Protein 8ZU1 (pdb70)

InterPro domains:
  IPR000556 Glycoside hydrolase, 48F [PF02011] (40-661)
  IPR000556 Glycoside hydrolase, 48F [PR00844] (64-89)
  IPR000556 Glycoside hydrolase, 48F [PR00844] (90-107)
  IPR000556 Glycoside hydrolase, 48F [PR00844] (201-225)
  IPR000556 Glycoside hydrolase, 48F [PR00844] (246-273)
  IPR000556 Glycoside hydrolase, 48F [PR00844] (315-334)
  IPR000556 Glycoside hydrolase, 48F [PR00844] (383-406)
  IPR000556 Glycoside hydrolase, 48F [PR00844] (429-455)
  IPR000556 Glycoside hydrolase, 48F [PR00844] (484-504)
  IPR000556 Glycoside hydrolase, 48F [PR00844] (594-622)
  IPR002105 Dockerin type I repeat [PF00404] (677-731)
  IPR002105 Dockerin type I repeat [PS00448] (679-698)
  IPR002105 Dockerin type I repeat [PS00448] (711-730)
  IPR008928 Six-hairpin glycosidase superfamily [SSF48208] (30-668)
  IPR012341 Six-hairpin glycosidase-like superfamily [G3DSA:1.50.10.10] (40-660)
  IPR016134 Dockerin domain [PS51766] (673-739)
  IPR023309 Endoglucanase F, domain 2 [G3DSA:2.170.160.10] (122-342)
  IPR027390 Endoglucanase F, domain 3 [G3DSA:4.10.870.10] (576-641)
  IPR036439 Dockerin domain superfamily [G3DSA:1.10.1330.10] (673-741)
  IPR036439 Dockerin domain superfamily [SSF63446] (674-740)

Structure (mmCIF, N/CA/C/O backbone):
data_8ZU1
#
_entry.id   8ZU1
#
_cell.length_a   1.00
_cell.length_b   1.00
_cell.length_c   1.00
_cell.angle_alpha   90.00
_cell.angle_beta   90.00
_cell.angle_gamma   90.00
#
_symmetry.space_group_name_H-M   'P 1'
#
loop_
_atom_site.group_PDB
_atom_site.id
_atom_site.type_symbol
_atom_site.label_atom_id
_atom_site.label_alt_id
_atom_site.label_comp_id
_atom_site.label_asym_id
_atom_site.label_entity_id
_atom_site.label_seq_id
_atom_site.pdbx_PDB_ins_code
_atom_site.Cartn_x
_atom_site.Cartn_y
_atom_site.Cartn_z
_atom_site.occupancy
_atom_site.B_iso_or_equiv
_atom_site.auth_seq_id
_atom_site.auth_comp_id
_atom_site.auth_asym_id
_atom_site.auth_atom_id
_atom_site.pdbx_PDB_model_num
ATOM 1 N N . MET A 1 1 ? 79.54067 101.63133 117.21200 1.000 53.61519 1 MET A N 1
ATOM 2 C CA . MET A 1 1 ? 80.00567 102.82633 116.51700 1.000 53.61519 1 MET A CA 1
ATOM 3 C C . MET A 1 1 ? 80.54967 102.47633 115.13700 1.000 53.61519 1 MET A C 1
ATOM 4 O O . MET A 1 1 ? 80.66467 103.33533 114.26600 1.000 53.61519 1 MET A O 1
ATOM 9 N N . TYR A 1 2 ? 80.89767 101.20333 114.95400 1.000 49.06735 2 TYR A N 1
ATOM 10 C CA . TYR A 1 2 ? 81.39067 100.74333 113.66100 1.000 49.06735 2 TYR A CA 1
ATOM 11 C C . TYR A 1 2 ? 80.25167 100.60833 112.65400 1.000 49.06735 2 TYR A C 1
ATOM 12 O O . TYR A 1 2 ? 80.39067 100.99333 111.48400 1.000 49.06735 2 TYR A O 1
ATOM 21 N N . LYS A 1 3 ? 79.10967 100.06933 113.09000 1.000 49.22553 3 LYS A N 1
ATOM 22 C CA . LYS A 1 3 ? 77.97767 99.94333 112.17700 1.000 49.22553 3 LYS A CA 1
ATOM 23 C C . LYS A 1 3 ? 77.45067 101.30833 111.75100 1.000 49.22553 3 LYS A C 1
ATOM 24 O O . LYS A 1 3 ? 76.91767 101.44833 110.64500 1.000 49.22553 3 LYS A O 1
ATOM 30 N N . GLN A 1 4 ? 77.59667 102.32533 112.60300 1.000 46.60966 4 GLN A N 1
ATOM 31 C CA . GLN A 1 4 ? 77.22467 103.67833 112.20500 1.000 46.60966 4 GLN A CA 1
ATOM 32 C C . GLN A 1 4 ? 78.07667 104.15333 111.03500 1.000 46.60966 4 GLN A C 1
ATOM 33 O O . GLN A 1 4 ? 77.56667 104.75233 110.08000 1.000 46.60966 4 GLN A O 1
ATOM 39 N N . ARG A 1 5 ? 79.38367 103.88733 111.09000 1.000 44.57208 5 ARG A N 1
ATOM 40 C CA . ARG A 1 5 ? 80.24467 104.22333 109.96300 1.000 44.57208 5 ARG A CA 1
ATOM 41 C C . ARG A 1 5 ? 79.83767 103.44833 108.71700 1.000 44.57208 5 ARG A C 1
ATOM 42 O O . ARG A 1 5 ? 79.79367 104.00833 107.61400 1.000 44.57208 5 ARG A O 1
ATOM 50 N N . PHE A 1 6 ? 79.53967 102.15533 108.87000 1.000 39.94181 6 PHE A N 1
ATOM 51 C CA . PHE A 1 6 ? 79.11667 101.38633 107.70300 1.000 39.94181 6 PHE A CA 1
ATOM 52 C C . PHE A 1 6 ? 77.87067 101.98633 107.07100 1.000 39.94181 6 PHE A C 1
ATOM 53 O O . PHE A 1 6 ? 77.80467 102.15033 105.84800 1.000 39.94181 6 PHE A O 1
ATOM 61 N N . LEU A 1 7 ? 76.88367 102.34433 107.88900 1.000 42.09955 7 LEU A N 1
ATOM 62 C CA . LEU A 1 7 ? 75.63367 102.86333 107.34700 1.000 42.09955 7 LEU A CA 1
ATOM 63 C C . LEU A 1 7 ? 75.81467 104.25033 106.73900 1.000 42.09955 7 LEU A C 1
ATOM 64 O O . LEU A 1 7 ? 75.16467 104.57833 105.74200 1.000 42.09955 7 LEU A O 1
ATOM 69 N N . GLU A 1 8 ? 76.68667 105.08533 107.31300 1.000 43.84367 8 GLU A N 1
ATOM 70 C CA . GLU A 1 8 ? 76.87367 106.41833 106.74400 1.000 43.84367 8 GLU A CA 1
ATOM 71 C C . GLU A 1 8 ? 77.60467 106.34933 105.40600 1.000 43.84367 8 GLU A C 1
ATOM 72 O O . GLU A 1 8 ? 77.22967 107.03733 104.44700 1.000 43.84367 8 GLU A O 1
ATOM 78 N N . LEU A 1 9 ? 78.63567 105.50333 105.30300 1.000 41.08584 9 LEU A N 1
ATOM 79 C CA . LEU A 1 9 ? 79.25467 105.30133 103.99500 1.000 41.08584 9 LEU A CA 1
ATOM 80 C C . LEU A 1 9 ? 78.30167 104.62533 103.01700 1.000 41.08584 9 LEU A C 1
ATOM 81 O O . LEU A 1 9 ? 78.37667 104.87833 101.81100 1.000 41.08584 9 LEU A O 1
ATOM 86 N N . TRP A 1 10 ? 77.39267 103.78033 103.50900 1.000 39.95928 10 TRP A N 1
ATOM 87 C CA . TRP A 1 10 ? 76.37367 103.19233 102.64300 1.000 39.95928 10 TRP A CA 1
ATOM 88 C C . TRP A 1 10 ? 75.44867 104.26333 102.07000 1.000 39.95928 10 TRP A C 1
ATOM 89 O O . TRP A 1 10 ? 75.15667 104.27333 100.86600 1.000 39.95928 10 TRP A O 1
ATOM 100 N N . GLU A 1 11 ? 74.98467 105.17833 102.92300 1.000 42.68881 11 GLU A N 1
ATOM 101 C CA . GLU A 1 11 ? 74.15967 106.28833 102.45600 1.000 42.68881 11 GLU A CA 1
ATOM 102 C C . GLU A 1 11 ? 74.91167 107.13833 101.44200 1.000 42.68881 11 GLU A C 1
ATOM 103 O O . GLU A 1 11 ? 74.34567 107.54833 100.42200 1.000 42.68881 11 GLU A O 1
ATOM 109 N N . GLU A 1 12 ? 76.18967 107.41433 101.70700 1.000 40.86119 12 GLU A N 1
ATOM 110 C CA . GLU A 1 12 ? 76.98067 108.20333 100.76800 1.000 40.86119 12 GLU A CA 1
ATOM 111 C C . GLU A 1 12 ? 77.15067 107.47933 99.43800 1.000 40.86119 12 GLU A C 1
ATOM 112 O O . GLU A 1 12 ? 77.20267 108.11733 98.38100 1.000 40.86119 12 GLU A O 1
ATOM 118 N N . LEU A 1 13 ? 77.25167 106.15033 99.46800 1.000 35.53850 13 LEU A N 1
ATOM 119 C CA . LEU A 1 13 ? 77.37567 105.39533 98.22700 1.000 35.53850 13 LEU A CA 1
ATOM 120 C C . LEU A 1 13 ? 76.06867 105.37133 97.44500 1.000 35.53850 13 LEU A C 1
ATOM 121 O O . LEU A 1 13 ? 76.08967 105.39133 96.20900 1.000 35.53850 13 LEU A O 1
ATOM 126 N N . HIS A 1 14 ? 74.92867 105.32733 98.13400 1.000 38.27844 14 HIS A N 1
ATOM 127 C CA . HIS A 1 14 ? 73.62767 105.29633 97.47400 1.000 38.27844 14 HIS A CA 1
ATOM 128 C C . HIS A 1 14 ? 72.99667 106.67433 97.31300 1.000 38.27844 14 HIS A C 1
ATOM 129 O O . HIS A 1 14 ? 71.83067 106.76233 96.92000 1.000 38.27844 14 HIS A O 1
ATOM 136 N N . ASP A 1 15 ? 73.72667 107.74033 97.61300 1.000 38.09623 15 ASP A N 1
ATOM 137 C CA . ASP A 1 15 ? 73.23267 109.08733 97.35800 1.000 38.09623 15 ASP A CA 1
ATOM 138 C C . ASP A 1 15 ? 73.37967 109.41733 95.87700 1.000 38.09623 15 ASP A C 1
ATOM 139 O O . ASP A 1 15 ? 74.48867 109.32433 95.34200 1.000 38.09623 15 ASP A O 1
ATOM 144 N N . PRO A 1 16 ? 72.30067 109.79133 95.18100 1.000 39.40983 16 PRO A N 1
ATOM 145 C CA . PRO A 1 16 ? 72.41367 110.05833 93.73700 1.000 39.40983 16 PRO A CA 1
ATOM 146 C C . PRO A 1 16 ? 73.27567 111.26233 93.39300 1.000 39.40983 16 PRO A C 1
ATOM 147 O O . PRO A 1 16 ? 73.76167 111.34733 92.25900 1.000 39.40983 16 PRO A O 1
ATOM 151 N N . SER A 1 17 ? 73.47767 112.19533 94.32600 1.000 38.17885 17 SER A N 1
ATOM 152 C CA . SER A 1 17 ? 74.24367 113.39833 94.02300 1.000 38.17885 17 SER A CA 1
ATOM 153 C C . SER A 1 17 ? 75.74167 113.13233 93.95500 1.000 38.17885 17 SER A C 1
ATOM 154 O O . SER A 1 17 ? 76.45967 113.84933 93.24900 1.000 38.17885 17 SER A O 1
ATOM 157 N N . ASN A 1 18 ? 76.23167 112.11933 94.67300 1.000 35.26977 18 ASN A N 1
ATOM 158 C CA . ASN A 1 18 ? 77.66267 111.83933 94.69900 1.000 35.26977 18 ASN A CA 1
ATOM 159 C C . ASN A 1 18 ? 78.16667 111.23033 93.39900 1.000 35.26977 18 ASN A C 1
ATOM 160 O O . ASN A 1 18 ? 79.37467 111.24933 93.15300 1.000 35.26977 18 ASN A O 1
ATOM 165 N N . GLY A 1 19 ? 77.28067 110.69433 92.56600 1.000 31.19001 19 GLY A N 1
ATOM 166 C CA . GLY A 1 19 ? 77.69567 110.17333 91.27900 1.000 31.19001 19 GLY A CA 1
ATOM 167 C C . GLY A 1 19 ? 78.29967 108.79133 91.29900 1.000 31.19001 19 GLY A C 1
ATOM 168 O O . GLY A 1 19 ? 79.00967 108.42833 90.35700 1.000 31.19001 19 GLY A O 1
ATOM 169 N N . TYR A 1 20 ? 78.04967 108.00533 92.34900 1.000 29.43671 20 TYR A N 1
ATOM 170 C CA . TYR A 1 20 ? 78.60367 106.65633 92.41100 1.000 29.43671 20 TYR A CA 1
ATOM 171 C C . TYR A 1 20 ? 77.84867 105.68933 91.50600 1.000 29.43671 20 TYR A C 1
ATOM 172 O O . TYR A 1 20 ? 78.45567 104.77233 90.94100 1.000 29.43671 20 TYR A O 1
ATOM 181 N N . PHE A 1 21 ? 76.53867 105.87533 91.35200 1.000 28.66190 21 PHE A N 1
ATOM 182 C CA . PHE A 1 21 ? 75.69367 104.98733 90.56800 1.000 28.66190 21 PHE A CA 1
ATOM 183 C C . PHE A 1 21 ? 75.10667 105.73233 89.37900 1.000 28.66190 21 PHE A C 1
ATOM 184 O O . PHE A 1 21 ? 74.89367 106.94633 89.43000 1.000 28.66190 21 PHE A O 1
ATOM 192 N N . SER A 1 22 ? 74.83567 104.99333 88.30900 1.000 32.17709 22 SER A N 1
ATOM 193 C CA . SER A 1 22 ? 74.26067 105.57233 87.10500 1.000 32.17709 22 SER A CA 1
ATOM 194 C C . SER A 1 22 ? 72.73467 105.54833 87.19100 1.000 32.17709 22 SER A C 1
ATOM 195 O O . SER A 1 22 ? 72.14967 105.27733 88.24300 1.000 32.17709 22 SER A O 1
ATOM 198 N N . SER A 1 23 ? 72.07067 105.84433 86.07100 1.000 36.99500 23 SER A N 1
ATOM 199 C CA . SER A 1 23 ? 70.61167 105.85833 86.05200 1.000 36.99500 23 SER A CA 1
ATOM 200 C C . SER A 1 23 ? 70.03067 104.45433 86.16100 1.000 36.99500 23 SER A C 1
ATOM 201 O O . SER A 1 23 ? 68.95067 104.27633 86.73600 1.000 36.99500 23 SER A O 1
ATOM 204 N N . HIS A 1 24 ? 70.72067 103.45133 85.61100 1.000 37.53171 24 HIS A N 1
ATOM 205 C CA . HIS A 1 24 ? 70.24267 102.07733 85.69200 1.000 37.53171 24 HIS A CA 1
ATOM 206 C C . HIS A 1 24 ? 70.40067 101.48833 87.08500 1.000 37.53171 24 HIS A C 1
ATOM 207 O O . HIS A 1 24 ? 69.77367 100.46733 87.38700 1.000 37.53171 24 HIS A O 1
ATOM 214 N N . GLY A 1 25 ? 71.21767 102.09933 87.93500 1.000 33.17839 25 GLY A N 1
ATOM 215 C CA . GLY A 1 25 ? 71.61367 101.49433 89.18500 1.000 33.17839 25 GLY A CA 1
ATOM 216 C C . GLY A 1 25 ? 72.94367 100.77933 89.14600 1.000 33.17839 25 GLY A C 1
ATOM 217 O O . GLY A 1 25 ? 73.27367 100.07233 90.10400 1.000 33.17839 25 GLY A O 1
ATOM 218 N N . ILE A 1 26 ? 73.70667 100.93033 88.07200 1.000 30.44958 26 ILE A N 1
ATOM 219 C CA . ILE A 1 26 ? 75.01667 100.28733 87.95200 1.000 30.44958 26 ILE A CA 1
ATOM 220 C C . ILE A 1 26 ? 76.05867 101.14833 88.66300 1.000 30.44958 26 ILE A C 1
ATOM 221 O O . ILE A 1 26 ? 76.11767 102.36233 88.41600 1.000 30.44958 26 ILE A O 1
ATOM 226 N N . PRO A 1 27 ? 76.87167 100.57733 89.54900 1.000 28.27411 27 PRO A N 1
ATOM 227 C CA . PRO A 1 27 ? 77.96867 101.34633 90.14500 1.000 28.27411 27 PRO A CA 1
ATOM 228 C C . PRO A 1 27 ? 79.04067 101.70233 89.12700 1.000 28.27411 27 PRO A C 1
ATOM 229 O O . PRO A 1 27 ? 79.28667 100.97633 88.16200 1.000 28.27411 27 PRO A O 1
ATOM 233 N N . TYR A 1 28 ? 79.68267 102.84133 89.36000 1.000 25.19904 28 TYR A N 1
ATOM 234 C CA . TYR A 1 28 ? 80.82567 103.28733 88.58100 1.000 25.19904 28 TYR A CA 1
ATOM 235 C C . TYR A 1 28 ? 82.12067 102.80933 89.22900 1.000 25.19904 28 TYR A C 1
ATOM 236 O O . TYR A 1 28 ? 82.14267 102.39433 90.38700 1.000 25.19904 28 TYR A O 1
ATOM 245 N N . HIS A 1 29 ? 83.21267 102.87233 88.46600 1.000 23.61497 29 HIS A N 1
ATOM 246 C CA . HIS A 1 29 ? 84.51667 102.56833 89.04900 1.000 23.61497 29 HIS A CA 1
ATOM 247 C C . HIS A 1 29 ? 84.91267 103.62333 90.07600 1.000 23.61497 29 HIS A C 1
ATOM 248 O O . HIS A 1 29 ? 85.33967 103.29333 91.18800 1.000 23.61497 29 HIS A O 1
ATOM 255 N N . ALA A 1 30 ? 84.76767 104.89833 89.72300 1.000 23.89738 30 ALA A N 1
ATOM 256 C CA . ALA A 1 30 ? 85.05567 105.99533 90.63300 1.000 23.89738 30 ALA A CA 1
ATOM 257 C C . ALA A 1 30 ? 84.18367 107.18333 90.26200 1.000 23.89738 30 ALA A C 1
ATOM 258 O O . ALA A 1 30 ? 83.69667 107.29233 89.13400 1.000 23.89738 30 ALA A O 1
ATOM 260 N N . VAL A 1 31 ? 83.98267 108.07433 91.23200 1.000 25.12795 31 VAL A N 1
ATOM 261 C CA . VAL A 1 31 ? 83.24367 109.30433 90.96600 1.000 25.12795 31 VAL A CA 1
ATOM 262 C C . VAL A 1 31 ? 84.01167 110.18233 89.98900 1.000 25.12795 31 VAL A C 1
ATOM 263 O O . VAL A 1 31 ? 83.44367 110.72733 89.03600 1.000 25.12795 31 VAL A O 1
ATOM 267 N N . GLU A 1 32 ? 85.31667 110.32533 90.20700 1.000 26.23487 32 GLU A N 1
ATOM 268 C CA . GLU A 1 32 ? 86.14567 111.15233 89.34200 1.000 26.23487 32 GLU A CA 1
ATOM 269 C C . GLU A 1 32 ? 86.37867 110.45233 88.01100 1.000 26.23487 32 GLU A C 1
ATOM 270 O O . GLU A 1 32 ? 86.84267 109.31033 87.96900 1.000 26.23487 32 GLU A O 1
ATOM 276 N N . THR A 1 33 ? 86.06767 111.14733 86.92000 1.000 26.36483 33 THR A N 1
ATOM 277 C CA . THR A 1 33 ? 86.17467 110.54433 85.59900 1.000 26.36483 33 THR A CA 1
ATOM 278 C C . THR A 1 33 ? 87.61867 110.41333 85.13300 1.000 26.36483 33 THR A C 1
ATOM 279 O O . THR A 1 33 ? 87.91967 109.52833 84.32600 1.000 26.36483 33 THR A O 1
ATOM 283 N N . LEU A 1 34 ? 88.51967 111.27033 85.61300 1.000 28.62590 34 LEU A N 1
ATOM 284 C CA . LEU A 1 34 ? 89.91267 111.25033 85.16400 1.000 28.62590 34 LEU A CA 1
ATOM 285 C C . LEU A 1 34 ? 90.71367 110.43833 86.17500 1.000 28.62590 34 LEU A C 1
ATOM 286 O O . LEU A 1 34 ? 91.23267 110.96033 87.16100 1.000 28.62590 34 LEU A O 1
ATOM 291 N N . ILE A 1 35 ? 90.79167 109.13433 85.93000 1.000 26.32930 35 ILE A N 1
ATOM 292 C CA . ILE A 1 35 ? 91.56067 108.20633 86.75200 1.000 26.32930 35 ILE A CA 1
ATOM 293 C C . ILE A 1 35 ? 91.95667 107.03433 85.87000 1.000 26.32930 35 ILE A C 1
ATOM 294 O O . ILE A 1 35 ? 91.12567 106.48333 85.14300 1.000 26.32930 35 ILE A O 1
ATOM 299 N N . VAL A 1 36 ? 93.22767 106.66433 85.91500 1.000 25.45456 36 VAL A N 1
ATOM 300 C CA . VAL A 1 36 ? 93.77367 105.64933 85.01800 1.000 25.45456 36 VAL A CA 1
ATOM 301 C C . VAL A 1 36 ? 94.34167 104.53133 85.88300 1.000 25.45456 36 VAL A C 1
ATOM 302 O O . VAL A 1 36 ? 95.49667 104.56633 86.31600 1.000 25.45456 36 VAL A O 1
ATOM 306 N N . GLU A 1 37 ? 93.51367 103.52933 86.13400 1.000 25.75584 37 GLU A N 1
ATOM 307 C CA . GLU A 1 37 ? 93.83867 102.25733 86.76100 1.000 25.75584 37 GLU A CA 1
ATOM 308 C C . GLU A 1 37 ? 93.51967 101.16733 85.74200 1.000 25.75584 37 GLU A C 1
ATOM 309 O O . GLU A 1 37 ? 93.38767 101.44633 84.55200 1.000 25.75584 37 GLU A O 1
ATOM 315 N N . ALA A 1 38 ? 93.45467 99.91633 86.20000 1.000 24.19066 38 ALA A N 1
ATOM 316 C CA . ALA A 1 38 ? 93.00467 98.81833 85.34300 1.000 24.19066 38 ALA A CA 1
ATOM 317 C C . ALA A 1 38 ? 91.80467 99.22933 84.48600 1.000 24.19066 38 ALA A C 1
ATOM 318 O O . ALA A 1 38 ? 91.75867 98.87933 83.30000 1.000 24.19066 38 ALA A O 1
ATOM 320 N N . PRO A 1 39 ? 90.81367 99.97433 85.02500 1.000 23.13326 39 PRO A N 1
ATOM 321 C CA . PRO A 1 39 ? 89.90967 100.72033 84.13700 1.000 23.13326 39 PRO A CA 1
ATOM 322 C C . PRO A 1 39 ? 90.46567 102.09533 83.79000 1.000 23.13326 39 PRO A C 1
ATOM 323 O O . PRO A 1 39 ? 90.81367 102.87433 84.68100 1.000 23.13326 39 PRO A O 1
ATOM 327 N N . ASP A 1 40 ? 90.54367 102.40633 82.49700 1.000 25.58586 40 ASP A N 1
ATOM 328 C CA . ASP A 1 40 ? 91.16867 103.63633 82.02500 1.000 25.58586 40 ASP A CA 1
ATOM 329 C C . ASP A 1 40 ? 90.25867 104.85333 82.10200 1.000 25.58586 40 ASP A C 1
ATOM 330 O O . ASP A 1 40 ? 90.71567 105.96133 81.80900 1.000 25.58586 40 ASP A O 1
ATOM 335 N N . TYR A 1 41 ? 88.99367 104.68333 82.47300 1.000 23.81844 41 TYR A N 1
ATOM 336 C CA . TYR A 1 41 ? 88.05467 105.78633 82.59800 1.000 23.81844 41 TYR A CA 1
ATOM 337 C C . TYR A 1 41 ? 87.29867 105.65333 83.91100 1.000 23.81844 41 TYR A C 1
ATOM 338 O O . TYR A 1 41 ? 87.03867 104.54633 84.38700 1.000 23.81844 41 TYR A O 1
ATOM 347 N N . GLY A 1 42 ? 86.95567 106.79833 84.49700 1.000 23.62148 42 GLY A N 1
ATOM 348 C CA . GLY A 1 42 ? 86.35467 106.79133 85.81900 1.000 23.62148 42 GLY A CA 1
ATOM 349 C C . GLY A 1 42 ? 84.96667 106.18333 85.85500 1.000 23.62148 42 GLY A C 1
ATOM 350 O O . GLY A 1 42 ? 84.59467 105.52733 86.82900 1.000 23.62148 42 GLY A O 1
ATOM 351 N N . HIS A 1 43 ? 84.17767 106.40333 84.80600 1.000 22.78846 43 HIS A N 1
ATOM 352 C CA . HIS A 1 43 ? 82.76867 106.03833 84.80600 1.000 22.78846 43 HIS A CA 1
ATOM 353 C C . HIS A 1 43 ? 82.49067 104.73533 84.06300 1.000 22.78846 43 HIS A C 1
ATOM 354 O O . HIS A 1 43 ? 81.36667 104.52433 83.59800 1.000 22.78846 43 HIS A O 1
ATOM 361 N N . LEU A 1 44 ? 83.49067 103.86733 83.93200 1.000 24.28083 44 LEU A N 1
ATOM 362 C CA . LEU A 1 44 ? 83.25867 102.48233 83.55700 1.000 24.28083 44 LEU A CA 1
ATOM 363 C C . LEU A 1 44 ? 82.87667 101.67233 84.79500 1.000 24.28083 44 LEU A C 1
ATOM 364 O O . LEU A 1 44 ? 82.97367 102.14333 85.93000 1.000 24.28083 44 LEU A O 1
ATOM 369 N N . THR A 1 45 ? 82.43567 100.43733 84.57800 1.000 26.59260 45 THR A N 1
ATOM 370 C CA . THR A 1 45 ? 82.14267 99.54633 85.68800 1.000 26.59260 45 THR A CA 1
ATOM 371 C C . THR A 1 45 ? 82.89067 98.23633 85.50200 1.000 26.59260 45 THR A C 1
ATOM 372 O O . THR A 1 45 ? 83.13167 97.78633 84.37800 1.000 26.59260 45 THR A O 1
ATOM 376 N N . THR A 1 46 ? 83.26567 97.64133 86.62800 1.000 25.71807 46 THR A N 1
ATOM 377 C CA . THR A 1 46 ? 84.03167 96.40833 86.66100 1.000 25.71807 46 THR A CA 1
ATOM 378 C C . THR A 1 46 ? 83.24667 95.34333 87.41200 1.000 25.71807 46 THR A C 1
ATOM 379 O O . THR A 1 46 ? 82.36567 95.65333 88.21700 1.000 25.71807 46 THR A O 1
ATOM 383 N N . SER A 1 47 ? 83.55367 94.07733 87.12200 1.000 24.92323 47 SER A N 1
ATOM 384 C CA . SER A 1 47 ? 82.88367 92.98933 87.82700 1.000 24.92323 47 SER A CA 1
ATOM 385 C C . SER A 1 47 ? 83.28667 92.94233 89.29600 1.000 24.92323 47 SER A C 1
ATOM 386 O O . SER A 1 47 ? 82.51467 92.45633 90.13100 1.000 24.92323 47 SER A O 1
ATOM 389 N N . GLU A 1 48 ? 84.47967 93.43933 89.63500 1.000 25.96654 48 GLU A N 1
ATOM 390 C CA . GLU A 1 48 ? 84.84067 93.54633 91.04300 1.000 25.96654 48 GLU A CA 1
ATOM 391 C C . GLU A 1 48 ? 83.96467 94.56933 91.75000 1.000 25.96654 48 GLU A C 1
ATOM 392 O O . GLU A 1 48 ? 83.63367 94.40533 92.92900 1.000 25.96654 48 GLU A O 1
ATOM 398 N N . ALA A 1 49 ? 83.57167 95.63133 91.04300 1.000 24.68848 49 ALA A N 1
ATOM 399 C CA . ALA A 1 49 ? 82.65067 96.60133 91.62300 1.000 24.68848 49 ALA A CA 1
ATOM 400 C C . ALA A 1 49 ? 81.30667 95.96033 91.93400 1.000 24.68848 49 ALA A C 1
ATOM 401 O O . ALA A 1 49 ? 80.70867 96.23633 92.97500 1.000 24.68848 49 ALA A O 1
ATOM 403 N N . MET A 1 50 ? 80.82167 95.08433 91.05400 1.000 26.95058 50 MET A N 1
ATOM 404 C CA . MET A 1 50 ? 79.54467 94.42633 91.31400 1.000 26.95058 50 MET A CA 1
ATOM 405 C C . MET A 1 50 ? 79.66967 93.36233 92.39800 1.000 26.95058 50 MET A C 1
ATOM 406 O O . MET A 1 50 ? 78.71567 93.11933 93.14400 1.000 26.95058 50 MET A O 1
ATOM 411 N N . SER A 1 51 ? 80.83267 92.71533 92.51100 1.000 25.31702 51 SER A N 1
ATOM 412 C CA . SER A 1 51 ? 81.04267 91.78333 93.61700 1.000 25.31702 51 SER A CA 1
ATOM 413 C C . SER A 1 51 ? 81.07167 92.51333 94.95700 1.000 25.31702 51 SER A C 1
ATOM 414 O O . SER A 1 51 ? 80.50267 92.03833 95.95000 1.000 25.31702 51 SER A O 1
ATOM 417 N N . TYR A 1 52 ? 81.72667 93.67533 95.00400 1.000 23.10458 52 TYR A N 1
ATOM 418 C CA . TYR A 1 52 ? 81.68467 94.50933 96.20000 1.000 23.10458 52 TYR A CA 1
ATOM 419 C C . TYR A 1 52 ? 80.28667 95.04933 96.45800 1.000 23.10458 52 TYR A C 1
ATOM 420 O O . TYR A 1 52 ? 79.89367 95.21933 97.61200 1.000 23.10458 52 TYR A O 1
ATOM 429 N N . TYR A 1 53 ? 79.53267 95.32833 95.39800 1.000 25.77652 53 TYR A N 1
ATOM 430 C CA . TYR A 1 53 ? 78.12567 95.69133 95.51900 1.000 25.77652 53 TYR A CA 1
ATOM 431 C C . TYR A 1 53 ? 77.33267 94.57733 96.20200 1.000 25.77652 53 TYR A C 1
ATOM 432 O O . TYR A 1 53 ? 76.57267 94.82533 97.14900 1.000 25.77652 53 TYR A O 1
ATOM 441 N N . LEU A 1 54 ? 77.52667 93.33533 95.75200 1.000 27.40703 54 LEU A N 1
ATOM 442 C CA . LEU A 1 54 ? 76.86167 92.19633 96.37600 1.000 27.40703 54 LEU A CA 1
ATOM 443 C C . LEU A 1 54 ? 77.24467 92.06333 97.84000 1.000 27.40703 54 LEU A C 1
ATOM 444 O O . LEU A 1 54 ? 76.38267 91.83033 98.69300 1.000 27.40703 54 LEU A O 1
ATOM 449 N N . TRP A 1 55 ? 78.53467 92.19733 98.15100 1.000 26.57012 55 TRP A N 1
ATOM 450 C CA . TRP A 1 55 ? 78.96567 92.09733 99.54200 1.000 26.57012 55 TRP A CA 1
ATOM 451 C C . TRP A 1 55 ? 78.38767 93.23433 100.37700 1.000 26.57012 55 TRP A C 1
ATOM 452 O O . TRP A 1 55 ? 78.02767 93.04333 101.54600 1.000 26.57012 55 TRP A O 1
ATOM 463 N N . LEU A 1 56 ? 78.26767 94.42133 99.78300 1.000 30.30117 56 LEU A N 1
ATOM 464 C CA . LEU A 1 56 ? 77.78267 95.58333 100.51500 1.000 30.30117 56 LEU A CA 1
ATOM 465 C C . LEU A 1 56 ? 76.31067 95.44033 100.88200 1.000 30.30117 56 LEU A C 1
ATOM 466 O O . LEU A 1 56 ? 75.92867 95.68533 102.03000 1.000 30.30117 56 LEU A O 1
ATOM 471 N N . GLU A 1 57 ? 75.45767 95.03333 99.93700 1.000 32.13529 57 GLU A N 1
ATOM 472 C CA . GLU A 1 57 ? 74.07967 94.80133 100.37500 1.000 32.13529 57 GLU A CA 1
ATOM 473 C C . GLU A 1 57 ? 73.87267 93.46033 101.06700 1.000 32.13529 57 GLU A C 1
ATOM 474 O O . GLU A 1 57 ? 72.84667 93.29233 101.72800 1.000 32.13529 57 GLU A O 1
ATOM 480 N N . ALA A 1 58 ? 74.81467 92.52233 100.98800 1.000 32.99223 58 ALA A N 1
ATOM 481 C CA . ALA A 1 58 ? 74.76267 91.39433 101.91100 1.000 32.99223 58 ALA A CA 1
ATOM 482 C C . ALA A 1 58 ? 74.94167 91.87133 103.34600 1.000 32.99223 58 ALA A C 1
ATOM 483 O O . ALA A 1 58 ? 74.19867 91.46333 104.24800 1.000 32.99223 58 ALA A O 1
ATOM 485 N N . LEU A 1 59 ? 75.90667 92.76433 103.56900 1.000 33.96727 59 LEU A N 1
ATOM 486 C CA . LEU A 1 59 ? 76.07567 93.34933 104.89500 1.000 33.96727 59 LEU A CA 1
ATOM 487 C C . LEU A 1 59 ? 74.88567 94.22233 105.27500 1.000 33.96727 59 LEU A C 1
ATOM 488 O O . LEU A 1 59 ? 74.47767 94.25133 106.44200 1.000 33.96727 59 LEU A O 1
ATOM 493 N N . TYR A 1 60 ? 74.31367 94.94133 104.30700 1.000 37.13758 60 TYR A N 1
ATOM 494 C CA . TYR A 1 60 ? 73.12567 95.73833 104.59700 1.000 37.13758 60 TYR A CA 1
ATOM 495 C C . TYR A 1 60 ? 71.95967 94.85233 105.01800 1.000 37.13758 60 TYR A C 1
ATOM 496 O O . TYR A 1 60 ? 71.21867 95.18733 105.95000 1.000 37.13758 60 TYR A O 1
ATOM 505 N N . GLY A 1 61 ? 71.77667 93.72133 104.33400 1.000 37.81922 61 GLY A N 1
ATOM 506 C CA . GLY A 1 61 ? 70.74967 92.77633 104.72500 1.000 37.81922 61 GLY A CA 1
ATOM 507 C C . GLY A 1 61 ? 71.00367 92.14933 106.07800 1.000 37.81922 61 GLY A C 1
ATOM 508 O O . GLY A 1 61 ? 70.05867 91.86033 106.81600 1.000 37.81922 61 GLY A O 1
ATOM 509 N N . LYS A 1 62 ? 72.26967 91.90733 106.41900 1.000 38.46348 62 LYS A N 1
ATOM 510 C CA . LYS A 1 62 ? 72.56667 91.42433 107.76200 1.000 38.46348 62 LYS A CA 1
ATOM 511 C C . LYS A 1 62 ? 72.19267 92.46533 108.81000 1.000 38.46348 62 LYS A C 1
ATOM 512 O O . LYS A 1 62 ? 71.59067 92.14133 109.83900 1.000 38.46348 62 LYS A O 1
ATOM 518 N N . PHE A 1 63 ? 72.53867 93.72833 108.55900 1.000 40.44930 63 PHE A N 1
ATOM 519 C CA . PHE A 1 63 ? 72.35767 94.76333 109.57300 1.000 40.44930 63 PHE A CA 1
ATOM 520 C C . PHE A 1 63 ? 70.90267 95.19033 109.72500 1.000 40.44930 63 PHE A C 1
ATOM 521 O O . PHE A 1 63 ? 70.48467 95.55433 110.83000 1.000 40.44930 63 PHE A O 1
ATOM 529 N N . THR A 1 64 ? 70.11967 95.16133 108.64600 1.000 41.95528 64 THR A N 1
ATOM 530 C CA . THR A 1 64 ? 68.74667 95.64033 108.68400 1.000 41.95528 64 THR A CA 1
ATOM 531 C C . THR A 1 64 ? 67.70067 94.58133 108.37100 1.000 41.95528 64 THR A C 1
ATOM 532 O O . THR A 1 64 ? 66.51467 94.82233 108.62400 1.000 41.95528 64 THR A O 1
ATOM 536 N N . GLY A 1 65 ? 68.08967 93.42733 107.83800 1.000 40.88157 65 GLY A N 1
ATOM 537 C CA . GLY A 1 65 ? 67.10967 92.44933 107.41300 1.000 40.88157 65 GLY A CA 1
ATOM 538 C C . GLY A 1 65 ? 66.43467 92.77233 106.10400 1.000 40.88157 65 GLY A C 1
ATOM 539 O O . GLY A 1 65 ? 65.34967 92.24833 105.83400 1.000 40.88157 65 GLY A O 1
ATOM 540 N N . ASP A 1 66 ? 67.04167 93.62433 105.28000 1.000 39.37145 66 ASP A N 1
ATOM 541 C CA . ASP A 1 66 ? 66.45467 94.08833 104.02400 1.000 39.37145 66 ASP A CA 1
ATOM 542 C C . ASP A 1 66 ? 67.34067 93.61833 102.87500 1.000 39.37145 66 ASP A C 1
ATOM 543 O O . ASP A 1 66 ? 68.30867 94.28433 102.50500 1.000 39.37145 66 ASP A O 1
ATOM 548 N N . PHE A 1 67 ? 66.99367 92.47433 102.29700 1.000 34.58229 67 PHE A N 1
ATOM 549 C CA . PHE A 1 67 ? 67.73567 91.90933 101.18200 1.000 34.58229 67 PHE A CA 1
ATOM 550 C C . PHE A 1 67 ? 67.18467 92.34933 99.83600 1.000 34.58229 67 PHE A C 1
ATOM 551 O O . PHE A 1 67 ? 67.63767 91.85233 98.80000 1.000 34.58229 67 PHE A O 1
ATOM 559 N N . SER A 1 68 ? 66.21767 93.27033 99.83300 1.000 35.08768 68 SER A N 1
ATOM 560 C CA . SER A 1 68 ? 65.66567 93.77233 98.58100 1.000 35.08768 68 SER A CA 1
ATOM 561 C C . SER A 1 68 ? 66.73867 94.44433 97.74000 1.000 35.08768 68 SER A C 1
ATOM 562 O O . SER A 1 68 ? 66.76867 94.28333 96.51700 1.000 35.08768 68 SER A O 1
ATOM 565 N N . TYR A 1 69 ? 67.62067 95.21533 98.37700 1.000 33.97108 69 TYR A N 1
ATOM 566 C CA . TYR A 1 69 ? 68.73667 95.81133 97.65300 1.000 33.97108 69 TYR A CA 1
ATOM 567 C C . TYR A 1 69 ? 69.70067 94.74333 97.14900 1.000 33.97108 69 TYR A C 1
ATOM 568 O O . TYR A 1 69 ? 70.22867 94.85333 96.03900 1.000 33.97108 69 TYR A O 1
ATOM 577 N N . PHE A 1 70 ? 69.93467 93.70033 97.94900 1.000 31.53241 70 PHE A N 1
ATOM 578 C CA . PHE A 1 70 ? 70.75867 92.57733 97.50700 1.000 31.53241 70 PHE A CA 1
ATOM 579 C C . PHE A 1 70 ? 70.10767 91.83433 96.34500 1.000 31.53241 70 PHE A C 1
ATOM 580 O O . PHE A 1 70 ? 70.78167 91.46033 95.37200 1.000 31.53241 70 PHE A O 1
ATOM 588 N N . MET A 1 71 ? 68.79167 91.62333 96.42500 1.000 33.34128 71 MET A N 1
ATOM 589 C CA . MET A 1 71 ? 68.07067 90.97333 95.33800 1.000 33.34128 71 MET A CA 1
ATOM 590 C C . MET A 1 71 ? 68.13967 91.80533 94.06500 1.000 33.34128 71 MET A C 1
ATOM 591 O O . MET A 1 71 ? 68.34467 91.26833 92.97000 1.000 33.34128 71 MET A O 1
ATOM 596 N N . LYS A 1 72 ? 67.97267 93.12233 94.19200 1.000 32.34522 72 LYS A N 1
ATOM 597 C CA . LYS A 1 72 ? 68.07467 94.01033 93.04200 1.000 32.34522 72 LYS A CA 1
ATOM 598 C C . LYS A 1 72 ? 69.49067 94.03633 92.48400 1.000 32.34522 72 LYS A C 1
ATOM 599 O O . LYS A 1 72 ? 69.67967 94.16433 91.27300 1.000 32.34522 72 LYS A O 1
ATOM 605 N N . ALA A 1 73 ? 70.49967 93.92733 93.35000 1.000 30.54988 73 ALA A N 1
ATOM 606 C CA . ALA A 1 73 ? 71.87267 93.82233 92.87100 1.000 30.54988 73 ALA A CA 1
ATOM 607 C C . ALA A 1 73 ? 72.06167 92.56733 92.03000 1.000 30.54988 73 ALA A C 1
ATOM 608 O O . ALA A 1 73 ? 72.70067 92.61033 90.97200 1.000 30.54988 73 ALA A O 1
ATOM 610 N N . TRP A 1 74 ? 71.50367 91.44033 92.48300 1.000 27.40118 74 TRP A N 1
ATOM 611 C CA . TRP A 1 74 ? 71.56667 90.21833 91.68300 1.000 27.40118 74 TRP A CA 1
ATOM 612 C C . TRP A 1 74 ? 70.81267 90.35933 90.36400 1.000 27.40118 74 TRP A C 1
ATOM 613 O O . TRP A 1 74 ? 71.27767 89.87633 89.32300 1.000 27.40118 74 TRP A O 1
ATOM 624 N N . GLU A 1 75 ? 69.64167 91.00133 90.38500 1.000 32.40497 75 GLU A N 1
ATOM 625 C CA . GLU A 1 75 ? 68.89667 91.20533 89.14300 1.000 32.40497 75 GLU A CA 1
ATOM 626 C C . GLU A 1 75 ? 69.65267 92.11433 88.18100 1.000 32.40497 75 GLU A C 1
ATOM 627 O O . GLU A 1 75 ? 69.63167 91.89233 86.96700 1.000 32.40497 75 GLU A O 1
ATOM 633 N N . THR A 1 76 ? 70.31267 93.14933 88.70100 1.000 32.17610 76 THR A N 1
ATOM 634 C CA . THR A 1 76 ? 71.14067 94.01033 87.86500 1.000 32.17610 76 THR A CA 1
ATOM 635 C C . THR A 1 76 ? 72.32267 93.24533 87.28600 1.000 32.17610 76 THR A C 1
ATOM 636 O O . THR A 1 76 ? 72.69867 93.45633 86.12800 1.000 32.17610 76 THR A O 1
ATOM 640 N N . ILE A 1 77 ? 72.93267 92.36633 88.08300 1.000 30.46564 77 ILE A N 1
ATOM 641 C CA . ILE A 1 77 ? 74.03567 91.55133 87.58400 1.000 30.46564 77 ILE A CA 1
ATOM 642 C C . ILE A 1 77 ? 73.56267 90.64733 86.45500 1.000 30.46564 77 ILE A C 1
ATOM 643 O O . ILE A 1 77 ? 74.20967 90.54633 85.40600 1.000 30.46564 77 ILE A O 1
ATOM 648 N N . GLU A 1 78 ? 72.42367 89.97933 86.65100 1.000 30.68953 78 GLU A N 1
ATOM 649 C CA . GLU A 1 78 ? 71.91367 89.06933 85.63000 1.000 30.68953 78 GLU A CA 1
ATOM 650 C C . GLU A 1 78 ? 71.48767 89.82333 84.37800 1.000 30.68953 78 GLU A C 1
ATOM 651 O O . GLU A 1 78 ? 71.68567 89.34533 83.25600 1.000 30.68953 78 GLU A O 1
ATOM 657 N N . LYS A 1 79 ? 70.89267 91.00333 84.55200 1.000 32.70905 79 LYS A N 1
ATOM 658 C CA . LYS A 1 79 ? 70.41967 91.78133 83.41400 1.000 32.70905 79 LYS A CA 1
ATOM 659 C C . LYS A 1 79 ? 71.57067 92.42933 82.65900 1.000 32.70905 79 LYS A C 1
ATOM 660 O O . LYS A 1 79 ? 71.59667 92.41133 81.42300 1.000 32.70905 79 LYS A O 1
ATOM 666 N N . TYR A 1 80 ? 72.53467 92.99733 83.37700 1.000 31.70620 80 TYR A N 1
ATOM 667 C CA . TYR A 1 80 ? 73.55767 93.83533 82.76800 1.000 31.70620 80 TYR A CA 1
ATOM 668 C C . TYR A 1 80 ? 74.92767 93.17933 82.70000 1.000 31.70620 80 TYR A C 1
ATOM 669 O O . TYR A 1 80 ? 75.57867 93.24033 81.65500 1.000 31.70620 80 TYR A O 1
ATOM 678 N N . MET A 1 81 ? 75.39867 92.55833 83.78100 1.000 30.37295 81 MET A N 1
ATOM 679 C CA . MET A 1 81 ? 76.77367 92.06833 83.77300 1.000 30.37295 81 MET A CA 1
ATOM 680 C C . MET A 1 81 ? 76.87367 90.67733 83.16100 1.000 30.37295 81 MET A C 1
ATOM 681 O O . MET A 1 81 ? 77.76167 90.41833 82.34300 1.000 30.37295 81 MET A O 1
ATOM 686 N N . ILE A 1 82 ? 75.98467 89.76833 83.54300 1.000 28.61027 82 ILE A N 1
ATOM 687 C CA . ILE A 1 82 ? 75.95467 88.44933 82.91900 1.000 28.61027 82 ILE A CA 1
ATOM 688 C C . ILE A 1 82 ? 75.29967 88.60533 81.55300 1.000 28.61027 82 ILE A C 1
ATOM 689 O O . ILE A 1 82 ? 74.16167 89.08933 81.46800 1.000 28.61027 82 ILE A O 1
ATOM 694 N N . PRO A 1 83 ? 75.97267 88.22933 80.46900 1.000 30.43413 83 PRO A N 1
ATOM 695 C CA . PRO A 1 83 ? 75.37167 88.38033 79.13900 1.000 30.43413 83 PRO A CA 1
ATOM 696 C C . PRO A 1 83 ? 74.06467 87.61233 79.02200 1.000 30.43413 83 PRO A C 1
ATOM 697 O O . PRO A 1 83 ? 73.92867 86.49433 79.52400 1.000 30.43413 83 PRO A O 1
ATOM 701 N N . ASP A 1 84 ? 73.09767 88.22733 78.34800 1.000 38.69426 84 ASP A N 1
ATOM 702 C CA . ASP A 1 84 ? 71.76467 87.66233 78.22800 1.000 38.69426 84 ASP A CA 1
ATOM 703 C C . ASP A 1 84 ? 71.74667 86.53933 77.19700 1.000 38.69426 84 ASP A C 1
ATOM 704 O O . ASP A 1 84 ? 72.65967 86.39333 76.38200 1.000 38.69426 84 ASP A O 1
ATOM 709 N N . SER A 1 85 ? 70.67767 85.73833 77.24000 1.000 37.65548 85 SER A N 1
ATOM 710 C CA . SER A 1 85 ? 70.54167 84.63433 76.29600 1.000 37.65548 85 SER A CA 1
ATOM 711 C C . SER A 1 85 ? 70.46067 85.12933 74.85900 1.000 37.65548 85 SER A C 1
ATOM 712 O O . SER A 1 85 ? 70.98367 84.47833 73.94800 1.000 37.65548 85 SER A O 1
ATOM 715 N N . THR A 1 86 ? 69.79867 86.26633 74.63300 1.000 38.38138 86 THR A N 1
ATOM 716 C CA . THR A 1 86 ? 69.78767 86.86133 73.30100 1.000 38.38138 86 THR A CA 1
ATOM 717 C C . THR A 1 86 ? 71.15367 87.42633 72.92900 1.000 38.38138 86 THR A C 1
ATOM 718 O O . THR A 1 86 ? 71.47467 87.53433 71.74100 1.000 38.38138 86 THR A O 1
ATOM 722 N N . GLU A 1 87 ? 71.96367 87.78633 73.92300 1.000 36.82930 87 GLU A N 1
ATOM 723 C CA . GLU A 1 87 ? 73.31967 88.27033 73.70300 1.000 36.82930 87 GLU A CA 1
ATOM 724 C C . GLU A 1 87 ? 74.33567 87.14233 73.61400 1.000 36.82930 87 GLU A C 1
ATOM 725 O O . GLU A 1 87 ? 75.53767 87.41433 73.54100 1.000 36.82930 87 GLU A O 1
ATOM 731 N N . GLN A 1 88 ? 73.88467 85.88933 73.61900 1.000 34.01677 88 GLN A N 1
ATOM 732 C CA . GLN A 1 88 ? 74.76267 84.72433 73.51000 1.000 34.01677 88 GLN A CA 1
ATOM 733 C C . GLN A 1 88 ? 74.26167 83.80633 72.40100 1.000 34.01677 88 GLN A C 1
ATOM 734 O O . GLN A 1 88 ? 73.78767 82.69533 72.66600 1.000 34.01677 88 GLN A O 1
ATOM 740 N N . PRO A 1 89 ? 74.36167 84.23233 71.14300 1.000 37.20762 89 PRO A N 1
ATOM 741 C CA . PRO A 1 89 ? 73.93967 83.37233 70.03600 1.000 37.20762 89 PRO A CA 1
ATOM 742 C C . PRO A 1 89 ? 75.06267 82.48233 69.52800 1.000 37.20762 89 PRO A C 1
ATOM 743 O O . PRO A 1 89 ? 76.23967 82.84633 69.52500 1.000 37.20762 89 PRO A O 1
ATOM 747 N N . GLY A 1 90 ? 74.67267 81.29233 69.08100 1.000 42.55824 90 GLY A N 1
ATOM 748 C CA . GLY A 1 90 ? 75.62767 80.32533 68.58400 1.000 42.55824 90 GLY A CA 1
ATOM 749 C C . GLY A 1 90 ? 76.38867 79.57033 69.64700 1.000 42.55824 90 GLY A C 1
ATOM 750 O O . GLY A 1 90 ? 77.39167 78.92533 69.32500 1.000 42.55824 90 GLY A O 1
ATOM 751 N N . MET A 1 91 ? 75.95167 79.63533 70.90700 1.000 40.48544 91 MET A N 1
ATOM 752 C CA . MET A 1 91 ? 76.63867 78.91433 71.97100 1.000 40.48544 91 MET A CA 1
ATOM 753 C C . MET A 1 91 ? 76.33767 77.42133 71.93700 1.000 40.48544 91 MET A C 1
ATOM 754 O O . MET A 1 91 ? 77.10767 76.63233 72.49100 1.000 40.48544 91 MET A O 1
ATOM 759 N N . SER A 1 92 ? 75.23767 77.02033 71.29600 1.000 42.19194 92 SER A N 1
ATOM 760 C CA . SER A 1 92 ? 74.87867 75.61133 71.18100 1.000 42.19194 92 SER A CA 1
ATOM 761 C C . SER A 1 92 ? 75.76567 74.85233 70.20400 1.000 42.19194 92 SER A C 1
ATOM 762 O O . SER A 1 92 ? 75.70067 73.62033 70.16600 1.000 42.19194 92 SER A O 1
ATOM 765 N N . SER A 1 93 ? 76.58267 75.55033 69.42100 1.000 44.04707 93 SER A N 1
ATOM 766 C CA . SER A 1 93 ? 77.47867 74.92633 68.45800 1.000 44.04707 93 SER A CA 1
ATOM 767 C C . SER A 1 93 ? 78.83067 74.57633 69.05200 1.000 44.04707 93 SER A C 1
ATOM 768 O O . SER A 1 93 ? 79.73667 74.19333 68.30600 1.000 44.04707 93 SER A O 1
ATOM 771 N N . TYR A 1 94 ? 78.99067 74.71833 70.36300 1.000 41.23725 94 TYR A N 1
ATOM 772 C CA . TYR A 1 94 ? 80.26267 74.41733 71.00100 1.000 41.23725 94 TYR A CA 1
ATOM 773 C C . TYR A 1 94 ? 80.56767 72.92533 70.92500 1.000 41.23725 94 TYR A C 1
ATOM 774 O O . TYR A 1 94 ? 79.68967 72.08333 71.13000 1.000 41.23725 94 TYR A O 1
ATOM 783 N N . ASN A 1 95 ? 81.82367 72.60433 70.62400 1.000 44.04150 95 ASN A N 1
ATOM 784 C CA . ASN A 1 95 ? 82.27767 71.22133 70.53600 1.000 44.04150 95 ASN A CA 1
ATOM 785 C C . ASN A 1 95 ? 83.24967 70.93633 71.67000 1.000 44.04150 95 ASN A C 1
ATOM 786 O O . ASN A 1 95 ? 84.41867 71.34333 71.58800 1.000 44.04150 95 ASN A O 1
ATOM 791 N N . PRO A 1 96 ? 82.83267 70.24433 72.73300 1.000 44.22577 96 PRO A N 1
ATOM 792 C CA . PRO A 1 96 ? 83.73667 70.03833 73.87700 1.000 44.22577 96 PRO A CA 1
ATOM 793 C C . PRO A 1 96 ? 84.97867 69.23133 73.54500 1.000 44.22577 96 PRO A C 1
ATOM 794 O O . PRO A 1 96 ? 85.96467 69.30933 74.28800 1.000 44.22577 96 PRO A O 1
ATOM 798 N N . ASN A 1 97 ? 84.96167 68.44633 72.46700 1.000 46.02333 97 ASN A N 1
ATOM 799 C CA . ASN A 1 97 ? 86.16967 67.74433 72.04500 1.000 46.02333 97 ASN A CA 1
ATOM 800 C C . ASN A 1 97 ? 87.22867 68.72333 71.55000 1.000 46.02333 97 ASN A C 1
ATOM 801 O O . ASN A 1 97 ? 88.42567 68.52633 71.79000 1.000 46.02333 97 ASN A O 1
ATOM 806 N N . SER A 1 98 ? 86.80967 69.78233 70.85500 1.000 44.21549 98 SER A N 1
ATOM 807 C CA . SER A 1 98 ? 87.70967 70.82133 70.35700 1.000 44.21549 98 SER A CA 1
ATOM 808 C C . SER A 1 98 ? 87.23267 72.15933 70.90400 1.000 44.21549 98 SER A C 1
ATOM 809 O O . SER A 1 98 ? 86.45267 72.86733 70.24900 1.000 44.21549 98 SER A O 1
ATOM 812 N N . PRO A 1 99 ? 87.66667 72.54033 72.10300 1.000 40.50516 99 PRO A N 1
ATOM 813 C CA . PRO A 1 99 ? 87.19767 73.79633 72.70200 1.000 40.50516 99 PRO A CA 1
ATOM 814 C C . PRO A 1 99 ? 87.64267 75.05133 71.96400 1.000 40.50516 99 PRO A C 1
ATOM 815 O O . PRO A 1 99 ? 86.81467 75.92933 71.70900 1.000 40.50516 99 PRO A O 1
ATOM 819 N N . ALA A 1 100 ? 88.92267 75.16333 71.61200 1.000 44.17784 100 ALA A N 1
ATOM 820 C CA . ALA A 1 100 ? 89.43567 76.40833 71.05100 1.000 44.17784 100 ALA A CA 1
ATOM 821 C C . ALA A 1 100 ? 90.66267 76.11733 70.19800 1.000 44.17784 100 ALA A C 1
ATOM 822 O O . ALA A 1 100 ? 91.10267 74.97233 70.07300 1.000 44.17784 100 ALA A O 1
ATOM 824 N N . THR A 1 101 ? 91.21067 77.17833 69.61000 1.000 48.63337 101 THR A N 1
ATOM 825 C CA . THR A 1 101 ? 92.38967 77.12633 68.75800 1.000 48.63337 101 THR A CA 1
ATOM 826 C C . THR A 1 101 ? 93.57867 77.75633 69.47200 1.000 48.63337 101 THR A C 1
ATOM 827 O O . THR A 1 101 ? 93.42367 78.48933 70.45100 1.000 48.63337 101 THR A O 1
ATOM 831 N N . TYR A 1 102 ? 94.77267 77.47733 68.95500 1.000 49.11594 102 TYR A N 1
ATOM 832 C CA . TYR A 1 102 ? 96.00767 77.84833 69.63700 1.000 49.11594 102 TYR A CA 1
ATOM 833 C C . TYR A 1 102 ? 96.45267 79.26533 69.29100 1.000 49.11594 102 TYR A C 1
ATOM 834 O O . TYR A 1 102 ? 96.24667 79.74233 68.17200 1.000 49.11594 102 TYR A O 1
ATOM 843 N N . ALA A 1 103 ? 97.07567 79.93333 70.26500 1.000 47.63561 103 ALA A N 1
ATOM 844 C CA . ALA A 1 103 ? 97.67767 81.24733 70.07200 1.000 47.63561 103 ALA A CA 1
ATOM 845 C C . ALA A 1 103 ? 98.73867 81.48033 71.14200 1.000 47.63561 103 ALA A C 1
ATOM 846 O O . ALA A 1 103 ? 98.54867 81.10033 72.30100 1.000 47.63561 103 ALA A O 1
ATOM 848 N N . ASP A 1 104 ? 99.84367 82.11533 70.75300 1.000 47.09351 104 ASP A N 1
ATOM 849 C CA . ASP A 1 104 ? 100.95667 82.38533 71.65400 1.000 47.09351 104 ASP A CA 1
ATOM 850 C C . ASP A 1 104 ? 100.73867 83.64933 72.48200 1.000 47.09351 104 ASP A C 1
ATOM 851 O O . ASP A 1 104 ? 99.80367 84.42333 72.27000 1.000 47.09351 104 ASP A O 1
ATOM 856 N N . GLU A 1 105 ? 101.63567 83.84133 73.44700 1.000 40.65798 105 GLU A N 1
ATOM 857 C CA . GLU A 1 105 ? 101.77467 85.08033 74.19700 1.000 40.65798 105 GLU A CA 1
ATOM 858 C C . GLU A 1 105 ? 103.18067 85.62033 73.98000 1.000 40.65798 105 GLU A C 1
ATOM 859 O O . GLU A 1 105 ? 104.15567 84.86533 74.03700 1.000 40.65798 105 GLU A O 1
ATOM 865 N N . TYR A 1 106 ? 103.28867 86.92133 73.73300 1.000 44.03918 106 TYR A N 1
ATOM 866 C CA . TYR A 1 106 ? 104.56867 87.54233 73.43000 1.000 44.03918 106 TYR A CA 1
ATOM 867 C C . TYR A 1 106 ? 104.90067 88.61833 74.45400 1.000 44.03918 106 TYR A C 1
ATOM 868 O O . TYR A 1 106 ? 104.01667 89.31533 74.95600 1.000 44.03918 106 TYR A O 1
ATOM 877 N N . GLU A 1 107 ? 106.19867 88.75533 74.74000 1.000 44.03167 107 GLU A N 1
ATOM 878 C CA . GLU A 1 107 ? 106.66167 89.57733 75.85300 1.000 44.03167 107 GLU A CA 1
ATOM 879 C C . GLU A 1 107 ? 106.46967 91.06933 75.62000 1.000 44.03167 107 GLU A C 1
ATOM 880 O O . GLU A 1 107 ? 106.47467 91.83733 76.58700 1.000 44.03167 107 GLU A O 1
ATOM 886 N N . ASP A 1 108 ? 106.31267 91.50133 74.37200 1.000 43.30407 108 ASP A N 1
ATOM 887 C CA . ASP A 1 108 ? 106.17867 92.91833 74.08900 1.000 43.30407 108 ASP A CA 1
ATOM 888 C C . ASP A 1 108 ? 104.96067 93.15233 73.20700 1.000 43.30407 108 ASP A C 1
ATOM 889 O O . ASP A 1 108 ? 104.66067 92.33033 72.33300 1.000 43.30407 108 ASP A O 1
ATOM 894 N N . PRO A 1 109 ? 104.22967 94.25133 73.41700 1.000 40.80765 109 PRO A N 1
ATOM 895 C CA . PRO A 1 109 ? 103.07467 94.53633 72.55300 1.000 40.80765 109 PRO A CA 1
ATOM 896 C C . PRO A 1 109 ? 103.43767 94.75633 71.09800 1.000 40.80765 109 PRO A C 1
ATOM 897 O O . PRO A 1 109 ? 102.55467 94.64433 70.24100 1.000 40.80765 109 PRO A O 1
ATOM 901 N N . SER A 1 110 ? 104.69767 95.07333 70.78700 1.000 42.84337 110 SER A N 1
ATOM 902 C CA . SER A 1 110 ? 105.07667 95.28033 69.39200 1.000 42.84337 110 SER A CA 1
ATOM 903 C C . SER A 1 110 ? 104.96167 93.99833 68.57900 1.000 42.84337 110 SER A C 1
ATOM 904 O O . SER A 1 110 ? 104.77867 94.05333 67.35800 1.000 42.84337 110 SER A O 1
ATOM 907 N N . TYR A 1 111 ? 105.06367 92.83933 69.23200 1.000 44.02553 111 TYR A N 1
ATOM 908 C CA . TYR A 1 111 ? 104.92267 91.57433 68.51900 1.000 44.02553 111 TYR A CA 1
ATOM 909 C C . TYR A 1 111 ? 103.49567 91.35733 68.03300 1.000 44.02553 111 TYR A C 1
ATOM 910 O O . TYR A 1 111 ? 103.28367 90.67433 67.02600 1.000 44.02553 111 TYR A O 1
ATOM 919 N N . TYR A 1 112 ? 102.51367 91.91833 68.73200 1.000 42.16293 112 TYR A N 1
ATOM 920 C CA . TYR A 1 112 ? 101.12567 91.75033 68.33800 1.000 42.16293 112 TYR A CA 1
ATOM 921 C C . TYR A 1 112 ? 100.83367 92.52533 67.05100 1.000 42.16293 112 TYR A C 1
ATOM 922 O O . TYR A 1 112 ? 101.43067 93.57533 66.80200 1.000 42.16293 112 TYR A O 1
ATOM 931 N N . PRO A 1 113 ? 99.90267 92.03033 66.21300 1.000 48.32310 113 PRO A N 1
ATOM 932 C CA . PRO A 1 113 ? 99.05267 90.85033 66.41700 1.000 48.32310 113 PRO A CA 1
ATOM 933 C C . PRO A 1 113 ? 99.79167 89.52133 66.30300 1.000 48.32310 113 PRO A C 1
ATOM 934 O O . PRO A 1 113 ? 100.88067 89.45333 65.73800 1.000 48.32310 113 PRO A O 1
ATOM 938 N N . SER A 1 114 ? 99.18267 88.47433 66.85000 1.000 54.99008 114 SER A N 1
ATOM 939 C CA . SER A 1 114 ? 99.79467 87.15733 66.94700 1.000 54.99008 114 SER A CA 1
ATOM 940 C C . SER A 1 114 ? 99.21967 86.22933 65.88600 1.000 54.99008 114 SER A C 1
ATOM 941 O O . SER A 1 114 ? 97.99867 86.16833 65.70400 1.000 54.99008 114 SER A O 1
ATOM 944 N N . GLU A 1 115 ? 100.09867 85.51033 65.19400 1.000 62.44993 115 GLU A N 1
ATOM 945 C CA . GLU A 1 115 ? 99.65767 84.50833 64.23500 1.000 62.44993 115 GLU A CA 1
ATOM 946 C C . GLU A 1 115 ? 98.90267 83.39433 64.94700 1.000 62.44993 115 GLU A C 1
ATOM 947 O O . GLU A 1 115 ? 99.31667 82.91933 66.00800 1.000 62.44993 115 GLU A O 1
ATOM 953 N N . LEU A 1 116 ? 97.78567 82.97733 64.36000 1.000 63.52120 116 LEU A N 1
ATOM 954 C CA . LEU A 1 116 ? 96.92867 81.95533 64.94200 1.000 63.52120 116 LEU A CA 1
ATOM 955 C C . LEU A 1 116 ? 97.25267 80.60633 64.31300 1.000 63.52120 116 LEU A C 1
ATOM 956 O O . LEU A 1 116 ? 97.39367 80.50533 63.09100 1.000 63.52120 116 LEU A O 1
ATOM 961 N N . LYS A 1 117 ? 97.37867 79.58033 65.15000 1.000 64.29989 117 LYS A N 1
ATOM 962 C CA . LYS A 1 117 ? 97.68567 78.22833 64.70200 1.000 64.29989 117 LYS A CA 1
ATOM 963 C C . LYS A 1 117 ? 96.40967 77.39633 64.71000 1.000 64.29989 117 LYS A C 1
ATOM 964 O O . LYS A 1 117 ? 95.71267 77.33133 65.72900 1.000 64.29989 117 LYS A O 1
ATOM 970 N N . PHE A 1 118 ? 96.10667 76.76433 63.57600 1.000 68.66619 118 PHE A N 1
ATOM 971 C CA . PHE A 1 118 ? 94.87167 76.00233 63.43500 1.000 68.66619 118 PHE A CA 1
ATOM 972 C C . PHE A 1 118 ? 95.08467 74.50133 63.59300 1.000 68.66619 118 PHE A C 1
ATOM 973 O O . PHE A 1 118 ? 94.23867 73.81733 64.17700 1.000 68.66619 118 PHE A O 1
ATOM 981 N N . ASP A 1 119 ? 96.19767 73.97133 63.08400 1.000 69.78497 119 ASP A N 1
ATOM 982 C CA . ASP A 1 119 ? 96.45467 72.54033 63.13200 1.000 69.78497 119 ASP A CA 1
ATOM 983 C C . ASP A 1 119 ? 97.85467 72.17033 63.59600 1.000 69.78497 119 ASP A C 1
ATOM 984 O O . ASP A 1 119 ? 98.10667 70.98333 63.83400 1.000 69.78497 119 ASP A O 1
ATOM 989 N N . THR A 1 120 ? 98.77067 73.13133 63.72800 1.000 67.25470 120 THR A N 1
ATOM 990 C CA . THR A 1 120 ? 100.11867 72.80633 64.18300 1.000 67.25470 120 THR A CA 1
ATOM 991 C C . THR A 1 120 ? 100.12667 72.36633 65.64100 1.000 67.25470 120 THR A C 1
ATOM 992 O O . THR A 1 120 ? 100.95067 71.53233 66.03500 1.000 67.25470 120 THR A O 1
ATOM 996 N N . VAL A 1 121 ? 99.22267 72.90933 66.45200 1.000 61.77977 121 VAL A N 1
ATOM 997 C CA . VAL A 1 121 ? 99.14467 72.61133 67.87600 1.000 61.77977 121 VAL A CA 1
ATOM 998 C C . VAL A 1 121 ? 97.80367 71.95033 68.15700 1.000 61.77977 121 VAL A C 1
ATOM 999 O O . VAL A 1 121 ? 96.75867 72.45033 67.72700 1.000 61.77977 121 VAL A O 1
ATOM 1003 N N . ARG A 1 122 ? 97.83767 70.82533 68.86700 1.000 60.43185 122 ARG A N 1
ATOM 1004 C CA . ARG A 1 122 ? 96.63067 70.09533 69.23400 1.000 60.43185 122 ARG A CA 1
ATOM 1005 C C . ARG A 1 122 ? 96.13767 70.56933 70.59600 1.000 60.43185 122 ARG A C 1
ATOM 1006 O O . ARG A 1 122 ? 96.88067 70.52933 71.58100 1.000 60.43185 122 ARG A O 1
ATOM 1014 N N . VAL A 1 123 ? 94.88867 71.01533 70.64500 1.000 49.38357 123 VAL A N 1
ATOM 1015 C CA . VAL A 1 123 ? 94.27167 71.41833 71.89900 1.000 49.38357 123 VAL A CA 1
ATOM 1016 C C . VAL A 1 123 ? 93.64167 70.20233 72.57300 1.000 49.38357 123 VAL A C 1
ATOM 1017 O O . VAL A 1 123 ? 93.13467 69.28833 71.92000 1.000 49.38357 123 VAL A O 1
ATOM 1021 N N . GLY A 1 124 ? 93.68667 70.18533 73.90100 1.000 42.28255 124 GLY A N 1
ATOM 1022 C CA . GLY A 1 124 ? 93.13867 69.09833 74.68300 1.000 42.28255 124 GLY A CA 1
ATOM 1023 C C . GLY A 1 124 ? 91.62667 69.03933 74.63700 1.000 42.28255 124 GLY A C 1
ATOM 1024 O O . GLY A 1 124 ? 90.98567 69.48133 73.68100 1.000 42.28255 124 GLY A O 1
ATOM 1025 N N . SER A 1 125 ? 91.04767 68.47533 75.69300 1.000 42.32399 125 SER A N 1
ATOM 1026 C CA . SER A 1 125 ? 89.61667 68.22733 75.75000 1.000 42.32399 125 SER A CA 1
ATOM 1027 C C . SER A 1 125 ? 89.02867 68.81133 77.02600 1.000 42.32399 125 SER A C 1
ATOM 1028 O O . SER A 1 125 ? 89.69167 68.87833 78.06300 1.000 42.32399 125 SER A O 1
ATOM 1031 N N . ASP A 1 126 ? 87.76467 69.22433 76.93600 1.000 42.05589 126 ASP A N 1
ATOM 1032 C CA . ASP A 1 126 ? 87.05867 69.81933 78.05900 1.000 42.05589 126 ASP A CA 1
ATOM 1033 C C . ASP A 1 126 ? 86.07467 68.81933 78.63800 1.000 42.05589 126 ASP A C 1
ATOM 1034 O O . ASP A 1 126 ? 85.07967 68.48933 77.97300 1.000 42.05589 126 ASP A O 1
ATOM 1039 N N . PRO A 1 127 ? 86.29167 68.32133 79.85300 1.000 40.43627 127 PRO A N 1
ATOM 1040 C CA . PRO A 1 127 ? 85.41267 67.29033 80.42200 1.000 40.43627 127 PRO A CA 1
ATOM 1041 C C . PRO A 1 127 ? 84.26067 67.80633 81.27300 1.000 40.43627 127 PRO A C 1
ATOM 1042 O O . PRO A 1 127 ? 83.60467 66.99433 81.93200 1.000 40.43627 127 PRO A O 1
ATOM 1046 N N . VAL A 1 128 ? 83.99267 69.11033 81.28500 1.000 41.12162 128 VAL A N 1
ATOM 1047 C CA . VAL A 1 128 ? 82.95567 69.67333 82.14000 1.000 41.12162 128 VAL A CA 1
ATOM 1048 C C . VAL A 1 128 ? 81.80167 70.28933 81.34900 1.000 41.12162 128 VAL A C 1
ATOM 1049 O O . VAL A 1 128 ? 80.70367 70.44933 81.91100 1.000 41.12162 128 VAL A O 1
ATOM 1053 N N . HIS A 1 129 ? 81.99667 70.60733 80.06700 1.000 41.89417 129 HIS A N 1
ATOM 1054 C CA . HIS A 1 129 ? 80.94767 71.27633 79.30500 1.000 41.89417 129 HIS A CA 1
ATOM 1055 C C . HIS A 1 129 ? 79.70967 70.40433 79.16400 1.000 41.89417 129 HIS A C 1
ATOM 1056 O O . HIS A 1 129 ? 78.58467 70.91033 79.21700 1.000 41.89417 129 HIS A O 1
ATOM 1063 N N . ASN A 1 130 ? 79.89167 69.10133 78.94400 1.000 41.38904 130 ASN A N 1
ATOM 1064 C CA . ASN A 1 130 ? 78.74467 68.22033 78.75600 1.000 41.38904 130 ASN A CA 1
ATOM 1065 C C . ASN A 1 130 ? 77.88367 68.16833 80.01100 1.000 41.38904 130 ASN A C 1
ATOM 1066 O O . ASN A 1 130 ? 76.65167 68.24533 79.93700 1.000 41.38904 130 ASN A O 1
ATOM 1071 N N . ASP A 1 131 ? 78.51967 68.04433 81.17800 1.000 37.89551 131 ASP A N 1
ATOM 1072 C CA . ASP A 1 131 ? 77.77067 68.05433 82.42900 1.000 37.89551 131 ASP A CA 1
ATOM 1073 C C . ASP A 1 131 ? 77.07467 69.39233 82.64000 1.000 37.89551 131 ASP A C 1
ATOM 1074 O O . ASP A 1 131 ? 75.91167 69.43733 83.06300 1.000 37.89551 131 ASP A O 1
ATOM 1079 N N . LEU A 1 132 ? 77.76767 70.49433 82.33900 1.000 35.40742 132 LEU A N 1
ATOM 1080 C CA . LEU A 1 132 ? 77.16067 71.81133 82.51400 1.000 35.40742 132 LEU A CA 1
ATOM 1081 C C . LEU A 1 132 ? 75.93467 71.98033 81.62300 1.000 35.40742 132 LEU A C 1
ATOM 1082 O O . LEU A 1 132 ? 74.90767 72.51233 82.06000 1.000 35.40742 132 LEU A O 1
ATOM 1087 N N . VAL A 1 133 ? 76.02867 71.53733 80.36700 1.000 38.43291 133 VAL A N 1
ATOM 1088 C CA . VAL A 1 133 ? 74.90167 71.63133 79.44600 1.000 38.43291 133 VAL A CA 1
ATOM 1089 C C . VAL A 1 133 ? 73.75167 70.75033 79.91100 1.000 38.43291 133 VAL A C 1
ATOM 1090 O O . VAL A 1 133 ? 72.58967 71.17433 79.90800 1.000 38.43291 133 VAL A O 1
ATOM 1094 N N . SER A 1 134 ? 74.05067 69.51433 80.32000 1.000 36.92374 134 SER A N 1
ATOM 1095 C CA . SER A 1 134 ? 72.99267 68.62233 80.78100 1.000 36.92374 134 SER A CA 1
ATOM 1096 C C . SER A 1 134 ? 72.30667 69.16333 82.02900 1.000 36.92374 134 SER A C 1
ATOM 1097 O O . SER A 1 134 ? 71.13167 68.86533 82.26800 1.000 36.92374 134 SER A O 1
ATOM 1100 N N . ALA A 1 135 ? 73.01567 69.95833 82.83400 1.000 34.34652 135 ALA A N 1
ATOM 1101 C CA . ALA A 1 135 ? 72.39267 70.53533 84.02100 1.000 34.34652 135 ALA A CA 1
ATOM 1102 C C . ALA A 1 135 ? 71.56667 71.77333 83.68300 1.000 34.34652 135 ALA A C 1
ATOM 1103 O O . ALA A 1 135 ? 70.37567 71.83533 84.00400 1.000 34.34652 135 ALA A O 1
ATOM 1105 N N . TYR A 1 136 ? 72.17667 72.76933 83.04100 1.000 32.18756 136 TYR A N 1
ATOM 1106 C CA . TYR A 1 136 ? 71.51567 74.05033 82.79800 1.000 32.18756 136 TYR A CA 1
ATOM 1107 C C . TYR A 1 136 ? 71.23567 74.33333 81.33300 1.000 32.18756 136 TYR A C 1
ATOM 1108 O O . TYR A 1 136 ? 70.08267 74.56533 80.96700 1.000 32.18756 136 TYR A O 1
ATOM 1117 N N . GLY A 1 137 ? 72.25767 74.32533 80.48200 1.000 38.25419 137 GLY A N 1
ATOM 1118 C CA . GLY A 1 137 ? 72.09167 74.66333 79.08900 1.000 38.25419 137 GLY A CA 1
ATOM 1119 C C . GLY A 1 137 ? 73.37767 75.16733 78.46500 1.000 38.25419 137 GLY A C 1
ATOM 1120 O O . GLY A 1 137 ? 74.46367 75.04733 79.04000 1.000 38.25419 137 GLY A O 1
ATOM 1121 N N . PRO A 1 138 ? 73.27867 75.74433 77.26700 1.000 38.95893 138 PRO A N 1
ATOM 1122 C CA . PRO A 1 138 ? 74.48867 76.19833 76.56600 1.000 38.95893 138 PRO A CA 1
ATOM 1123 C C . PRO A 1 138 ? 75.03167 77.51333 77.10500 1.000 38.95893 138 PRO A C 1
ATOM 1124 O O . PRO A 1 138 ? 76.24667 77.72933 77.11200 1.000 38.95893 138 PRO A O 1
ATOM 1128 N N . ASN A 1 139 ? 74.14467 78.39833 77.55500 1.000 35.82296 139 ASN A N 1
ATOM 1129 C CA . ASN A 1 139 ? 74.56467 79.71133 78.02300 1.000 35.82296 139 ASN A CA 1
ATOM 1130 C C . ASN A 1 139 ? 75.36267 79.59833 79.31500 1.000 35.82296 139 ASN A C 1
ATOM 1131 O O . ASN A 1 139 ? 75.02567 78.81433 80.20600 1.000 35.82296 139 ASN A O 1
ATOM 1136 N N . MET A 1 140 ? 76.42067 80.39933 79.41800 1.000 31.45846 140 MET A N 1
ATOM 1137 C CA . MET A 1 140 ? 77.30267 80.38833 80.57800 1.000 31.45846 140 MET A CA 1
ATOM 1138 C C . MET A 1 140 ? 76.90767 81.48833 81.55000 1.000 31.45846 140 MET A C 1
ATOM 1139 O O . MET A 1 140 ? 76.72967 82.64333 81.15300 1.000 31.45846 140 MET A O 1
ATOM 1144 N N . TYR A 1 141 ? 76.77567 81.12033 82.82000 1.000 25.92646 141 TYR A N 1
ATOM 1145 C CA . TYR A 1 141 ? 76.33867 82.03533 83.87000 1.000 25.92646 141 TYR A CA 1
ATOM 1146 C C . TYR A 1 141 ? 77.54167 82.67533 84.56000 1.000 25.92646 141 TYR A C 1
ATOM 1147 O O . TYR A 1 141 ? 77.77267 82.51533 85.75600 1.000 25.92646 141 TYR A O 1
ATOM 1156 N N . LEU A 1 142 ? 78.30867 83.42633 83.77400 1.000 27.26190 142 LEU A N 1
ATOM 1157 C CA . LEU A 1 142 ? 79.49667 84.11233 84.25800 1.000 27.26190 142 LEU A CA 1
ATOM 1158 C C . LEU A 1 142 ? 79.43867 85.57933 83.86000 1.000 27.26190 142 LEU A C 1
ATOM 1159 O O . LEU A 1 142 ? 78.82267 85.94133 82.85600 1.000 27.26190 142 LEU A O 1
ATOM 1164 N N . MET A 1 143 ? 80.08267 86.42233 84.66100 1.000 26.56744 143 MET A N 1
ATOM 1165 C CA . MET A 1 143 ? 80.09767 87.85233 84.40100 1.000 26.56744 143 MET A CA 1
ATOM 1166 C C . MET A 1 143 ? 81.19567 88.21733 83.40800 1.000 26.56744 143 MET A C 1
ATOM 1167 O O . MET A 1 143 ? 82.20367 87.52233 83.27200 1.000 26.56744 143 MET A O 1
ATOM 1172 N N . HIS A 1 144 ? 80.98167 89.32533 82.70600 1.000 22.05203 144 HIS A N 1
ATOM 1173 C CA . HIS A 1 144 ? 82.01467 89.97133 81.90900 1.000 22.05203 144 HIS A CA 1
ATOM 1174 C C . HIS A 1 144 ? 82.57267 91.13133 82.71900 1.000 22.05203 144 HIS A C 1
ATOM 1175 O O . HIS A 1 144 ? 81.81267 91.88133 83.33500 1.000 22.05203 144 HIS A O 1
ATOM 1182 N N . TRP A 1 145 ? 83.89867 91.27233 82.72700 1.000 20.06408 145 TRP A N 1
ATOM 1183 C CA . TRP A 1 145 ? 84.52867 92.08833 83.76000 1.000 20.06408 145 TRP A CA 1
ATOM 1184 C C . TRP A 1 145 ? 84.32667 93.58433 83.52900 1.000 20.06408 145 TRP A C 1
ATOM 1185 O O . TRP A 1 145 ? 84.08267 94.32633 84.48400 1.000 20.06408 145 TRP A O 1
ATOM 1196 N N . LEU A 1 146 ? 84.40567 94.05333 82.28600 1.000 21.33575 146 LEU A N 1
ATOM 1197 C CA . LEU A 1 146 ? 84.42867 95.48333 81.99600 1.000 21.33575 146 LEU A CA 1
ATOM 1198 C C . LEU A 1 146 ? 83.19567 95.88933 81.20100 1.000 21.33575 146 LEU A C 1
ATOM 1199 O O . LEU A 1 146 ? 82.85367 95.23933 80.21000 1.000 21.33575 146 LEU A O 1
ATOM 1204 N N . MET A 1 147 ? 82.53567 96.96933 81.62200 1.000 28.03601 147 MET A N 1
ATOM 1205 C CA . MET A 1 147 ? 81.39667 97.48333 80.87600 1.000 28.03601 147 MET A CA 1
ATOM 1206 C C . MET A 1 147 ? 81.41967 99.00633 80.86100 1.000 28.03601 147 MET A C 1
ATOM 1207 O O . MET A 1 147 ? 81.81567 99.65333 81.83500 1.000 28.03601 147 MET A O 1
ATOM 1212 N N . ASP A 1 148 ? 80.98867 99.57033 79.73400 1.000 29.39584 148 ASP A N 1
ATOM 1213 C CA . ASP A 1 148 ? 80.85667 101.01033 79.55200 1.000 29.39584 148 ASP A CA 1
ATOM 1214 C C . ASP A 1 148 ? 79.42167 101.39633 79.88400 1.000 29.39584 148 ASP A C 1
ATOM 1215 O O . ASP A 1 148 ? 78.51667 101.19333 79.07000 1.000 29.39584 148 ASP A O 1
ATOM 1220 N N . VAL A 1 149 ? 79.21567 101.96433 81.07200 1.000 29.29892 149 VAL A N 1
ATOM 1221 C CA . VAL A 1 149 ? 77.85967 102.16833 81.57000 1.000 29.29892 149 VAL A CA 1
ATOM 1222 C C . VAL A 1 149 ? 77.11067 103.17833 80.71000 1.000 29.29892 149 VAL A C 1
ATOM 1223 O O . VAL A 1 149 ? 75.97467 102.93533 80.28700 1.000 29.29892 149 VAL A O 1
ATOM 1227 N N . ASP A 1 150 ? 77.73067 104.32533 80.44000 1.000 29.19309 150 ASP A N 1
ATOM 1228 C CA . ASP A 1 150 ? 77.05167 105.44833 79.81300 1.000 29.19309 150 ASP A CA 1
ATOM 1229 C C . ASP A 1 150 ? 77.44567 105.64033 78.35700 1.000 29.19309 150 ASP A C 1
ATOM 1230 O O . ASP A 1 150 ? 77.19467 106.71033 77.79500 1.000 29.19309 150 ASP A O 1
ATOM 1235 N N . ASN A 1 151 ? 78.05267 104.63033 77.73800 1.000 31.68917 151 ASN A N 1
ATOM 1236 C CA . ASN A 1 151 ? 78.44867 104.68933 76.33200 1.000 31.68917 151 ASN A CA 1
ATOM 1237 C C . ASN A 1 151 ? 79.39467 105.86033 76.06800 1.000 31.68917 151 ASN A C 1
ATOM 1238 O O . ASN A 1 151 ? 79.25167 106.59933 75.09300 1.000 31.68917 151 ASN A O 1
ATOM 1243 N N . TRP A 1 152 ? 80.37667 106.02533 76.95700 1.000 29.61744 152 TRP A N 1
ATOM 1244 C CA . TRP A 1 152 ? 81.34067 107.11133 76.80300 1.000 29.61744 152 TRP A CA 1
ATOM 1245 C C . TRP A 1 152 ? 82.16567 106.94333 75.53400 1.000 29.61744 152 TRP A C 1
ATOM 1246 O O . TRP A 1 152 ? 82.43767 107.92033 74.82800 1.000 29.61744 152 TRP A O 1
ATOM 1257 N N . TYR A 1 153 ? 82.58067 105.71733 75.23100 1.000 30.91778 153 TYR A N 1
ATOM 1258 C CA . TYR A 1 153 ? 83.31967 105.46133 74.00500 1.000 30.91778 153 TYR A CA 1
ATOM 1259 C C . TYR A 1 153 ? 82.42667 105.44833 72.77300 1.000 30.91778 153 TYR A C 1
ATOM 1260 O O . TYR A 1 153 ? 82.94567 105.49333 71.65400 1.000 30.91778 153 TYR A O 1
ATOM 1269 N N . GLY A 1 154 ? 81.10667 105.38733 72.94900 1.000 34.37312 154 GLY A N 1
ATOM 1270 C CA . GLY A 1 154 ? 80.19067 105.49433 71.83200 1.000 34.37312 154 GLY A CA 1
ATOM 1271 C C . GLY A 1 154 ? 80.10167 104.27633 70.94700 1.000 34.37312 154 GLY A C 1
ATOM 1272 O O . GLY A 1 154 ? 79.69067 104.39433 69.79100 1.000 34.37312 154 GLY A O 1
ATOM 1273 N N . PHE A 1 155 ? 80.47367 103.10133 71.45400 1.000 35.14633 155 PHE A N 1
ATOM 1274 C CA . PHE A 1 155 ? 80.44167 101.89433 70.63800 1.000 35.14633 155 PHE A CA 1
ATOM 1275 C C . PHE A 1 155 ? 79.03067 101.35533 70.44200 1.000 35.14633 155 PHE A C 1
ATOM 1276 O O . PHE A 1 155 ? 78.80567 100.57133 69.51500 1.000 35.14633 155 PHE A O 1
ATOM 1284 N N . GLY A 1 156 ? 78.08467 101.74533 71.28900 1.000 35.40898 156 GLY A N 1
ATOM 1285 C CA . GLY A 1 156 ? 76.70867 101.32033 71.17500 1.000 35.40898 156 GLY A CA 1
ATOM 1286 C C . GLY A 1 156 ? 75.81767 102.38533 70.56900 1.000 35.40898 156 GLY A C 1
ATOM 1287 O O . GLY A 1 156 ? 76.26167 103.26033 69.81800 1.000 35.40898 156 GLY A O 1
ATOM 1288 N N . THR A 1 157 ? 74.53167 102.30633 70.90100 1.000 38.41969 157 THR A N 1
ATOM 1289 C CA . THR A 1 157 ? 73.53067 103.24533 70.41300 1.000 38.41969 157 THR A CA 1
ATOM 1290 C C . THR A 1 157 ? 72.85967 103.92733 71.59500 1.000 38.41969 157 THR A C 1
ATOM 1291 O O . THR A 1 157 ? 72.32267 103.25533 72.48100 1.000 38.41969 157 THR A O 1
ATOM 1295 N N . GLY A 1 158 ? 72.88467 105.25833 71.60000 1.000 37.10204 158 GLY A N 1
ATOM 1296 C CA . GLY A 1 158 ? 72.25867 105.99733 72.68500 1.000 37.10204 158 GLY A CA 1
ATOM 1297 C C . GLY A 1 158 ? 73.06167 105.91133 73.96900 1.000 37.10204 158 GLY A C 1
ATOM 1298 O O . GLY A 1 158 ? 74.29767 105.92433 73.96700 1.000 37.10204 158 GLY A O 1
ATOM 1299 N N . THR A 1 159 ? 72.34667 105.83333 75.08900 1.000 39.35268 159 THR A N 1
ATOM 1300 C CA . THR A 1 159 ? 72.95467 105.76033 76.40900 1.000 39.35268 159 THR A CA 1
ATOM 1301 C C . THR A 1 159 ? 73.14967 104.32133 76.88400 1.000 39.35268 159 THR A C 1
ATOM 1302 O O . THR A 1 159 ? 73.77567 104.10133 77.92600 1.000 39.35268 159 THR A O 1
ATOM 1306 N N . ARG A 1 160 ? 72.66867 103.33733 76.12600 1.000 37.98638 160 ARG A N 1
ATOM 1307 C CA . ARG A 1 160 ? 72.68767 101.95633 76.59100 1.000 37.98638 160 ARG A CA 1
ATOM 1308 C C . ARG A 1 160 ? 74.11467 101.46133 76.80600 1.000 37.98638 160 ARG A C 1
ATOM 1309 O O . ARG A 1 160 ? 75.03167 101.80233 76.05500 1.000 37.98638 160 ARG A O 1
ATOM 1317 N N . ALA A 1 161 ? 74.28867 100.64533 77.84400 1.000 33.52173 161 ALA A N 1
ATOM 1318 C CA . ALA A 1 161 ? 75.60467 100.16733 78.23900 1.000 33.52173 161 ALA A CA 1
ATOM 1319 C C . ALA A 1 161 ? 76.16767 99.18333 77.22000 1.000 33.52173 161 ALA A C 1
ATOM 1320 O O . ALA A 1 161 ? 75.43267 98.53633 76.47100 1.000 33.52173 161 ALA A O 1
ATOM 1322 N N . THR A 1 162 ? 77.49467 99.07233 77.20200 1.000 30.38238 162 THR A N 1
ATOM 1323 C CA . THR A 1 162 ? 78.19667 98.22633 76.25000 1.000 30.38238 162 THR A CA 1
ATOM 1324 C C . THR A 1 162 ? 79.33667 97.50133 76.94700 1.000 30.38238 162 THR A C 1
ATOM 1325 O O . THR A 1 162 ? 80.06267 98.09933 77.74400 1.000 30.38238 162 THR A O 1
ATOM 1329 N N . PHE A 1 163 ? 79.48967 96.21333 76.65100 1.000 27.42507 163 PHE A N 1
ATOM 1330 C CA . PHE A 1 163 ? 80.66567 95.48633 77.10600 1.000 27.42507 163 PHE A CA 1
ATOM 1331 C C . PHE A 1 163 ? 81.88467 95.89333 76.28300 1.000 27.42507 163 PHE A C 1
ATOM 1332 O O . PHE A 1 163 ? 81.81167 96.04933 75.06300 1.000 27.42507 163 PHE A O 1
ATOM 1340 N N . ILE A 1 164 ? 83.02067 96.06333 76.96200 1.000 25.57985 164 ILE A N 1
ATOM 1341 C CA . ILE A 1 164 ? 84.26067 96.47733 76.31800 1.000 25.57985 164 ILE A CA 1
ATOM 1342 C C . ILE A 1 164 ? 85.41767 95.63033 76.83500 1.000 25.57985 164 ILE A C 1
ATOM 1343 O O . ILE A 1 164 ? 85.37467 95.08333 77.93700 1.000 25.57985 164 ILE A O 1
ATOM 1348 N N . ASN A 1 165 ? 86.46467 95.52733 76.01400 1.000 26.54110 165 ASN A N 1
ATOM 1349 C CA . ASN A 1 165 ? 87.67867 94.79033 76.34700 1.000 26.54110 165 ASN A CA 1
ATOM 1350 C C . ASN A 1 165 ? 88.89367 95.68133 76.12600 1.000 26.54110 165 ASN A C 1
ATOM 1351 O O . ASN A 1 165 ? 88.97767 96.38533 75.11700 1.000 26.54110 165 ASN A O 1
ATOM 1356 N N . THR A 1 166 ? 89.83767 95.64433 77.06700 1.000 25.93703 166 THR A N 1
ATOM 1357 C CA . THR A 1 166 ? 91.05767 96.44033 76.97300 1.000 25.93703 166 THR A CA 1
ATOM 1358 C C . THR A 1 166 ? 92.32167 95.59533 76.92400 1.000 25.93703 166 THR A C 1
ATOM 1359 O O . THR A 1 166 ? 93.12067 95.74133 75.99200 1.000 25.93703 166 THR A O 1
ATOM 1363 N N . PHE A 1 167 ? 92.52367 94.71133 77.89800 1.000 25.29885 167 PHE A N 1
ATOM 1364 C CA . PHE A 1 167 ? 93.77967 93.97533 78.04900 1.000 25.29885 167 PHE A CA 1
ATOM 1365 C C . PHE A 1 167 ? 93.79067 92.79233 77.09400 1.000 25.29885 167 PHE A C 1
ATOM 1366 O O . PHE A 1 167 ? 93.10767 91.79233 77.31900 1.000 25.29885 167 PHE A O 1
ATOM 1374 N N . GLN A 1 168 ? 94.56867 92.90133 76.01600 1.000 30.87369 168 GLN A N 1
ATOM 1375 C CA . GLN A 1 168 ? 94.63367 91.83733 75.02100 1.000 30.87369 168 GLN A CA 1
ATOM 1376 C C . GLN A 1 168 ? 96.03167 91.52433 74.50500 1.000 30.87369 168 GLN A C 1
ATOM 1377 O O . GLN A 1 168 ? 96.18567 90.50533 73.82700 1.000 30.87369 168 GLN A O 1
ATOM 1383 N N . ARG A 1 169 ? 97.04667 92.34133 74.78200 1.000 33.34240 169 ARG A N 1
ATOM 1384 C CA . ARG A 1 169 ? 98.31367 92.27533 74.06000 1.000 33.34240 169 ARG A CA 1
ATOM 1385 C C . ARG A 1 169 ? 99.49367 91.93333 74.96700 1.000 33.34240 169 ARG A C 1
ATOM 1386 O O . ARG A 1 169 ? 100.58067 92.49433 74.83100 1.000 33.34240 169 ARG A O 1
ATOM 1394 N N . GLY A 1 170 ? 99.30567 91.00033 75.89500 1.000 34.65351 170 GLY A N 1
ATOM 1395 C CA . GLY A 1 170 ? 100.43967 90.40333 76.57400 1.000 34.65351 170 GLY A CA 1
ATOM 1396 C C . GLY A 1 170 ? 100.83367 90.97033 77.92300 1.000 34.65351 170 GLY A C 1
ATOM 1397 O O . GLY A 1 170 ? 99.98767 91.44333 78.68600 1.000 34.65351 170 GLY A O 1
ATOM 1398 N N . GLU A 1 171 ? 102.13467 90.92133 78.21900 1.000 36.48770 171 GLU A N 1
ATOM 1399 C CA . GLU A 1 171 ? 102.67467 91.20933 79.54300 1.000 36.48770 171 GLU A CA 1
ATOM 1400 C C . GLU A 1 171 ? 103.04367 92.67633 79.72900 1.000 36.48770 171 GLU A C 1
ATOM 1401 O O . GLU A 1 171 ? 102.76267 93.25733 80.78300 1.000 36.48770 171 GLU A O 1
ATOM 1407 N N . GLN A 1 172 ? 103.68367 93.28233 78.73300 1.000 33.85856 172 GLN A N 1
ATOM 1408 C CA . GLN A 1 172 ? 104.20167 94.63633 78.84900 1.000 33.85856 172 GLN A CA 1
ATOM 1409 C C . GLN A 1 172 ? 103.18167 95.69833 78.46400 1.000 33.85856 172 GLN A C 1
ATOM 1410 O O . GLN A 1 172 ? 103.51667 96.88733 78.45300 1.000 33.85856 172 GLN A O 1
ATOM 1416 N N . GLU A 1 173 ? 101.95467 95.30533 78.14200 1.000 29.80387 173 GLU A N 1
ATOM 1417 C CA . GLU A 1 173 ? 100.89567 96.25433 77.82200 1.000 29.80387 173 GLU A CA 1
ATOM 1418 C C . GLU A 1 173 ? 100.22567 96.68833 79.12000 1.000 29.80387 173 GLU A C 1
ATOM 1419 O O . GLU A 1 173 ? 99.41967 95.94733 79.68900 1.000 29.80387 173 GLU A O 1
ATOM 1425 N N . SER A 1 174 ? 100.56467 97.88433 79.58700 1.000 28.06120 174 SER A N 1
ATOM 1426 C CA . SER A 1 174 ? 99.93567 98.46533 80.76000 1.000 28.06120 174 SER A CA 1
ATOM 1427 C C . SER A 1 174 ? 98.59367 99.07933 80.37500 1.000 28.06120 174 SER A C 1
ATOM 1428 O O . SER A 1 174 ? 98.10567 98.91833 79.25600 1.000 28.06120 174 SER A O 1
ATOM 1431 N N . THR A 1 175 ? 97.98267 99.79533 81.31800 1.000 26.32937 175 THR A N 1
ATOM 1432 C CA . THR A 1 175 ? 96.74067 100.49433 81.01100 1.000 26.32937 175 THR A CA 1
ATOM 1433 C C . THR A 1 175 ? 96.95867 101.55833 79.94600 1.000 26.32937 175 THR A C 1
ATOM 1434 O O . THR A 1 175 ? 96.11067 101.75533 79.06900 1.000 26.32937 175 THR A O 1
ATOM 1438 N N . TRP A 1 176 ? 98.09067 102.25633 80.00700 1.000 26.50079 176 TRP A N 1
ATOM 1439 C CA . TRP A 1 176 ? 98.33867 103.36433 79.09800 1.000 26.50079 176 TRP A CA 1
ATOM 1440 C C . TRP A 1 176 ? 98.58367 102.90433 77.66700 1.000 26.50079 176 TRP A C 1
ATOM 1441 O O . TRP A 1 176 ? 98.62467 103.74333 76.76100 1.000 26.50079 176 TRP A O 1
ATOM 1452 N N . GLU A 1 177 ? 98.74567 101.60133 77.43900 1.000 29.52312 177 GLU A N 1
ATOM 1453 C CA . GLU A 1 177 ? 98.95767 101.06133 76.10100 1.000 29.52312 177 GLU A CA 1
ATOM 1454 C C . GLU A 1 177 ? 97.78267 100.22933 75.60200 1.000 29.52312 177 GLU A C 1
ATOM 1455 O O . GLU A 1 177 ? 97.93767 99.48333 74.63200 1.000 29.52312 177 GLU A O 1
ATOM 1461 N N . THR A 1 178 ? 96.61867 100.33333 76.23600 1.000 29.45672 178 THR A N 1
ATOM 1462 C CA . THR A 1 178 ? 95.43567 99.60233 75.80300 1.000 29.45672 178 THR A CA 1
ATOM 1463 C C . THR A 1 178 ? 94.64767 100.41233 74.78300 1.000 29.45672 178 THR A C 1
ATOM 1464 O O . THR A 1 178 ? 94.63967 101.64533 74.82300 1.000 29.45672 178 THR A O 1
ATOM 1468 N N . ILE A 1 179 ? 93.99667 99.70833 73.86400 1.000 31.17876 179 ILE A N 1
ATOM 1469 C CA . ILE A 1 179 ? 93.05967 100.29033 72.90900 1.000 31.17876 179 ILE A CA 1
ATOM 1470 C C . ILE A 1 179 ? 91.67467 99.73033 73.22800 1.000 31.17876 179 ILE A C 1
ATOM 1471 O O . ILE A 1 179 ? 91.38767 98.57333 72.89400 1.000 31.17876 179 ILE A O 1
ATOM 1476 N N . PRO A 1 180 ? 90.79267 100.50033 73.86300 1.000 32.81610 180 PRO A N 1
ATOM 1477 C CA . PRO A 1 180 ? 89.47667 99.96033 74.24000 1.000 32.81610 180 PRO A CA 1
ATOM 1478 C C . PRO A 1 180 ? 88.60167 99.71033 73.01900 1.000 32.81610 180 PRO A C 1
ATOM 1479 O O . PRO A 1 180 ? 88.47367 100.56533 72.14100 1.000 32.81610 180 PRO A O 1
ATOM 1483 N N . HIS A 1 181 ? 87.99167 98.53033 72.98000 1.000 32.92417 181 HIS A N 1
ATOM 1484 C CA . HIS A 1 181 ? 87.15667 98.08833 71.87600 1.000 32.92417 181 HIS A CA 1
ATOM 1485 C C . HIS A 1 181 ? 85.93467 97.37333 72.43300 1.000 32.92417 181 HIS A C 1
ATOM 1486 O O . HIS A 1 181 ? 85.97167 96.87633 73.56500 1.000 32.92417 181 HIS A O 1
ATOM 1493 N N . PRO A 1 182 ? 84.83467 97.32333 71.67800 1.000 32.78547 182 PRO A N 1
ATOM 1494 C CA . PRO A 1 182 ? 83.63367 96.64533 72.18100 1.000 32.78547 182 PRO A CA 1
ATOM 1495 C C . PRO A 1 182 ? 83.78867 95.13333 72.14800 1.000 32.78547 182 PRO A C 1
ATOM 1496 O O . PRO A 1 182 ? 84.48967 94.58033 71.29800 1.000 32.78547 182 PRO A O 1
ATOM 1500 N N . SER A 1 183 ? 83.12667 94.46233 73.09400 1.000 32.45191 183 SER A N 1
ATOM 1501 C CA . SER A 1 183 ? 83.15867 93.00233 73.11900 1.000 32.45191 183 SER A CA 1
ATOM 1502 C C . SER A 1 183 ? 82.29567 92.41533 72.00800 1.000 32.45191 183 SER A C 1
ATOM 1503 O O . SER A 1 183 ? 82.72867 91.51133 71.28500 1.000 32.45191 183 SER A O 1
ATOM 1506 N N . ILE A 1 184 ? 81.07167 92.91933 71.85100 1.000 36.53260 184 ILE A N 1
ATOM 1507 C CA . ILE A 1 184 ? 80.17767 92.47933 70.78400 1.000 36.53260 184 ILE A CA 1
ATOM 1508 C C . ILE A 1 184 ? 80.55167 93.27333 69.53800 1.000 36.53260 184 ILE A C 1
ATOM 1509 O O . ILE A 1 184 ? 80.14867 94.42433 69.37200 1.000 36.53260 184 ILE A O 1
ATOM 1514 N N . GLU A 1 185 ? 81.31967 92.65133 68.65400 1.000 45.49876 185 GLU A N 1
ATOM 1515 C CA . GLU A 1 185 ? 81.83667 93.32433 67.47200 1.000 45.49876 185 GLU A CA 1
ATOM 1516 C C . GLU A 1 185 ? 80.79067 93.29233 66.36400 1.000 45.49876 185 GLU A C 1
ATOM 1517 O O . GLU A 1 185 ? 80.27767 92.22333 66.01600 1.000 45.49876 185 GLU A O 1
ATOM 1523 N N . GLU A 1 186 ? 80.46867 94.46733 65.82000 1.000 51.10308 186 GLU A N 1
ATOM 1524 C CA . GLU A 1 186 ? 79.52667 94.58633 64.71500 1.000 51.10308 186 GLU A CA 1
ATOM 1525 C C . GLU A 1 186 ? 80.13867 95.27233 63.50100 1.000 51.10308 186 GLU A C 1
ATOM 1526 O O . GLU A 1 186 ? 79.39867 95.68733 62.60200 1.000 51.10308 186 GLU A O 1
ATOM 1532 N N . PHE A 1 187 ? 81.46267 95.42133 63.46200 1.000 53.15999 187 PHE A N 1
ATOM 1533 C CA . PHE A 1 187 ? 82.22767 95.99233 62.35600 1.000 53.15999 187 PHE A CA 1
ATOM 1534 C C . PHE A 1 187 ? 81.92567 97.46733 62.11900 1.000 53.15999 187 PHE A C 1
ATOM 1535 O O . PHE A 1 187 ? 82.38867 98.02233 61.11600 1.000 53.15999 187 PHE A O 1
ATOM 1543 N N . LYS A 1 188 ? 81.17767 98.12433 63.00700 1.000 52.02070 188 LYS A N 1
ATOM 1544 C CA . LYS A 1 188 ? 80.77867 99.50733 62.76700 1.000 52.02070 188 LYS A CA 1
ATOM 1545 C C . LYS A 1 188 ? 81.95967 100.46333 62.88300 1.000 52.02070 188 LYS A C 1
ATOM 1546 O O . LYS A 1 188 ? 82.15067 101.32833 62.02100 1.000 52.02070 188 LYS A O 1
ATOM 1552 N N . TYR A 1 189 ? 82.75867 100.32533 63.93400 1.000 48.73862 189 TYR A N 1
ATOM 1553 C CA . TYR A 1 189 ? 83.81367 101.27333 64.26400 1.000 48.73862 189 TYR A CA 1
ATOM 1554 C C . TYR A 1 189 ? 85.18167 100.61533 64.10700 1.000 48.73862 189 TYR A C 1
ATOM 1555 O O . TYR A 1 189 ? 85.30567 99.48433 63.63300 1.000 48.73862 189 TYR A O 1
ATOM 1564 N N . GLY A 1 190 ? 86.21567 101.34333 64.50900 1.000 51.71330 190 GLY A N 1
ATOM 1565 C CA . GLY A 1 190 ? 87.56567 100.86733 64.32300 1.000 51.71330 190 GLY A CA 1
ATOM 1566 C C . GLY A 1 190 ? 87.96567 100.92533 62.86300 1.000 51.71330 190 GLY A C 1
ATOM 1567 O O . GLY A 1 190 ? 87.39467 101.66333 62.05500 1.000 51.71330 190 GLY A O 1
ATOM 1568 N N . GLY A 1 191 ? 88.97167 100.12933 62.52400 1.000 55.83923 191 GLY A N 1
ATOM 1569 C CA . GLY A 1 191 ? 89.40367 100.01333 61.15400 1.000 55.83923 191 GLY A CA 1
ATOM 1570 C C . GLY A 1 191 ? 88.58767 98.97533 60.41600 1.000 55.83923 191 GLY A C 1
ATOM 1571 O O . GLY A 1 191 ? 87.50267 98.58133 60.85300 1.000 55.83923 191 GLY A O 1
ATOM 1572 N N . PRO A 1 192 ? 89.08267 98.52633 59.26500 1.000 59.31688 192 PRO A N 1
ATOM 1573 C CA . PRO A 1 192 ? 88.45867 97.37633 58.60800 1.000 59.31688 192 PRO A CA 1
ATOM 1574 C C . PRO A 1 192 ? 88.58667 96.14033 59.48300 1.000 59.31688 192 PRO A C 1
ATOM 1575 O O . PRO A 1 192 ? 89.53467 96.00033 60.26000 1.000 59.31688 192 PRO A O 1
ATOM 1579 N N . ASN A 1 193 ? 87.60267 95.24733 59.36200 1.000 56.17604 193 ASN A N 1
ATOM 1580 C CA . ASN A 1 193 ? 87.52767 94.01833 60.15100 1.000 56.17604 193 ASN A CA 1
ATOM 1581 C C . ASN A 1 193 ? 87.33267 94.29933 61.63800 1.000 56.17604 193 ASN A C 1
ATOM 1582 O O . ASN A 1 193 ? 87.76567 93.51533 62.48400 1.000 56.17604 193 ASN A O 1
ATOM 1587 N N . GLY A 1 194 ? 86.68067 95.41233 61.97000 1.000 52.13659 194 GLY A N 1
ATOM 1588 C CA . GLY A 1 194 ? 86.50267 95.76933 63.36600 1.000 52.13659 194 GLY A CA 1
ATOM 1589 C C . GLY A 1 194 ? 87.83667 96.04233 64.02700 1.000 52.13659 194 GLY A C 1
ATOM 1590 O O . GLY A 1 194 ? 88.80867 96.44833 63.38000 1.000 52.13659 194 GLY A O 1
ATOM 1591 N N . PHE A 1 195 ? 87.89567 95.81033 65.33600 1.000 47.88582 195 PHE A N 1
ATOM 1592 C CA . PHE A 1 195 ? 89.14667 95.87633 66.07900 1.000 47.88582 195 PHE A CA 1
ATOM 1593 C C . PHE A 1 195 ? 89.84967 94.52833 66.15600 1.000 47.88582 195 PHE A C 1
ATOM 1594 O O . PHE A 1 195 ? 90.87267 94.41633 66.83800 1.000 47.88582 195 PHE A O 1
ATOM 1602 N N . LEU A 1 196 ? 89.32267 93.50633 65.47700 1.000 49.05874 196 LEU A N 1
ATOM 1603 C CA . LEU A 1 196 ? 89.86767 92.15833 65.60200 1.000 49.05874 196 LEU A CA 1
ATOM 1604 C C . LEU A 1 196 ? 91.29467 92.07933 65.07500 1.000 49.05874 196 LEU A C 1
ATOM 1605 O O . LEU A 1 196 ? 92.14067 91.38833 65.65300 1.000 49.05874 196 LEU A O 1
ATOM 1610 N N . ASP A 1 197 ? 91.58067 92.77933 63.97800 1.000 52.59873 197 ASP A N 1
ATOM 1611 C CA . ASP A 1 197 ? 92.87867 92.64933 63.32800 1.000 52.59873 197 ASP A CA 1
ATOM 1612 C C . ASP A 1 197 ? 94.01967 93.20833 64.16700 1.000 52.59873 197 ASP A C 1
ATOM 1613 O O . ASP A 1 197 ? 95.18567 92.97633 63.83100 1.000 52.59873 197 ASP A O 1
ATOM 1618 N N . LEU A 1 198 ? 93.71767 93.94233 65.23900 1.000 48.97897 198 LEU A N 1
ATOM 1619 C CA . LEU A 1 198 ? 94.77767 94.48233 66.08400 1.000 48.97897 198 LEU A CA 1
ATOM 1620 C C . LEU A 1 198 ? 95.46467 93.38833 66.89300 1.000 48.97897 198 LEU A C 1
ATOM 1621 O O . LEU A 1 198 ? 96.68167 93.43833 67.10400 1.000 48.97897 198 LEU A O 1
ATOM 1626 N N . PHE A 1 199 ? 94.70667 92.39233 67.35100 1.000 46.16643 199 PHE A N 1
ATOM 1627 C CA . PHE A 1 199 ? 95.20167 91.42133 68.32100 1.000 46.16643 199 PHE A CA 1
ATOM 1628 C C . PHE A 1 199 ? 95.37667 90.02433 67.73900 1.000 46.16643 199 PHE A C 1
ATOM 1629 O O . PHE A 1 199 ? 96.47167 89.46133 67.80900 1.000 46.16643 199 PHE A O 1
ATOM 1637 N N . THR A 1 200 ? 94.32367 89.45033 67.16600 1.000 54.13655 200 THR A N 1
ATOM 1638 C CA . THR A 1 200 ? 94.36067 88.09633 66.63100 1.000 54.13655 200 THR A CA 1
ATOM 1639 C C . THR A 1 200 ? 94.43867 88.15033 65.11200 1.000 54.13655 200 THR A C 1
ATOM 1640 O O . THR A 1 200 ? 93.58767 88.76633 64.46400 1.000 54.13655 200 THR A O 1
ATOM 1644 N N . LYS A 1 201 ? 95.45067 87.49433 64.55100 1.000 61.38972 201 LYS A N 1
ATOM 1645 C CA . LYS A 1 201 ? 95.69767 87.52133 63.11500 1.000 61.38972 201 LYS A CA 1
ATOM 1646 C C . LYS A 1 201 ? 95.02867 86.32133 62.45500 1.000 61.38972 201 LYS A C 1
ATOM 1647 O O . LYS A 1 201 ? 95.39967 85.17233 62.72000 1.000 61.38972 201 LYS A O 1
ATOM 1653 N N . ASP A 1 202 ? 94.05567 86.59033 61.58600 1.000 67.35389 202 ASP A N 1
ATOM 1654 C CA . ASP A 1 202 ? 93.29767 85.55833 60.89600 1.000 67.35389 202 ASP A CA 1
ATOM 1655 C C . ASP A 1 202 ? 93.26867 85.85333 59.40400 1.000 67.35389 202 ASP A C 1
ATOM 1656 O O . ASP A 1 202 ? 93.38967 87.00633 58.98100 1.000 67.35389 202 ASP A O 1
ATOM 1661 N N . ARG A 1 203 ? 93.11767 84.79433 58.60700 1.000 70.84208 203 ARG A N 1
ATOM 1662 C CA . ARG A 1 203 ? 92.93167 84.97833 57.17100 1.000 70.84208 203 ARG A CA 1
ATOM 1663 C C . ARG A 1 203 ? 91.58767 85.62933 56.86800 1.000 70.84208 203 ARG A C 1
ATOM 1664 O O . ARG A 1 203 ? 91.49767 86.50833 56.00300 1.000 70.84208 203 ARG A O 1
ATOM 1672 N N . SER A 1 204 ? 90.53567 85.21233 57.56900 1.000 68.96997 204 SER A N 1
ATOM 1673 C CA . SER A 1 204 ? 89.19767 85.75133 57.37700 1.000 68.96997 204 SER A CA 1
ATOM 1674 C C . SER A 1 204 ? 88.64667 86.22533 58.71200 1.000 68.96997 204 SER A C 1
ATOM 1675 O O . SER A 1 204 ? 88.79067 85.54233 59.73000 1.000 68.96997 204 SER A O 1
ATOM 1678 N N . TYR A 1 205 ? 88.01167 87.39333 58.70000 1.000 61.01652 205 TYR A N 1
ATOM 1679 C CA . TYR A 1 205 ? 87.44867 88.00233 59.89500 1.000 61.01652 205 TYR A CA 1
ATOM 1680 C C . TYR A 1 205 ? 85.93767 88.10533 59.75300 1.000 61.01652 205 TYR A C 1
ATOM 1681 O O . TYR A 1 205 ? 85.42867 88.42333 58.67400 1.000 61.01652 205 TYR A O 1
ATOM 1690 N N . ALA A 1 206 ? 85.22467 87.83833 60.84400 1.000 52.71913 206 ALA A N 1
ATOM 1691 C CA . ALA A 1 206 ? 83.76967 87.83733 60.83500 1.000 52.71913 206 ALA A CA 1
ATOM 1692 C C . ALA A 1 206 ? 83.25367 88.49833 62.10400 1.000 52.71913 206 ALA A C 1
ATOM 1693 O O . ALA A 1 206 ? 84.00167 88.73833 63.05400 1.000 52.71913 206 ALA A O 1
ATOM 1695 N N . LYS A 1 207 ? 81.95767 88.80333 62.10200 1.000 50.01470 207 LYS A N 1
ATOM 1696 C CA . LYS A 1 207 ? 81.31667 89.36233 63.28400 1.000 50.01470 207 LYS A CA 1
ATOM 1697 C C . LYS A 1 207 ? 81.39767 88.37833 64.44200 1.000 50.01470 207 LYS A C 1
ATOM 1698 O O . LYS A 1 207 ? 81.15067 87.18033 64.27800 1.000 50.01470 207 LYS A O 1
ATOM 1704 N N . GLN A 1 208 ? 81.74467 88.88833 65.62100 1.000 41.64547 208 GLN A N 1
ATOM 1705 C CA . GLN A 1 208 ? 82.02667 88.04033 66.76800 1.000 41.64547 208 GLN A CA 1
ATOM 1706 C C . GLN A 1 208 ? 81.43667 88.65433 68.02800 1.000 41.64547 208 GLN A C 1
ATOM 1707 O O . GLN A 1 208 ? 81.08567 89.83433 68.06500 1.000 41.64547 208 GLN A O 1
ATOM 1713 N N . TRP A 1 209 ? 81.30967 87.82533 69.05900 1.000 34.48802 209 TRP A N 1
ATOM 1714 C CA . TRP A 1 209 ? 81.03467 88.28533 70.41100 1.000 34.48802 209 TRP A CA 1
ATOM 1715 C C . TRP A 1 209 ? 81.94767 87.54533 71.37700 1.000 34.48802 209 TRP A C 1
ATOM 1716 O O . TRP A 1 209 ? 82.13267 86.32933 71.26200 1.000 34.48802 209 TRP A O 1
ATOM 1727 N N . ARG A 1 210 ? 82.52667 88.29133 72.31700 1.000 32.66867 210 ARG A N 1
ATOM 1728 C CA . ARG A 1 210 ? 83.50667 87.77833 73.26300 1.000 32.66867 210 ARG A CA 1
ATOM 1729 C C . ARG A 1 210 ? 83.10267 88.17933 74.67100 1.000 32.66867 210 ARG A C 1
ATOM 1730 O O . ARG A 1 210 ? 82.50067 89.23433 74.87800 1.000 32.66867 210 ARG A O 1
ATOM 1738 N N . TYR A 1 211 ? 83.44267 87.33733 75.64400 1.000 27.98287 211 TYR A N 1
ATOM 1739 C CA . TYR A 1 211 ? 83.23767 87.67333 77.04400 1.000 27.98287 211 TYR A CA 1
ATOM 1740 C C . TYR A 1 211 ? 84.36667 87.07133 77.86200 1.000 27.98287 211 TYR A C 1
ATOM 1741 O O . TYR A 1 211 ? 84.59367 85.85933 77.81300 1.000 27.98287 211 TYR A O 1
ATOM 1750 N N . THR A 1 212 ? 85.06267 87.91933 78.61400 1.000 23.73327 212 THR A N 1
ATOM 1751 C CA . THR A 1 212 ? 86.11967 87.51033 79.52700 1.000 23.73327 212 THR A CA 1
ATOM 1752 C C . THR A 1 212 ? 85.63967 87.72333 80.95400 1.000 23.73327 212 THR A C 1
ATOM 1753 O O . THR A 1 212 ? 84.90967 88.67633 81.23100 1.000 23.73327 212 THR A O 1
ATOM 1757 N N . ASN A 1 213 ? 86.03267 86.83133 81.85600 1.000 25.34484 213 ASN A N 1
ATOM 1758 C CA . ASN A 1 213 ? 85.65567 86.96033 83.25500 1.000 25.34484 213 ASN A CA 1
ATOM 1759 C C . ASN A 1 213 ? 86.88867 87.16433 84.12700 1.000 25.34484 213 ASN A C 1
ATOM 1760 O O . ASN A 1 213 ? 88.01967 86.89833 83.71800 1.000 25.34484 213 ASN A O 1
ATOM 1765 N N . ALA A 1 214 ? 86.65567 87.65733 85.33800 1.000 24.21757 214 ALA A N 1
ATOM 1766 C CA . ALA A 1 214 ? 87.70667 87.74533 86.34400 1.000 24.21757 214 ALA A CA 1
ATOM 1767 C C . ALA A 1 214 ? 87.33367 86.86233 87.52200 1.000 24.21757 214 ALA A C 1
ATOM 1768 O O . ALA A 1 214 ? 86.53267 87.28533 88.37000 1.000 24.21757 214 ALA A O 1
ATOM 1770 N N . PRO A 1 215 ? 87.88767 85.65033 87.63200 1.000 23.64833 215 PRO A N 1
ATOM 1771 C CA . PRO A 1 215 ? 87.44467 84.72033 88.68600 1.000 23.64833 215 PRO A CA 1
ATOM 1772 C C . PRO A 1 215 ? 87.52067 85.28733 90.08700 1.000 23.64833 215 PRO A C 1
ATOM 1773 O O . PRO A 1 215 ? 86.85667 84.76033 90.98600 1.000 23.64833 215 PRO A O 1
ATOM 1777 N N . ASP A 1 216 ? 88.30567 86.34233 90.30100 1.000 23.61046 216 ASP A N 1
ATOM 1778 C CA . ASP A 1 216 ? 88.26067 87.05533 91.57000 1.000 23.61046 216 ASP A CA 1
ATOM 1779 C C . ASP A 1 216 ? 86.86167 87.59133 91.84200 1.000 23.61046 216 ASP A C 1
ATOM 1780 O O . ASP A 1 216 ? 86.33567 87.45733 92.95600 1.000 23.61046 216 ASP A O 1
ATOM 1785 N N . ALA A 1 217 ? 86.23167 88.17533 90.82000 1.000 23.15942 217 ALA A N 1
ATOM 1786 C CA . ALA A 1 217 ? 84.89167 88.73133 90.97300 1.000 23.15942 217 ALA A CA 1
ATOM 1787 C C . ALA A 1 217 ? 83.85467 87.64833 91.24600 1.000 23.15942 217 ALA A C 1
ATOM 1788 O O . ALA A 1 217 ? 83.00567 87.81233 92.12600 1.000 23.15942 217 ALA A O 1
ATOM 1790 N N . GLU A 1 218 ? 83.89367 86.54233 90.49600 1.000 23.33886 218 GLU A N 1
ATOM 1791 C CA . GLU A 1 218 ? 82.93567 85.46433 90.73400 1.000 23.33886 218 GLU A CA 1
ATOM 1792 C C . GLU A 1 218 ? 83.14067 84.82633 92.10000 1.000 23.33886 218 GLU A C 1
ATOM 1793 O O . GLU A 1 218 ? 82.16967 84.46933 92.77400 1.000 23.33886 218 GLU A O 1
ATOM 1799 N N . GLY A 1 219 ? 84.39467 84.65533 92.52100 1.000 19.52431 219 GLY A N 1
ATOM 1800 C CA . GLY A 1 219 ? 84.64267 84.12233 93.84900 1.000 19.52431 219 GLY A CA 1
ATOM 1801 C C . GLY A 1 219 ? 84.10467 85.02233 94.94300 1.000 19.52431 219 GLY A C 1
ATOM 1802 O O . GLY A 1 219 ? 83.49267 84.54933 95.90500 1.000 19.52431 219 GLY A O 1
ATOM 1803 N N . ARG A 1 220 ? 84.31267 86.33433 94.80700 1.000 21.78620 220 ARG A N 1
ATOM 1804 C CA . ARG A 1 220 ? 83.76367 87.26433 95.78700 1.000 21.78620 220 ARG A CA 1
ATOM 1805 C C . ARG A 1 220 ? 82.24067 87.26933 95.75300 1.000 21.78620 220 ARG A C 1
ATOM 1806 O O . ARG A 1 220 ? 81.59567 87.39833 96.79600 1.000 21.78620 220 ARG A O 1
ATOM 1814 N N . ALA A 1 221 ? 81.64667 87.12533 94.56700 1.000 22.14256 221 ALA A N 1
ATOM 1815 C CA . ALA A 1 221 ? 80.19167 87.05833 94.46400 1.000 22.14256 221 ALA A CA 1
ATOM 1816 C C . ALA A 1 221 ? 79.63967 85.81833 95.15500 1.000 22.14256 221 ALA A C 1
ATOM 1817 O O . ALA A 1 221 ? 78.62367 85.88733 95.85300 1.000 22.14256 221 ALA A O 1
ATOM 1819 N N . ILE A 1 222 ? 80.29667 84.67133 94.97100 1.000 23.03042 222 ILE A N 1
ATOM 1820 C CA . ILE A 1 222 ? 79.83467 83.43833 95.60100 1.000 23.03042 222 ILE A CA 1
ATOM 1821 C C . ILE A 1 222 ? 80.00567 83.50933 97.11400 1.000 23.03042 222 ILE A C 1
ATOM 1822 O O . ILE A 1 222 ? 79.13867 83.05833 97.87200 1.000 23.03042 222 ILE A O 1
ATOM 1827 N N . GLN A 1 223 ? 81.11967 84.07733 97.57900 1.000 26.09919 223 GLN A N 1
ATOM 1828 C CA . GLN A 1 223 ? 81.31467 84.23033 99.01800 1.000 26.09919 223 GLN A CA 1
ATOM 1829 C C . GLN A 1 223 ? 80.29767 85.19933 99.61400 1.000 26.09919 223 GLN A C 1
ATOM 1830 O O . GLN A 1 223 ? 79.76467 84.95933 100.70700 1.000 26.09919 223 GLN A O 1
ATOM 1836 N N . ALA A 1 224 ? 80.00067 86.29133 98.90400 1.000 25.96110 224 ALA A N 1
ATOM 1837 C CA . ALA A 1 224 ? 78.98067 87.22633 99.36200 1.000 25.96110 224 ALA A CA 1
ATOM 1838 C C . ALA A 1 224 ? 77.61067 86.56833 99.40800 1.000 25.96110 224 ALA A C 1
ATOM 1839 O O . ALA A 1 224 ? 76.83567 86.80533 100.33700 1.000 25.96110 224 ALA A O 1
ATOM 1841 N N . THR A 1 225 ? 77.29067 85.74333 98.41100 1.000 29.56184 225 THR A N 1
ATOM 1842 C CA . THR A 1 225 ? 76.01367 85.03833 98.42200 1.000 29.56184 225 THR A CA 1
ATOM 1843 C C . THR A 1 225 ? 75.94067 84.04633 99.57300 1.000 29.56184 225 THR A C 1
ATOM 1844 O O . THR A 1 225 ? 74.88667 83.88833 100.19400 1.000 29.56184 225 THR A O 1
ATOM 1848 N N . TYR A 1 226 ? 77.04767 83.36033 99.86500 1.000 30.36276 226 TYR A N 1
ATOM 1849 C CA . TYR A 1 226 ? 77.06667 82.42933 100.98900 1.000 30.36276 226 TYR A CA 1
ATOM 1850 C C . TYR A 1 226 ? 76.82667 83.15133 102.30700 1.000 30.36276 226 TYR A C 1
ATOM 1851 O O . TYR A 1 226 ? 76.02167 82.70433 103.13800 1.000 30.36276 226 TYR A O 1
ATOM 1860 N N . TRP A 1 227 ? 77.50967 84.27933 102.51400 1.000 33.44340 227 TRP A N 1
ATOM 1861 C CA . TRP A 1 227 ? 77.32567 85.02933 103.75300 1.000 33.44340 227 TRP A CA 1
ATOM 1862 C C . TRP A 1 227 ? 75.92867 85.63433 103.82900 1.000 33.44340 227 TRP A C 1
ATOM 1863 O O . TRP A 1 227 ? 75.31667 85.66933 104.90300 1.000 33.44340 227 TRP A O 1
ATOM 1874 N N . ALA A 1 228 ? 75.40367 86.10533 102.69600 1.000 34.75463 228 ALA A N 1
ATOM 1875 C CA . ALA A 1 228 ? 74.04067 86.61733 102.66100 1.000 34.75463 228 ALA A CA 1
ATOM 1876 C C . ALA A 1 228 ? 73.03767 85.52733 103.00300 1.000 34.75463 228 ALA A C 1
ATOM 1877 O O . ALA A 1 228 ? 72.06867 85.77533 103.72200 1.000 34.75463 228 ALA A O 1
ATOM 1879 N N . ASN A 1 229 ? 73.25167 84.31533 102.48900 1.000 36.62810 229 ASN A N 1
ATOM 1880 C CA . ASN A 1 229 ? 72.36267 83.20533 102.80700 1.000 36.62810 229 ASN A CA 1
ATOM 1881 C C . ASN A 1 229 ? 72.41767 82.86133 104.28700 1.000 36.62810 229 ASN A C 1
ATOM 1882 O O . ASN A 1 229 ? 71.38167 82.59833 104.90700 1.000 36.62810 229 ASN A O 1
ATOM 1887 N N . GLN A 1 230 ? 73.61567 82.85633 104.87600 1.000 40.03238 230 GLN A N 1
ATOM 1888 C CA . GLN A 1 230 ? 73.70767 82.56333 106.30400 1.000 40.03238 230 GLN A CA 1
ATOM 1889 C C . GLN A 1 230 ? 73.00367 83.62833 107.13700 1.000 40.03238 230 GLN A C 1
ATOM 1890 O O . GLN A 1 230 ? 72.22867 83.30633 108.04800 1.000 40.03238 230 GLN A O 1
ATOM 1896 N N . TRP A 1 231 ? 73.24167 84.90533 106.82700 1.000 39.67009 231 TRP A N 1
ATOM 1897 C CA . TRP A 1 231 ? 72.60367 85.97533 107.58800 1.000 39.67009 231 TRP A CA 1
ATOM 1898 C C . TRP A 1 231 ? 71.09667 85.98833 107.36600 1.000 39.67009 231 TRP A C 1
ATOM 1899 O O . TRP A 1 231 ? 70.33267 86.30833 108.28100 1.000 39.67009 231 TRP A O 1
ATOM 1910 N N . ALA A 1 232 ? 70.64967 85.64633 106.15600 1.000 40.27842 232 ALA A N 1
ATOM 1911 C CA . ALA A 1 232 ? 69.22167 85.58033 105.87400 1.000 40.27842 232 ALA A CA 1
ATOM 1912 C C . ALA A 1 232 ? 68.56167 84.44933 106.64600 1.000 40.27842 232 ALA A C 1
ATOM 1913 O O . ALA A 1 232 ? 67.46467 84.61833 107.19200 1.000 40.27842 232 ALA A O 1
ATOM 1915 N N . LYS A 1 233 ? 69.21367 83.28533 106.70400 1.000 42.78868 233 LYS A N 1
ATOM 1916 C CA . LYS A 1 233 ? 68.68767 82.18933 107.50600 1.000 42.78868 233 LYS A CA 1
ATOM 1917 C C . LYS A 1 233 ? 68.63667 82.57133 108.97800 1.000 42.78868 233 LYS A C 1
ATOM 1918 O O . LYS A 1 233 ? 67.73067 82.14933 109.70500 1.000 42.78868 233 LYS A O 1
ATOM 1924 N N . GLU A 1 234 ? 69.60367 83.37033 109.43800 1.000 44.84690 234 GLU A N 1
ATOM 1925 C CA . GLU A 1 234 ? 69.49367 83.92833 110.78300 1.000 44.84690 234 GLU A CA 1
ATOM 1926 C C . GLU A 1 234 ? 68.27167 84.83433 110.90400 1.000 44.84690 234 GLU A C 1
ATOM 1927 O O . GLU A 1 234 ? 67.55067 84.78733 111.90700 1.000 44.84690 234 GLU A O 1
ATOM 1933 N N . HIS A 1 235 ? 68.02567 85.66933 109.89100 1.000 45.25270 235 HIS A N 1
ATOM 1934 C CA . HIS A 1 235 ? 66.84567 86.52933 109.90200 1.000 45.25270 235 HIS A CA 1
ATOM 1935 C C . HIS A 1 235 ? 65.57367 85.73533 109.63500 1.000 45.25270 235 HIS A C 1
ATOM 1936 O O . HIS A 1 235 ? 64.56367 85.91833 110.32500 1.000 45.25270 235 HIS A O 1
ATOM 1943 N N . GLY A 1 236 ? 65.60367 84.84733 108.64400 1.000 44.95681 236 GLY A N 1
ATOM 1944 C CA . GLY A 1 236 ? 64.42367 84.13433 108.19600 1.000 44.95681 236 GLY A CA 1
ATOM 1945 C C . GLY A 1 236 ? 64.03767 84.39633 106.75700 1.000 44.95681 236 GLY A C 1
ATOM 1946 O O . GLY A 1 236 ? 62.98767 83.91333 106.31900 1.000 44.95681 236 GLY A O 1
ATOM 1947 N N . VAL A 1 237 ? 64.84367 85.14233 106.01100 1.000 41.00113 237 VAL A N 1
ATOM 1948 C CA . VAL A 1 237 ? 64.55567 85.44133 104.61300 1.000 41.00113 237 VAL A CA 1
ATOM 1949 C C . VAL A 1 237 ? 64.93967 84.24633 103.75300 1.000 41.00113 237 VAL A C 1
ATOM 1950 O O . VAL A 1 237 ? 65.94267 83.57233 104.01100 1.000 41.00113 237 VAL A O 1
ATOM 1954 N N . ASN A 1 238 ? 64.13467 83.97433 102.73200 1.000 41.16596 238 ASN A N 1
ATOM 1955 C CA . ASN A 1 238 ? 64.38167 82.87933 101.80300 1.000 41.16596 238 ASN A CA 1
ATOM 1956 C C . ASN A 1 238 ? 65.08267 83.42733 100.56500 1.000 41.16596 238 ASN A C 1
ATOM 1957 O O . ASN A 1 238 ? 64.53567 84.28733 99.86700 1.000 41.16596 238 ASN A O 1
ATOM 1962 N N . LEU A 1 239 ? 66.28367 82.92633 100.29400 1.000 36.38616 239 LEU A N 1
ATOM 1963 C CA . LEU A 1 239 ? 67.09267 83.35733 99.16200 1.000 36.38616 239 LEU A CA 1
ATOM 1964 C C . LEU A 1 239 ? 67.46267 82.17433 98.27800 1.000 36.38616 239 LEU A C 1
ATOM 1965 O O . LEU A 1 239 ? 68.54267 82.13133 97.68700 1.000 36.38616 239 LEU A O 1
ATOM 1970 N N . SER A 1 240 ? 66.55367 81.20333 98.17000 1.000 36.18550 240 SER A N 1
ATOM 1971 C CA . SER A 1 240 ? 66.86967 79.95833 97.47700 1.000 36.18550 240 SER A CA 1
ATOM 1972 C C . SER A 1 240 ? 67.18567 80.19933 96.00700 1.000 36.18550 240 SER A C 1
ATOM 1973 O O . SER A 1 240 ? 68.10167 79.57933 95.45400 1.000 36.18550 240 SER A O 1
ATOM 1976 N N . GLN A 1 241 ? 66.43667 81.08933 95.35500 1.000 35.23298 241 GLN A N 1
ATOM 1977 C CA . GLN A 1 241 ? 66.67867 81.36533 93.94200 1.000 35.23298 241 GLN A CA 1
ATOM 1978 C C . GLN A 1 241 ? 68.06167 81.96233 93.72400 1.000 35.23298 241 GLN A C 1
ATOM 1979 O O . GLN A 1 241 ? 68.77767 81.57333 92.79400 1.000 35.23298 241 GLN A O 1
ATOM 1985 N N . TYR A 1 242 ? 68.46667 82.89533 94.58600 1.000 30.23929 242 TYR A N 1
ATOM 1986 C CA . TYR A 1 242 ? 69.75967 83.55033 94.41300 1.000 30.23929 242 TYR A CA 1
ATOM 1987 C C . TYR A 1 242 ? 70.90467 82.66333 94.88400 1.000 30.23929 242 TYR A C 1
ATOM 1988 O O . TYR A 1 242 ? 72.01067 82.72433 94.33200 1.000 30.23929 242 TYR A O 1
ATOM 1997 N N . VAL A 1 243 ? 70.65567 81.81133 95.87900 1.000 29.57427 243 VAL A N 1
ATOM 1998 C CA . VAL A 1 243 ? 71.63967 80.79433 96.23800 1.000 29.57427 243 VAL A CA 1
ATOM 1999 C C . VAL A 1 243 ? 71.85667 79.84033 95.07300 1.000 29.57427 243 VAL A C 1
ATOM 2000 O O . VAL A 1 243 ? 72.98667 79.43733 94.78700 1.000 29.57427 243 VAL A O 1
ATOM 2004 N N . LYS A 1 244 ? 70.78367 79.47633 94.37000 1.000 29.69104 244 LYS A N 1
ATOM 2005 C CA . LYS A 1 244 ? 70.92467 78.63533 93.18500 1.000 29.69104 244 LYS A CA 1
ATOM 2006 C C . LYS A 1 244 ? 71.64567 79.37533 92.06200 1.000 29.69104 244 LYS A C 1
ATOM 2007 O O . LYS A 1 244 ? 72.41067 78.76933 91.30300 1.000 29.69104 244 LYS A O 1
ATOM 2013 N N . LYS A 1 245 ? 71.40467 80.68233 91.93400 1.000 29.18196 245 LYS A N 1
ATOM 2014 C CA . LYS A 1 245 ? 72.14867 81.47933 90.96300 1.000 29.18196 245 LYS A CA 1
ATOM 2015 C C . LYS A 1 245 ? 73.64367 81.44833 91.25500 1.000 29.18196 245 LYS A C 1
ATOM 2016 O O . LYS A 1 245 ? 74.46267 81.25033 90.34900 1.000 29.18196 245 LYS A O 1
ATOM 2022 N N . ALA A 1 246 ? 74.01867 81.63433 92.52200 1.000 27.99354 246 ALA A N 1
ATOM 2023 C CA . ALA A 1 246 ? 75.42967 81.56833 92.88800 1.000 27.99354 246 ALA A CA 1
ATOM 2024 C C . ALA A 1 246 ? 75.97667 80.15633 92.73000 1.000 27.99354 246 ALA A C 1
ATOM 2025 O O . ALA A 1 246 ? 77.15067 79.97633 92.40100 1.000 27.99354 246 ALA A O 1
ATOM 2027 N N . SER A 1 247 ? 75.14167 79.14333 92.96400 1.000 26.61900 247 SER A N 1
ATOM 2028 C CA . SER A 1 247 ? 75.57567 77.76133 92.80000 1.000 26.61900 247 SER A CA 1
ATOM 2029 C C . SER A 1 247 ? 75.89467 77.44733 91.34500 1.000 26.61900 247 SER A C 1
ATOM 2030 O O . SER A 1 247 ? 76.89867 76.79133 91.05000 1.000 26.61900 247 SER A O 1
ATOM 2033 N N . ARG A 1 248 ? 75.05567 77.90733 90.41700 1.000 26.87699 248 ARG A N 1
ATOM 2034 C CA . ARG A 1 248 ? 75.35167 77.67933 89.00500 1.000 26.87699 248 ARG A CA 1
ATOM 2035 C C . ARG A 1 248 ? 76.51067 78.55033 88.53700 1.000 26.87699 248 ARG A C 1
ATOM 2036 O O . ARG A 1 248 ? 77.28867 78.14133 87.66600 1.000 26.87699 248 ARG A O 1
ATOM 2044 N N . MET A 1 249 ? 76.66767 79.73833 89.12400 1.000 26.23992 249 MET A N 1
ATOM 2045 C CA . MET A 1 249 ? 77.86767 80.52633 88.86400 1.000 26.23992 249 MET A CA 1
ATOM 2046 C C . MET A 1 249 ? 79.11967 79.77333 89.30000 1.000 26.23992 249 MET A C 1
ATOM 2047 O O . MET A 1 249 ? 80.11967 79.74033 88.57500 1.000 26.23992 249 MET A O 1
ATOM 2052 N N . GLY A 1 250 ? 79.07467 79.14833 90.47600 1.000 24.99016 250 GLY A N 1
ATOM 2053 C CA . GLY A 1 250 ? 80.20967 78.36933 90.94100 1.000 24.99016 250 GLY A CA 1
ATOM 2054 C C . GLY A 1 250 ? 80.46067 77.13333 90.10200 1.000 24.99016 250 GLY A C 1
ATOM 2055 O O . GLY A 1 250 ? 81.60667 76.72733 89.90700 1.000 24.99016 250 GLY A O 1
ATOM 2056 N N . ASP A 1 251 ? 79.39067 76.50633 89.61300 1.000 26.70585 251 ASP A N 1
ATOM 2057 C CA . ASP A 1 251 ? 79.55067 75.36633 88.71700 1.000 26.70585 251 ASP A CA 1
ATOM 2058 C C . ASP A 1 251 ? 80.23167 75.77833 87.41900 1.000 26.70585 251 ASP A C 1
ATOM 2059 O O . ASP A 1 251 ? 81.08567 75.05333 86.89900 1.000 26.70585 251 ASP A O 1
ATOM 2064 N N . PHE A 1 252 ? 79.86267 76.93933 86.87500 1.000 26.09219 252 PHE A N 1
ATOM 2065 C CA . PHE A 1 252 ? 80.52467 77.42933 85.67100 1.000 26.09219 252 PHE A CA 1
ATOM 2066 C C . PHE A 1 252 ? 81.93067 77.94233 85.95300 1.000 26.09219 252 PHE A C 1
ATOM 2067 O O . PHE A 1 252 ? 82.75267 78.00333 85.03300 1.000 26.09219 252 PHE A O 1
ATOM 2075 N N . LEU A 1 253 ? 82.22467 78.29933 87.20400 1.000 24.65875 253 LEU A N 1
ATOM 2076 C CA . LEU A 1 253 ? 83.55267 78.75133 87.59700 1.000 24.65875 253 LEU A CA 1
ATOM 2077 C C . LEU A 1 253 ? 84.61267 77.66433 87.47400 1.000 24.65875 253 LEU A C 1
ATOM 2078 O O . LEU A 1 253 ? 85.80467 77.97633 87.53300 1.000 24.65875 253 LEU A O 1
ATOM 2083 N N . ARG A 1 254 ? 84.21367 76.40533 87.30800 1.000 26.92353 254 ARG A N 1
ATOM 2084 C CA . ARG A 1 254 ? 85.16667 75.31233 87.17800 1.000 26.92353 254 ARG A CA 1
ATOM 2085 C C . ARG A 1 254 ? 85.88967 75.31733 85.84000 1.000 26.92353 254 ARG A C 1
ATOM 2086 O O . ARG A 1 254 ? 86.77167 74.48033 85.63100 1.000 26.92353 254 ARG A O 1
ATOM 2094 N N . ASN A 1 255 ? 85.51867 76.21133 84.92200 1.000 27.34840 255 ASN A N 1
ATOM 2095 C CA . ASN A 1 255 ? 86.29467 76.39133 83.70000 1.000 27.34840 255 ASN A CA 1
ATOM 2096 C C . ASN A 1 255 ? 87.63067 77.06533 83.98300 1.000 27.34840 255 ASN A C 1
ATOM 2097 O O . ASN A 1 255 ? 88.59167 76.87233 83.23200 1.000 27.34840 255 ASN A O 1
ATOM 2102 N N . ASP A 1 256 ? 87.70467 77.86333 85.05200 1.000 27.71241 256 ASP A N 1
ATOM 2103 C CA . ASP A 1 256 ? 88.95267 78.50533 85.45200 1.000 27.71241 256 ASP A CA 1
ATOM 2104 C C . ASP A 1 256 ? 89.96867 77.52033 86.01400 1.000 27.71241 256 ASP A C 1
ATOM 2105 O O . ASP A 1 256 ? 91.16767 77.81133 85.99900 1.000 27.71241 256 ASP A O 1
ATOM 2110 N N . MET A 1 257 ? 89.52067 76.36933 86.49900 1.000 25.19366 257 MET A N 1
ATOM 2111 C CA . MET A 1 257 ? 90.37567 75.37533 87.12900 1.000 25.19366 257 MET A CA 1
ATOM 2112 C C . MET A 1 257 ? 91.21367 74.59133 86.13600 1.000 25.19366 257 MET A C 1
ATOM 2113 O O . MET A 1 257 ? 91.83067 73.59733 86.52600 1.000 25.19366 257 MET A O 1
ATOM 2118 N N . PHE A 1 258 ? 91.25767 75.00333 84.87500 1.000 27.19945 258 PHE A N 1
ATOM 2119 C CA . PHE A 1 258 ? 91.90067 74.23333 83.82500 1.000 27.19945 258 PHE A CA 1
ATOM 2120 C C . PHE A 1 258 ? 92.95767 75.06733 83.11500 1.000 27.19945 258 PHE A C 1
ATOM 2121 O O . PHE A 1 258 ? 92.97667 76.29633 83.19900 1.000 27.19945 258 PHE A O 1
ATOM 2129 N N . ASP A 1 259 ? 93.84567 74.37133 82.41500 1.000 29.23511 259 ASP A N 1
ATOM 2130 C CA . ASP A 1 259 ? 94.84367 75.02733 81.59200 1.000 29.23511 259 ASP A CA 1
ATOM 2131 C C . ASP A 1 259 ? 94.16767 75.74433 80.42600 1.000 29.23511 259 ASP A C 1
ATOM 2132 O O . ASP A 1 259 ? 93.04467 75.42433 80.03400 1.000 29.23511 259 ASP A O 1
ATOM 2137 N N . LYS A 1 260 ? 94.87767 76.72833 79.87000 1.000 30.87928 260 LYS A N 1
ATOM 2138 C CA . LYS A 1 260 ? 94.29767 77.58333 78.84000 1.000 30.87928 260 LYS A CA 1
ATOM 2139 C C . LYS A 1 260 ? 93.81267 76.77233 77.64900 1.000 30.87928 260 LYS A C 1
ATOM 2140 O O . LYS A 1 260 ? 92.71667 77.01233 77.13000 1.000 30.87928 260 LYS A O 1
ATOM 2146 N N . TYR A 1 261 ? 94.60967 75.80733 77.20100 1.000 37.75100 261 TYR A N 1
ATOM 2147 C CA . TYR A 1 261 ? 94.25567 74.96433 76.06800 1.000 37.75100 261 TYR A CA 1
ATOM 2148 C C . TYR A 1 261 ? 93.98667 73.52633 76.48700 1.000 37.75100 261 TYR A C 1
ATOM 2149 O O . TYR A 1 261 ? 94.01867 72.62133 75.64900 1.000 37.75100 261 TYR A O 1
ATOM 2158 N N . PHE A 1 262 ? 93.71667 73.30533 77.77300 1.000 36.66007 262 PHE A N 1
ATOM 2159 C CA . PHE A 1 262 ? 93.42567 71.97933 78.31200 1.000 36.66007 262 PHE A CA 1
ATOM 2160 C C . PHE A 1 262 ? 94.56867 71.00633 78.03000 1.000 36.66007 262 PHE A C 1
ATOM 2161 O O . PHE A 1 262 ? 94.39467 69.97133 77.38700 1.000 36.66007 262 PHE A O 1
ATOM 2169 N N . MET A 1 263 ? 95.75067 71.35033 78.53200 1.000 39.17526 263 MET A N 1
ATOM 2170 C CA . MET A 1 263 ? 96.96167 70.56633 78.35500 1.000 39.17526 263 MET A CA 1
ATOM 2171 C C . MET A 1 263 ? 97.46667 70.07233 79.70600 1.000 39.17526 263 MET A C 1
ATOM 2172 O O . MET A 1 263 ? 97.11067 70.61033 80.75700 1.000 39.17526 263 MET A O 1
ATOM 2177 N N . LYS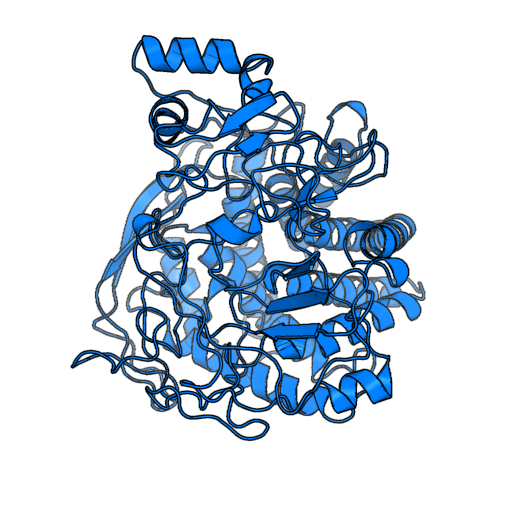 A 1 264 ? 98.29867 69.02933 79.66800 1.000 39.32851 264 LYS A N 1
ATOM 2178 C CA . LYS A 1 264 ? 98.76567 68.39633 80.89600 1.000 39.32851 264 LYS A CA 1
ATOM 2179 C C . LYS A 1 264 ? 99.52867 69.39133 81.75800 1.000 39.32851 264 LYS A C 1
ATOM 2180 O O . LYS A 1 264 ? 100.42367 70.09133 81.27400 1.000 39.32851 264 LYS A O 1
ATOM 2186 N N . ILE A 1 265 ? 99.18467 69.44633 83.04000 1.000 34.09899 265 ILE A N 1
ATOM 2187 C CA . ILE A 1 265 ? 99.82267 70.38833 83.95100 1.000 34.09899 265 ILE A CA 1
ATOM 2188 C C . ILE A 1 265 ? 101.15967 69.81833 84.40400 1.000 34.09899 265 ILE A C 1
ATOM 2189 O O . ILE A 1 265 ? 101.24667 68.66133 84.83000 1.000 34.09899 265 ILE A O 1
ATOM 2194 N N . GLY A 1 266 ? 102.20867 70.63033 84.30300 1.000 35.52319 266 GLY A N 1
ATOM 2195 C CA . GLY A 1 266 ? 103.55167 70.18233 84.58700 1.000 35.52319 266 GLY A CA 1
ATOM 2196 C C . GLY A 1 266 ? 104.23967 69.47833 83.44300 1.000 35.52319 266 GLY A C 1
ATOM 2197 O O . GLY A 1 266 ? 105.34967 68.96533 83.63100 1.000 35.52319 266 GLY A O 1
ATOM 2198 N N . ALA A 1 267 ? 103.62467 69.43433 82.26200 1.000 41.09625 267 ALA A N 1
ATOM 2199 C CA . ALA A 1 267 ? 104.21267 68.71533 81.14000 1.000 41.09625 267 ALA A CA 1
ATOM 2200 C C . ALA A 1 267 ? 105.38567 69.45733 80.51500 1.000 41.09625 267 ALA A C 1
ATOM 2201 O O . ALA A 1 267 ? 106.14767 68.84733 79.75700 1.000 41.09625 267 ALA A O 1
ATOM 2203 N N . GLN A 1 268 ? 105.53867 70.75233 80.79900 1.000 41.21577 268 GLN A N 1
ATOM 2204 C CA . GLN A 1 268 ? 106.58867 71.58933 80.22100 1.000 41.21577 268 GLN A CA 1
ATOM 2205 C C . GLN A 1 268 ? 106.54667 71.60033 78.69900 1.000 41.21577 268 GLN A C 1
ATOM 2206 O O . GLN A 1 268 ? 107.56067 71.86833 78.04900 1.000 41.21577 268 GLN A O 1
ATOM 2212 N N . ASP A 1 269 ? 105.38767 71.31033 78.11700 1.000 44.66902 269 ASP A N 1
ATOM 2213 C CA . ASP A 1 269 ? 105.24667 71.25133 76.67000 1.000 44.66902 269 ASP A CA 1
ATOM 2214 C C . ASP A 1 269 ? 103.76867 71.36633 76.33200 1.000 44.66902 269 ASP A C 1
ATOM 2215 O O . ASP A 1 269 ? 102.90267 71.29133 77.20600 1.000 44.66902 269 ASP A O 1
ATOM 2220 N N . LYS A 1 270 ? 103.49167 71.56233 75.04400 1.000 44.76541 270 LYS A N 1
ATOM 2221 C CA . LYS A 1 270 ? 102.11667 71.64733 74.55400 1.000 44.76541 270 LYS A CA 1
ATOM 2222 C C . LYS A 1 270 ? 101.58367 70.25533 74.21100 1.000 44.76541 270 LYS A C 1
ATOM 2223 O O . LYS A 1 270 ? 101.25767 69.93633 73.06900 1.000 44.76541 270 LYS A O 1
ATOM 2229 N N . THR A 1 271 ? 101.49967 69.41833 75.24600 1.000 45.00311 271 THR A N 1
ATOM 2230 C CA . THR A 1 271 ? 101.01267 68.05433 75.10100 1.000 45.00311 271 THR A CA 1
ATOM 2231 C C . THR A 1 271 ? 99.54167 68.00133 75.47700 1.000 45.00311 271 THR A C 1
ATOM 2232 O O . THR A 1 271 ? 99.19967 68.30133 76.63200 1.000 45.00311 271 THR A O 1
ATOM 2236 N N . PRO A 1 272 ? 98.64767 67.64233 74.55500 1.000 44.20307 272 PRO A N 1
ATOM 2237 C CA . PRO A 1 272 ? 97.21467 67.63833 74.87400 1.000 44.20307 272 PRO A CA 1
ATOM 2238 C C . PRO A 1 272 ? 96.89367 66.68833 76.01700 1.000 44.20307 272 PRO A C 1
ATOM 2239 O O . PRO A 1 272 ? 97.53267 65.64933 76.19200 1.000 44.20307 272 PRO A O 1
ATOM 2243 N N . ALA A 1 273 ? 95.88467 67.05833 76.79800 1.000 41.64165 273 ALA A N 1
ATOM 2244 C CA . ALA A 1 273 ? 95.48267 66.29833 77.96900 1.000 41.64165 273 ALA A CA 1
ATOM 2245 C C . ALA A 1 273 ? 94.06767 65.76333 77.80200 1.000 41.64165 273 ALA A C 1
ATOM 2246 O O . ALA A 1 273 ? 93.21767 66.38933 77.16400 1.000 41.64165 273 ALA A O 1
ATOM 2248 N N . THR A 1 274 ? 93.82767 64.59333 78.38300 1.000 42.25209 274 THR A N 1
ATOM 2249 C CA . THR A 1 274 ? 92.49667 64.01733 78.45400 1.000 42.25209 274 THR A CA 1
ATOM 2250 C C . THR A 1 274 ? 91.77267 64.64433 79.65100 1.000 42.25209 274 THR A C 1
ATOM 2251 O O . THR A 1 274 ? 92.32267 65.49533 80.35500 1.000 42.25209 274 THR A O 1
ATOM 2255 N N . GLY A 1 275 ? 90.52267 64.25033 79.88200 1.000 40.77477 275 GLY A N 1
ATOM 2256 C CA . GLY A 1 275 ? 89.72167 64.83533 80.94000 1.000 40.77477 275 GLY A CA 1
ATOM 2257 C C . GLY A 1 275 ? 90.35467 64.77933 82.31500 1.000 40.77477 275 GLY A C 1
ATOM 2258 O O . GLY A 1 275 ? 90.86067 63.73433 82.73200 1.000 40.77477 275 GLY A O 1
ATOM 2259 N N . TYR A 1 276 ? 90.34367 65.91233 83.01700 1.000 36.72377 276 TYR A N 1
ATOM 2260 C CA . TYR A 1 276 ? 90.86267 66.10133 84.36900 1.000 36.72377 276 TYR A CA 1
ATOM 2261 C C . TYR A 1 276 ? 92.37367 65.93633 84.46400 1.000 36.72377 276 TYR A C 1
ATOM 2262 O O . TYR A 1 276 ? 92.92267 66.04733 85.56700 1.000 36.72377 276 TYR A O 1
ATOM 2271 N N . ASP A 1 277 ? 93.06767 65.68133 83.35700 1.000 38.15224 277 ASP A N 1
ATOM 2272 C CA . ASP A 1 277 ? 94.52267 65.70733 83.32600 1.000 38.15224 277 ASP A CA 1
ATOM 2273 C C . ASP A 1 277 ? 95.06567 67.08633 83.00000 1.000 38.15224 277 ASP A C 1
ATOM 2274 O O . ASP A 1 277 ? 96.28467 67.27033 82.97000 1.000 38.15224 277 ASP A O 1
ATOM 2279 N N . SER A 1 278 ? 94.18867 68.05233 82.74400 1.000 33.30992 278 SER A N 1
ATOM 2280 C CA . SER A 1 278 ? 94.57867 69.42333 82.46200 1.000 33.30992 278 SER A CA 1
ATOM 2281 C C . SER A 1 278 ? 94.14467 70.39233 83.54700 1.000 33.30992 278 SER A C 1
ATOM 2282 O O . SER A 1 278 ? 94.37667 71.59633 83.41200 1.000 33.30992 278 SER A O 1
ATOM 2285 N N . ALA A 1 279 ? 93.52367 69.90633 84.61300 1.000 27.43040 279 ALA A N 1
ATOM 2286 C CA . ALA A 1 279 ? 93.05467 70.76433 85.68700 1.000 27.43040 279 ALA A CA 1
ATOM 2287 C C . ALA A 1 279 ? 94.15967 70.91533 86.72000 1.000 27.43040 279 ALA A C 1
ATOM 2288 O O . ALA A 1 279 ? 94.60167 69.92433 87.30900 1.000 27.43040 279 ALA A O 1
ATOM 2290 N N . HIS A 1 280 ? 94.61267 72.14733 86.93000 1.000 24.52403 280 HIS A N 1
ATOM 2291 C CA . HIS A 1 280 ? 95.53467 72.43033 88.01700 1.000 24.52403 280 HIS A CA 1
ATOM 2292 C C . HIS A 1 280 ? 94.80967 72.81733 89.29600 1.000 24.52403 280 HIS A C 1
ATOM 2293 O O . HIS A 1 280 ? 95.46767 73.11233 90.29700 1.000 24.52403 280 HIS A O 1
ATOM 2300 N N . TYR A 1 281 ? 93.47667 72.82633 89.27800 1.000 23.93447 281 TYR A N 1
ATOM 2301 C CA . TYR A 1 281 ? 92.65367 73.01933 90.47100 1.000 23.93447 281 TYR A CA 1
ATOM 2302 C C . TYR A 1 281 ? 92.94467 74.34733 91.16200 1.000 23.93447 281 TYR A C 1
ATOM 2303 O O . TYR A 1 281 ? 92.78267 74.47733 92.37600 1.000 23.93447 281 TYR A O 1
ATOM 2312 N N . LEU A 1 282 ? 93.35767 75.34233 90.38300 1.000 21.49007 282 LEU A N 1
ATOM 2313 C CA . LEU A 1 282 ? 93.67667 76.66933 90.88200 1.000 21.49007 282 LEU A CA 1
ATOM 2314 C C . LEU A 1 282 ? 92.89667 77.70433 90.08600 1.000 21.49007 282 LEU A C 1
ATOM 2315 O O . LEU A 1 282 ? 92.70967 77.55933 88.87700 1.000 21.49007 282 LEU A O 1
ATOM 2320 N N . MET A 1 283 ? 92.43967 78.75033 90.77200 1.000 21.08642 283 MET A N 1
ATOM 2321 C CA . MET A 1 283 ? 91.83267 79.88633 90.08800 1.000 21.08642 283 MET A CA 1
ATOM 2322 C C . MET A 1 283 ? 92.86767 80.57633 89.20800 1.000 21.08642 283 MET A C 1
ATOM 2323 O O . MET A 1 283 ? 93.81467 81.18833 89.71200 1.000 21.08642 283 MET A O 1
ATOM 2328 N N . ALA A 1 284 ? 92.68767 80.48033 87.89600 1.000 22.45059 284 ALA A N 1
ATOM 2329 C CA . ALA A 1 284 ? 93.57867 81.13133 86.95400 1.000 22.45059 284 ALA A CA 1
ATOM 2330 C C . ALA A 1 284 ? 93.23167 82.61433 86.85100 1.000 22.45059 284 ALA A C 1
ATOM 2331 O O . ALA A 1 284 ? 92.38967 83.13433 87.58600 1.000 22.45059 284 ALA A O 1
ATOM 2333 N N . TRP A 1 285 ? 93.89467 83.31733 85.93000 1.000 23.33972 285 TRP A N 1
ATOM 2334 C CA . TRP A 1 285 ? 93.67567 84.75633 85.81600 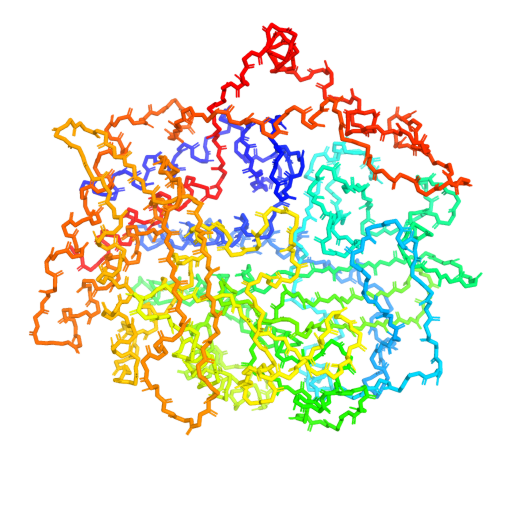1.000 23.33972 285 TRP A CA 1
ATOM 2335 C C . TRP A 1 285 ? 92.31167 85.07033 85.21000 1.000 23.33972 285 TRP A C 1
ATOM 2336 O O . TRP A 1 285 ? 91.65267 86.03333 85.61800 1.000 23.33972 285 TRP A O 1
ATOM 2347 N N . TYR A 1 286 ? 91.87267 84.27733 84.23600 1.000 25.23940 286 TYR A N 1
ATOM 2348 C CA . TYR A 1 286 ? 90.64167 84.56633 83.51500 1.000 25.23940 286 TYR A CA 1
ATOM 2349 C C . TYR A 1 286 ? 90.18367 83.31733 82.77700 1.000 25.23940 286 TYR A C 1
ATOM 2350 O O . TYR A 1 286 ? 90.93567 82.35433 82.61900 1.000 25.23940 286 TYR A O 1
ATOM 2359 N N . THR A 1 287 ? 88.92567 83.34433 82.33600 1.000 25.95418 287 THR A N 1
ATOM 2360 C CA . THR A 1 287 ? 88.45767 82.48233 81.25900 1.000 25.95418 287 THR A CA 1
ATOM 2361 C C . THR A 1 287 ? 87.64867 83.32933 80.28900 1.000 25.95418 287 THR A C 1
ATOM 2362 O O . THR A 1 287 ? 87.00067 84.30633 80.68300 1.000 25.95418 287 THR A O 1
ATOM 2366 N N . ALA A 1 288 ? 87.71067 82.95833 79.01600 1.000 26.56429 288 ALA A N 1
ATOM 2367 C CA . ALA A 1 288 ? 87.07467 83.71633 77.94900 1.000 26.56429 288 ALA A CA 1
ATOM 2368 C C . ALA A 1 288 ? 86.26867 82.77933 77.06700 1.000 26.56429 288 ALA A C 1
ATOM 2369 O O . ALA A 1 288 ? 86.77767 81.74633 76.62400 1.000 26.56429 288 ALA A O 1
ATOM 2371 N N . TRP A 1 289 ? 85.01667 83.14533 76.80800 1.000 27.36741 289 TRP A N 1
ATOM 2372 C CA . TRP A 1 289 ? 84.15767 82.37633 75.92200 1.000 27.36741 289 TRP A CA 1
ATOM 2373 C C . TRP A 1 289 ? 83.50767 83.30033 74.90700 1.000 27.36741 289 TRP A C 1
ATOM 2374 O O . TRP A 1 289 ? 83.20267 84.46033 75.19700 1.000 27.36741 289 TRP A O 1
ATOM 2385 N N . GLY A 1 290 ? 83.29967 82.77433 73.70900 1.000 32.27620 290 GLY A N 1
ATOM 2386 C CA . GLY A 1 290 ? 82.73767 83.61533 72.67000 1.000 32.27620 290 GLY A CA 1
ATOM 2387 C C . GLY A 1 290 ? 82.13567 82.80633 71.54800 1.000 32.27620 290 GLY A C 1
ATOM 2388 O O . GLY A 1 290 ? 82.16367 81.57533 71.54600 1.000 32.27620 290 GLY A O 1
ATOM 2389 N N . GLY A 1 291 ? 81.59367 83.53333 70.57700 1.000 37.86988 291 GLY A N 1
ATOM 2390 C CA . GLY A 1 291 ? 80.96067 82.90233 69.43700 1.000 37.86988 291 GLY A CA 1
ATOM 2391 C C . GLY A 1 291 ? 80.82367 83.87733 68.29100 1.000 37.86988 291 GLY A C 1
ATOM 2392 O O . GLY A 1 291 ? 81.30167 85.01133 68.34700 1.000 37.86988 291 GLY A O 1
ATOM 2393 N N . GLY A 1 292 ? 80.15867 83.41533 67.23800 1.000 44.12323 292 GLY A N 1
ATOM 2394 C CA . GLY A 1 292 ? 79.94767 84.20933 66.04500 1.000 44.12323 292 GLY A CA 1
ATOM 2395 C C . GLY A 1 292 ? 78.57667 84.85633 66.02600 1.000 44.12323 292 GLY A C 1
ATOM 2396 O O . GLY A 1 292 ? 77.62667 84.35033 66.61700 1.000 44.12323 292 GLY A O 1
ATOM 2397 N N . ILE A 1 293 ? 78.48767 85.99233 65.34000 1.000 47.27221 293 ILE A N 1
ATOM 2398 C CA . ILE A 1 293 ? 77.23267 86.71133 65.15800 1.000 47.27221 293 ILE A CA 1
ATOM 2399 C C . ILE A 1 293 ? 76.71167 86.38333 63.76700 1.000 47.27221 293 ILE A C 1
ATOM 2400 O O . ILE A 1 293 ? 77.37767 86.66433 62.76400 1.000 47.27221 293 ILE A O 1
ATOM 2405 N N . GLY A 1 294 ? 75.52567 85.78433 63.70300 1.000 47.82646 294 GLY A N 1
ATOM 2406 C CA . GLY A 1 294 ? 74.98467 85.32033 62.44500 1.000 47.82646 294 GLY A CA 1
ATOM 2407 C C . GLY A 1 294 ? 75.52067 83.98633 61.97900 1.000 47.82646 294 GLY A C 1
ATOM 2408 O O . GLY A 1 294 ? 75.11767 83.51533 60.90800 1.000 47.82646 294 GLY A O 1
ATOM 2409 N N . ALA A 1 295 ? 76.41367 83.36433 62.74500 1.000 48.74641 295 ALA A N 1
ATOM 2410 C CA . ALA A 1 295 ? 76.95967 82.05533 62.43000 1.000 48.74641 295 ALA A CA 1
ATOM 2411 C C . ALA A 1 295 ? 76.89467 81.18333 63.67500 1.000 48.74641 295 ALA A C 1
ATOM 2412 O O . ALA A 1 295 ? 76.62167 81.66233 64.77900 1.000 48.74641 295 ALA A O 1
ATOM 2414 N N . SER A 1 296 ? 77.14167 79.89133 63.48700 1.000 46.20752 296 SER A N 1
ATOM 2415 C CA . SER A 1 296 ? 76.96467 78.89533 64.54100 1.000 46.20752 296 SER A CA 1
ATOM 2416 C C . SER A 1 296 ? 78.32367 78.29433 64.89700 1.000 46.20752 296 SER A C 1
ATOM 2417 O O . SER A 1 296 ? 78.74267 77.28633 64.32600 1.000 46.20752 296 SER A O 1
ATOM 2420 N N . TRP A 1 297 ? 79.00967 78.92533 65.84900 1.000 44.25955 297 TRP A N 1
ATOM 2421 C CA . TRP A 1 297 ? 80.23267 78.37933 66.42500 1.000 44.25955 297 TRP A CA 1
ATOM 2422 C C . TRP A 1 297 ? 80.48967 79.06633 67.75800 1.000 44.25955 297 TRP A C 1
ATOM 2423 O O . TRP A 1 297 ? 79.92867 80.12633 68.04600 1.000 44.25955 297 TRP A O 1
ATOM 2434 N N . ALA A 1 298 ? 81.33367 78.43933 68.57500 1.000 38.43562 298 ALA A N 1
ATOM 2435 C CA . ALA A 1 298 ? 81.66467 78.97833 69.88600 1.000 38.43562 298 ALA A CA 1
ATOM 2436 C C . ALA A 1 298 ? 82.98767 78.39533 70.36200 1.000 38.43562 298 ALA A C 1
ATOM 2437 O O . ALA A 1 298 ? 83.48167 77.40133 69.82500 1.000 38.43562 298 ALA A O 1
ATOM 2439 N N . TRP A 1 299 ? 83.55867 79.03533 71.38300 1.000 31.53002 299 TRP A N 1
ATOM 2440 C CA . TRP A 1 299 ? 84.86367 78.64833 71.90400 1.000 31.53002 299 TRP A CA 1
ATOM 2441 C C . TRP A 1 299 ? 84.98867 79.05033 73.36700 1.000 31.53002 299 TRP A C 1
ATOM 2442 O O . TRP A 1 299 ? 84.32167 79.98033 73.83100 1.000 31.53002 299 TRP A O 1
ATOM 2453 N N . LYS A 1 300 ? 85.87467 78.34633 74.07800 1.000 31.03880 300 LYS A N 1
ATOM 2454 C CA . LYS A 1 300 ? 86.20067 78.60833 75.47400 1.000 31.03880 300 LYS A CA 1
ATOM 2455 C C . LYS A 1 300 ? 87.69267 78.40633 75.70300 1.000 31.03880 300 LYS A C 1
ATOM 2456 O O . LYS A 1 300 ? 88.29767 77.50033 75.12400 1.000 31.03880 300 LYS A O 1
ATOM 2462 N N . ILE A 1 301 ? 88.27967 79.25533 76.54700 1.000 28.95870 301 ILE A N 1
ATOM 2463 C CA . ILE A 1 301 ? 89.65867 79.09733 77.00100 1.000 28.95870 301 ILE A CA 1
ATOM 2464 C C . ILE A 1 301 ? 89.72967 79.42133 78.48500 1.000 28.95870 301 ILE A C 1
ATOM 2465 O O . ILE A 1 301 ? 89.00067 80.28833 78.98100 1.000 28.95870 301 ILE A O 1
ATOM 2470 N N . GLY A 1 302 ? 90.61467 78.72533 79.18600 1.000 29.34367 302 GLY A N 1
ATOM 2471 C CA . GLY A 1 302 ? 91.02367 79.04833 80.53600 1.000 29.34367 302 GLY A CA 1
ATOM 2472 C C . GLY A 1 302 ? 92.30767 79.85033 80.55000 1.000 29.34367 302 GLY A C 1
ATOM 2473 O O . GLY A 1 302 ? 92.57667 80.65533 79.65100 1.000 29.34367 302 GLY A O 1
ATOM 2474 N N . CYS A 1 303 ? 93.12267 79.63233 81.57800 1.000 26.74038 303 CYS A N 1
ATOM 2475 C CA . CYS A 1 303 ? 94.39667 80.32633 81.69300 1.000 26.74038 303 CYS A CA 1
ATOM 2476 C C . CYS A 1 303 ? 95.39267 79.44633 82.43000 1.000 26.74038 303 CYS A C 1
ATOM 2477 O O . CYS A 1 303 ? 95.03567 78.76433 83.39200 1.000 26.74038 303 CYS A O 1
ATOM 2480 N N . SER A 1 304 ? 96.63967 79.44933 81.95600 1.000 24.93882 304 SER A N 1
ATOM 2481 C CA . SER A 1 304 ? 97.68767 78.69233 82.63100 1.000 24.93882 304 SER A CA 1
ATOM 2482 C C . SER A 1 304 ? 98.16167 79.39833 83.89300 1.000 24.93882 304 SER A C 1
ATOM 2483 O O . SER A 1 304 ? 98.40967 78.75233 84.91600 1.000 24.93882 304 SER A O 1
ATOM 2486 N N . HIS A 1 305 ? 98.29967 80.71933 83.84000 1.000 23.72418 305 HIS A N 1
ATOM 2487 C CA . HIS A 1 305 ? 98.87967 81.45533 84.95300 1.000 23.72418 305 HIS A CA 1
ATOM 2488 C C . HIS A 1 305 ? 97.94767 81.44233 86.15100 1.000 23.72418 305 HIS A C 1
ATOM 2489 O O . HIS A 1 305 ? 96.73667 81.62833 86.01600 1.000 23.72418 305 HIS A O 1
ATOM 2496 N N . ALA A 1 306 ? 98.52067 81.21933 87.32500 1.000 19.89618 306 ALA A N 1
ATOM 2497 C CA . ALA A 1 306 ? 97.80767 81.29533 88.58700 1.000 19.89618 306 ALA A CA 1
ATOM 2498 C C . ALA A 1 306 ? 98.50167 82.33233 89.45100 1.000 19.89618 306 ALA A C 1
ATOM 2499 O O . ALA A 1 306 ? 99.72167 82.28033 89.62300 1.000 19.89618 306 ALA A O 1
ATOM 2501 N N . HIS A 1 307 ? 97.73167 83.27733 89.97400 1.000 20.39081 307 HIS A N 1
ATOM 2502 C CA . HIS A 1 307 ? 98.24667 84.31733 90.84700 1.000 20.39081 307 HIS A CA 1
ATOM 2503 C C . HIS A 1 307 ? 97.70367 84.09633 92.24900 1.000 20.39081 307 HIS A C 1
ATOM 2504 O O . HIS A 1 307 ? 96.51467 83.81833 92.42400 1.000 20.39081 307 HIS A O 1
ATOM 2511 N N . ALA A 1 308 ? 98.58067 84.21733 93.24600 1.000 20.05097 308 ALA A N 1
ATOM 2512 C CA . ALA A 1 308 ? 98.17467 83.96533 94.62400 1.000 20.05097 308 ALA A CA 1
ATOM 2513 C C . ALA A 1 308 ? 97.07167 84.91333 95.07200 1.000 20.05097 308 ALA A C 1
ATOM 2514 O O . ALA A 1 308 ? 96.28267 84.56733 95.95700 1.000 20.05097 308 ALA A O 1
ATOM 2516 N N . GLY A 1 309 ? 96.99567 86.10433 94.48000 1.000 21.91032 309 GLY A N 1
ATOM 2517 C CA . GLY A 1 309 ? 95.96067 87.05833 94.83400 1.000 21.91032 309 GLY A CA 1
ATOM 2518 C C . GLY A 1 309 ? 94.59067 86.73733 94.27700 1.000 21.91032 309 GLY A C 1
ATOM 2519 O O . GLY A 1 309 ? 93.62067 87.40833 94.64500 1.000 21.91032 309 GLY A O 1
ATOM 2520 N N . TYR A 1 310 ? 94.48867 85.73533 93.40200 1.000 22.40759 310 TYR A N 1
ATOM 2521 C CA . TYR A 1 310 ? 93.21967 85.34333 92.80700 1.000 22.40759 310 TYR A CA 1
ATOM 2522 C C . TYR A 1 310 ? 92.60167 84.10933 93.44800 1.000 22.40759 310 TYR A C 1
ATOM 2523 O O . TYR A 1 310 ? 91.41267 83.85233 93.23400 1.000 22.40759 310 TYR A O 1
ATOM 2532 N N . GLN A 1 311 ? 93.36867 83.34833 94.22200 1.000 20.56435 311 GLN A N 1
ATOM 2533 C CA . GLN A 1 311 ? 92.85167 82.13133 94.82800 1.000 20.56435 311 GLN A CA 1
ATOM 2534 C C . GLN A 1 311 ? 91.88467 82.46233 95.95600 1.000 20.56435 311 GLN A C 1
ATOM 2535 O O . GLN A 1 311 ? 92.10867 83.39133 96.73400 1.000 20.56435 311 GLN A O 1
ATOM 2541 N N . ASN A 1 312 ? 90.80067 81.69533 96.03900 1.000 20.29743 312 ASN A N 1
ATOM 2542 C CA . ASN A 1 312 ? 89.76167 81.89333 97.04600 1.000 20.29743 312 ASN A CA 1
ATOM 2543 C C . ASN A 1 312 ? 89.44567 80.54833 97.68600 1.000 20.29743 312 ASN A C 1
ATOM 2544 O O . ASN A 1 312 ? 88.56367 79.81833 97.21600 1.000 20.29743 312 ASN A O 1
ATOM 2549 N N . PRO A 1 313 ? 90.16367 80.17633 98.74900 1.000 22.09889 313 PRO A N 1
ATOM 2550 C CA . PRO A 1 313 ? 89.84667 78.91533 99.43900 1.000 22.09889 313 PRO A CA 1
ATOM 2551 C C . PRO A 1 313 ? 88.43667 78.86733 99.99800 1.000 22.09889 313 PRO A C 1
ATOM 2552 O O . PRO A 1 313 ? 87.83867 77.78433 100.06500 1.000 22.09889 313 PRO A O 1
ATOM 2556 N N . MET A 1 314 ? 87.89067 80.01233 100.40900 1.000 26.44488 314 MET A N 1
ATOM 2557 C CA . MET A 1 314 ? 86.54767 80.03733 100.97600 1.000 26.44488 314 MET A CA 1
ATOM 2558 C C . MET A 1 314 ? 85.50367 79.60933 99.95500 1.000 26.44488 314 MET A C 1
ATOM 2559 O O . MET A 1 314 ? 84.58367 78.85233 100.27900 1.000 26.44488 314 MET A O 1
ATOM 2564 N N . THR A 1 315 ? 85.62567 80.09033 98.71600 1.000 23.72940 315 THR A N 1
ATOM 2565 C CA . THR A 1 315 ? 84.67267 79.71033 97.67800 1.000 23.72940 315 THR A CA 1
ATOM 2566 C C . THR A 1 315 ? 84.74867 78.22033 97.37000 1.000 23.72940 315 THR A C 1
ATOM 2567 O O . THR A 1 315 ? 83.71667 77.56433 97.18900 1.000 23.72940 315 THR A O 1
ATOM 2571 N N . ALA A 1 316 ? 85.96167 77.66833 97.30800 1.000 23.22456 316 ALA A N 1
ATOM 2572 C CA . ALA A 1 316 ? 86.10867 76.23633 97.07500 1.000 23.22456 316 ALA A CA 1
ATOM 2573 C C . ALA A 1 316 ? 85.48067 75.43033 98.20200 1.000 23.22456 316 ALA A C 1
ATOM 2574 O O . ALA A 1 316 ? 84.78067 74.44033 97.95300 1.000 23.22456 316 ALA A O 1
ATOM 2576 N N . TRP A 1 317 ? 85.69967 75.85233 99.44800 1.000 29.22262 317 TRP A N 1
ATOM 2577 C CA . TRP A 1 317 ? 85.06167 75.18033 100.57500 1.000 29.22262 317 TRP A CA 1
ATOM 2578 C C . TRP A 1 317 ? 83.54167 75.24733 100.48000 1.000 29.22262 317 TRP A C 1
ATOM 2579 O O . TRP A 1 317 ? 82.85667 74.24133 100.69600 1.000 29.22262 317 TRP A O 1
ATOM 2590 N N . ILE A 1 318 ? 82.99467 76.42433 100.16600 1.000 27.14427 318 ILE A N 1
ATOM 2591 C CA . ILE A 1 318 ? 81.54367 76.57233 100.08800 1.000 27.14427 318 ILE A CA 1
ATOM 2592 C C . ILE A 1 318 ? 80.97567 75.67033 99.00300 1.000 27.14427 318 ILE A C 1
ATOM 2593 O O . ILE A 1 318 ? 79.97167 74.98033 99.20900 1.000 27.14427 318 ILE A O 1
ATOM 2598 N N . LEU A 1 319 ? 81.60867 75.65433 97.83300 1.000 25.47151 319 LEU A N 1
ATOM 2599 C CA . LEU A 1 319 ? 81.06267 74.90033 96.71700 1.000 25.47151 319 LEU A CA 1
ATOM 2600 C C . LEU A 1 319 ? 81.31567 73.40433 96.82900 1.000 25.47151 319 LEU A C 1
ATOM 2601 O O . LEU A 1 319 ? 80.67167 72.63033 96.11500 1.000 25.47151 319 LEU A O 1
ATOM 2606 N N . ALA A 1 320 ? 82.22867 72.97533 97.70000 1.000 28.59658 320 ALA A N 1
ATOM 2607 C CA . ALA A 1 320 ? 82.46567 71.55033 97.89800 1.000 28.59658 320 ALA A CA 1
ATOM 2608 C C . ALA A 1 320 ? 81.66967 70.97033 99.06000 1.000 28.59658 320 ALA A C 1
ATOM 2609 O O . ALA A 1 320 ? 81.05567 69.91033 98.91600 1.000 28.59658 320 ALA A O 1
ATOM 2611 N N . ASN A 1 321 ? 81.66067 71.64133 100.21200 1.000 31.74303 321 ASN A N 1
ATOM 2612 C CA . ASN A 1 321 ? 81.10367 71.08333 101.43900 1.000 31.74303 321 ASN A CA 1
ATOM 2613 C C . ASN A 1 321 ? 79.89667 71.86533 101.94900 1.000 31.74303 321 ASN A C 1
ATOM 2614 O O . ASN A 1 321 ? 79.79767 72.14933 103.14400 1.000 31.74303 321 ASN A O 1
ATOM 2619 N N . ASP A 1 322 ? 78.97667 72.22733 101.05800 1.000 34.24657 322 ASP A N 1
ATOM 2620 C CA . ASP A 1 322 ? 77.71067 72.84233 101.44700 1.000 34.24657 322 ASP A CA 1
ATOM 2621 C C . ASP A 1 322 ? 76.60667 72.21433 100.60800 1.000 34.24657 322 ASP A C 1
ATOM 2622 O O . ASP A 1 322 ? 76.60867 72.36833 99.37000 1.000 34.24657 322 ASP A O 1
ATOM 2627 N N . PRO A 1 323 ? 75.66767 71.48333 101.21700 1.000 35.91076 323 PRO A N 1
ATOM 2628 C CA . PRO A 1 323 ? 74.59167 70.86733 100.42000 1.000 35.91076 323 PRO A CA 1
ATOM 2629 C C . PRO A 1 323 ? 73.72167 71.87533 99.68900 1.000 35.91076 323 PRO A C 1
ATOM 2630 O O . PRO A 1 323 ? 73.25267 71.59033 98.58100 1.000 35.91076 323 PRO A O 1
ATOM 2634 N N . GLU A 1 324 ? 73.48567 73.04633 100.28400 1.000 35.80604 324 GLU A N 1
ATOM 2635 C CA . GLU A 1 324 ? 72.63467 74.04633 99.64400 1.000 35.80604 324 GLU A CA 1
ATOM 2636 C C . GLU A 1 324 ? 73.27767 74.59433 98.37700 1.000 35.80604 324 GLU A C 1
ATOM 2637 O O . GLU A 1 324 ? 72.58767 74.86933 97.39000 1.000 35.80604 324 GLU A O 1
ATOM 2643 N N . PHE A 1 325 ? 74.59667 74.76433 98.38900 1.000 30.05111 325 PHE A N 1
ATOM 2644 C CA . PHE A 1 325 ? 75.33467 75.30033 97.25700 1.000 30.05111 325 PHE A CA 1
ATOM 2645 C C . PHE A 1 325 ? 75.83167 74.21433 96.31500 1.000 30.05111 325 PHE A C 1
ATOM 2646 O O . PHE A 1 325 ? 76.59167 74.51433 95.39000 1.000 30.05111 325 PHE A O 1
ATOM 2654 N N . LYS A 1 326 ? 75.43067 72.96833 96.53400 1.000 33.25111 326 LYS A N 1
ATOM 2655 C CA . LYS A 1 326 ? 75.95967 71.86233 95.75000 1.000 33.25111 326 LYS A CA 1
ATOM 2656 C C . LYS A 1 326 ? 75.57167 72.02033 94.28400 1.000 33.25111 326 LYS A C 1
ATOM 2657 O O . LYS A 1 326 ? 74.38167 72.16533 93.97400 1.000 33.25111 326 LYS A O 1
ATOM 2663 N N . PRO A 1 327 ? 76.52967 72.00133 93.36300 1.000 30.56799 327 PRO A N 1
ATOM 2664 C CA . PRO A 1 327 ? 76.19267 72.14833 91.94500 1.000 30.56799 327 PRO A CA 1
ATOM 2665 C C . PRO A 1 327 ? 75.32167 71.00533 91.44600 1.000 30.56799 327 PRO A C 1
ATOM 2666 O O . PRO A 1 327 ? 75.35467 69.89033 91.97000 1.000 30.56799 327 PRO A O 1
ATOM 2670 N N . GLU A 1 328 ? 74.51867 71.30833 90.42300 1.000 35.15480 328 GLU A N 1
ATOM 2671 C CA . GLU A 1 328 ? 73.63167 70.30433 89.84400 1.000 35.15480 328 GLU A CA 1
ATOM 2672 C C . GLU A 1 328 ? 74.41967 69.16533 89.21300 1.000 35.15480 328 GLU A C 1
ATOM 2673 O O . GLU A 1 328 ? 73.99567 68.00433 89.26500 1.000 35.15480 328 GLU A O 1
ATOM 2679 N N . SER A 1 329 ? 75.55267 69.47533 88.59800 1.000 33.75731 329 SER A N 1
ATOM 2680 C CA . SER A 1 329 ? 76.40267 68.43333 88.04200 1.000 33.75731 329 SER A CA 1
ATOM 2681 C C . SER A 1 329 ? 76.95067 67.56333 89.17000 1.000 33.75731 329 SER A C 1
ATOM 2682 O O . SER A 1 329 ? 77.38567 68.09533 90.20100 1.000 33.75731 329 SER A O 1
ATOM 2685 N N . PRO A 1 330 ? 76.92767 66.23633 89.02900 1.000 35.15243 330 PRO A N 1
ATOM 2686 C CA . PRO A 1 330 ? 77.43067 65.37733 90.11300 1.000 35.15243 330 PRO A CA 1
ATOM 2687 C C . PRO A 1 330 ? 78.90567 65.57333 90.42500 1.000 35.15243 330 PRO A C 1
ATOM 2688 O O . PRO A 1 330 ? 79.31267 65.39133 91.57900 1.000 35.15243 330 PRO A O 1
ATOM 2692 N N . ASN A 1 331 ? 79.72167 65.94033 89.43700 1.000 36.02762 331 ASN A N 1
ATOM 2693 C CA . ASN A 1 331 ? 81.16467 66.02733 89.62600 1.000 36.02762 331 ASN A CA 1
ATOM 2694 C C . ASN A 1 331 ? 81.63367 67.36633 90.18600 1.000 36.02762 331 ASN A C 1
ATOM 2695 O O . ASN A 1 331 ? 82.83767 67.53033 90.40300 1.000 36.02762 331 ASN A O 1
ATOM 2700 N N . GLY A 1 332 ? 80.73567 68.32533 90.41600 1.000 30.33594 332 GLY A N 1
ATOM 2701 C CA . GLY A 1 332 ? 81.17467 69.62933 90.88800 1.000 30.33594 332 GLY A CA 1
ATOM 2702 C C . GLY A 1 332 ? 81.76567 69.59333 92.28600 1.000 30.33594 332 GLY A C 1
ATOM 2703 O O . GLY A 1 332 ? 82.79667 70.22233 92.55200 1.000 30.33594 332 GLY A O 1
ATOM 2704 N N . ALA A 1 333 ? 81.12267 68.85933 93.19600 1.000 29.85482 333 ALA A N 1
ATOM 2705 C CA . ALA A 1 333 ? 81.58067 68.82333 94.57900 1.000 29.85482 333 ALA A CA 1
ATOM 2706 C C . ALA A 1 333 ? 82.97167 68.21333 94.69300 1.000 29.85482 333 ALA A C 1
ATOM 2707 O O . ALA A 1 333 ? 83.81467 68.71233 95.44600 1.000 29.85482 333 ALA A O 1
ATOM 2709 N N . ASN A 1 334 ? 83.23167 67.13333 93.95600 1.000 30.01250 334 ASN A N 1
ATOM 2710 C CA . ASN A 1 334 ? 84.54567 66.49933 94.00900 1.000 30.01250 334 ASN A CA 1
ATOM 2711 C C . ASN A 1 334 ? 85.62867 67.42133 93.45900 1.000 30.01250 334 ASN A C 1
ATOM 2712 O O . ASN A 1 334 ? 86.73067 67.50933 94.02000 1.000 30.01250 334 ASN A O 1
ATOM 2717 N N . ASP A 1 335 ? 85.33267 68.11933 92.36000 1.000 28.10632 335 ASP A N 1
ATOM 2718 C CA . ASP A 1 335 ? 86.30667 69.03833 91.78300 1.000 28.10632 335 ASP A CA 1
ATOM 2719 C C . ASP A 1 335 ? 86.61867 70.18533 92.73500 1.000 28.10632 335 ASP A C 1
ATOM 2720 O O . ASP A 1 335 ? 87.78167 70.57833 92.88300 1.000 28.10632 335 ASP A O 1
ATOM 2725 N N . TRP A 1 336 ? 85.60167 70.72633 93.40500 1.000 24.10814 336 TRP A N 1
ATOM 2726 C CA . TRP A 1 336 ? 85.86767 71.79233 94.36600 1.000 24.10814 336 TRP A CA 1
ATOM 2727 C C . TRP A 1 336 ? 86.61267 71.26833 95.58900 1.000 24.10814 336 TRP A C 1
ATOM 2728 O O . TRP A 1 336 ? 87.43867 71.98233 96.17600 1.000 24.10814 336 TRP A O 1
ATOM 2739 N N . ALA A 1 337 ? 86.34867 70.01933 95.97700 1.000 25.33150 337 ALA A N 1
ATOM 2740 C CA . ALA A 1 337 ? 87.08767 69.41133 97.07800 1.000 25.33150 337 ALA A CA 1
ATOM 2741 C C . ALA A 1 337 ? 88.56867 69.28733 96.74800 1.000 25.33150 337 ALA A C 1
ATOM 2742 O O . ALA A 1 337 ? 89.42567 69.51433 97.60900 1.000 25.33150 337 ALA A O 1
ATOM 2744 N N . LYS A 1 338 ? 88.88867 68.90433 95.51100 1.000 25.86507 338 LYS A N 1
ATOM 2745 C CA . LYS A 1 338 ? 90.28967 68.86433 95.09700 1.000 25.86507 338 LYS A CA 1
ATOM 2746 C C . LYS A 1 338 ? 90.89067 70.26533 95.03100 1.000 25.86507 338 LYS A C 1
ATOM 2747 O O . LYS A 1 338 ? 92.04967 70.47933 95.42600 1.000 25.86507 338 LYS A O 1
ATOM 2753 N N . SER A 1 339 ? 90.11367 71.22833 94.52800 1.000 23.83006 339 SER A N 1
ATOM 2754 C CA . SER A 1 339 ? 90.62167 72.58233 94.34400 1.000 23.83006 339 SER A CA 1
ATOM 2755 C C . SER A 1 339 ? 90.99067 73.22833 95.67200 1.000 23.83006 339 SER A C 1
ATOM 2756 O O . SER A 1 339 ? 91.98767 73.95233 95.75500 1.000 23.83006 339 SER A O 1
ATOM 2759 N N . LEU A 1 340 ? 90.19167 72.99833 96.71400 1.000 23.92547 340 LEU A N 1
ATOM 2760 C CA . LEU A 1 340 ? 90.49467 73.58633 98.01800 1.000 23.92547 340 LEU A CA 1
ATOM 2761 C C . LEU A 1 340 ? 91.87767 73.16233 98.51200 1.000 23.92547 340 LEU A C 1
ATOM 2762 O O . LEU A 1 340 ? 92.69667 74.00133 98.91700 1.000 23.92547 340 LEU A O 1
ATOM 2767 N N . GLU A 1 341 ? 92.15867 71.85833 98.46800 1.000 27.38964 341 GLU A N 1
ATOM 2768 C CA . GLU A 1 341 ? 93.44967 71.35233 98.92100 1.000 27.38964 341 GLU A CA 1
ATOM 2769 C C . GLU A 1 341 ? 94.58967 71.87933 98.05700 1.000 27.38964 341 GLU A C 1
ATOM 2770 O O . GLU A 1 341 ? 95.64967 72.26733 98.57600 1.000 27.38964 341 GLU A O 1
ATOM 2776 N N . ARG A 1 342 ? 94.39267 71.90533 96.73500 1.000 23.60116 342 ARG A N 1
ATOM 2777 C CA . ARG A 1 342 ? 95.44767 72.41033 95.86300 1.000 23.60116 342 ARG A CA 1
ATOM 2778 C C . ARG A 1 342 ? 95.75667 73.87433 96.15900 1.000 23.60116 342 ARG A C 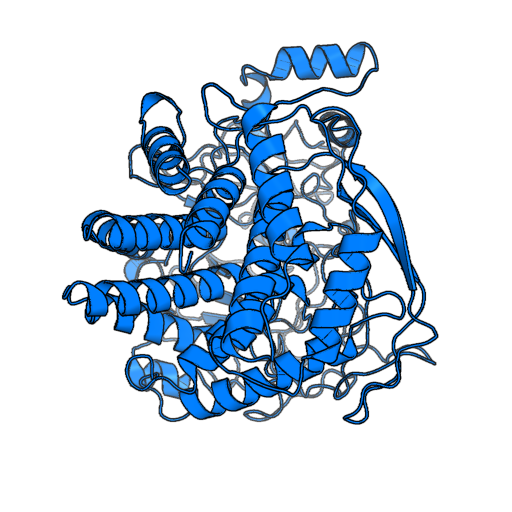1
ATOM 2779 O O . ARG A 1 342 ? 96.92567 74.27533 96.20500 1.000 23.60116 342 ARG A O 1
ATOM 2787 N N . GLN A 1 343 ? 94.72067 74.68633 96.38000 1.000 22.31850 343 GLN A N 1
ATOM 2788 C CA . GLN A 1 343 ? 94.93267 76.09933 96.67500 1.000 22.31850 343 GLN A CA 1
ATOM 2789 C C . GLN A 1 343 ? 95.66367 76.28833 97.99700 1.000 22.31850 343 GLN A C 1
ATOM 2790 O O . GLN A 1 343 ? 96.54367 77.15333 98.11400 1.000 22.31850 343 GLN A O 1
ATOM 2796 N N . LEU A 1 344 ? 95.30267 75.50233 99.01400 1.000 22.45334 344 LEU A N 1
ATOM 2797 C CA . LEU A 1 344 ? 95.98467 75.63033 100.29800 1.000 22.45334 344 LEU A CA 1
ATOM 2798 C C . LEU A 1 344 ? 97.46567 75.29033 100.17300 1.000 22.45334 344 LEU A C 1
ATOM 2799 O O . LEU A 1 344 ? 98.32567 75.99233 100.72500 1.000 22.45334 344 LEU A O 1
ATOM 2804 N N . GLU A 1 345 ? 97.78867 74.22533 99.43300 1.000 24.55944 345 GLU A N 1
ATOM 2805 C CA . GLU A 1 345 ? 99.19567 73.87733 99.25200 1.000 24.55944 345 GLU A CA 1
ATOM 2806 C C . GLU A 1 345 ? 99.93367 74.93633 98.43900 1.000 24.55944 345 GLU A C 1
ATOM 2807 O O . GLU A 1 345 ? 101.11467 75.20333 98.68500 1.000 24.55944 345 GLU A O 1
ATOM 2813 N N . PHE A 1 346 ? 99.25467 75.54833 97.46400 1.000 20.02635 346 PHE A N 1
ATOM 2814 C CA . PHE A 1 346 ? 99.83667 76.66333 96.72000 1.000 20.02635 346 PHE A CA 1
ATOM 2815 C C . PHE A 1 346 ? 100.23067 77.80233 97.65100 1.000 20.02635 346 PHE A C 1
ATOM 2816 O O . PHE A 1 346 ? 101.36767 78.30233 97.60600 1.000 20.02635 346 PHE A O 1
ATOM 2824 N N . TYR A 1 347 ? 99.29867 78.21433 98.51500 1.000 20.07102 347 TYR A N 1
ATOM 2825 C CA . TYR A 1 347 ? 99.58367 79.28433 99.46300 1.000 20.07102 347 TYR A CA 1
ATOM 2826 C C . TYR A 1 347 ? 100.76767 78.92933 100.34900 1.000 20.07102 347 TYR A C 1
ATOM 2827 O O . TYR A 1 347 ? 101.64867 79.76433 100.58100 1.000 20.07102 347 TYR A O 1
ATOM 2836 N N . GLN A 1 348 ? 100.80167 77.69533 100.86100 1.000 22.86218 348 GLN A N 1
ATOM 2837 C CA . GLN A 1 348 ? 101.91767 77.28733 101.71200 1.000 22.86218 348 GLN A CA 1
ATOM 2838 C C . GLN A 1 348 ? 103.23867 77.34033 100.95900 1.000 22.86218 348 GLN A C 1
ATOM 2839 O O . GLN A 1 348 ? 104.25667 77.77733 101.50500 1.000 22.86218 348 GLN A O 1
ATOM 2845 N N . TRP A 1 349 ? 103.23967 76.89933 99.70300 1.000 21.94157 349 TRP A N 1
ATOM 2846 C CA . TRP A 1 349 ? 104.46767 76.87233 98.92000 1.000 21.94157 349 TRP A CA 1
ATOM 2847 C C . TRP A 1 349 ? 105.02067 78.27133 98.69200 1.000 21.94157 349 TRP A C 1
ATOM 2848 O O . TRP A 1 349 ? 106.23567 78.48433 98.76500 1.000 21.94157 349 TRP A O 1
ATOM 2859 N N . LEU A 1 350 ? 104.14767 79.24233 98.41300 1.000 21.05096 350 LEU A N 1
ATOM 2860 C CA . LEU A 1 350 ? 104.63567 80.53233 97.93100 1.000 21.05096 350 LEU A CA 1
ATOM 2861 C C . LEU A 1 350 ? 105.25567 81.40933 99.01400 1.000 21.05096 350 LEU A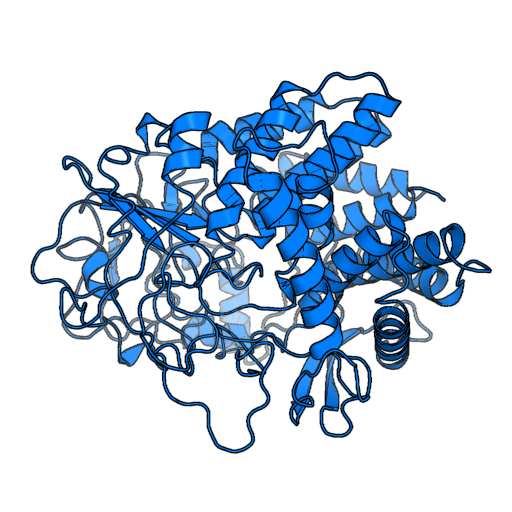 C 1
ATOM 2862 O O . LEU A 1 350 ? 105.92767 82.38833 98.67500 1.000 21.05096 350 LEU A O 1
ATOM 2867 N N . GLN A 1 351 ? 105.05667 81.10233 100.29200 1.000 24.61903 351 GLN A N 1
ATOM 2868 C CA . GLN A 1 351 ? 105.50967 82.01033 101.34000 1.000 24.61903 351 GLN A CA 1
ATOM 2869 C C . GLN A 1 351 ? 107.03167 82.09633 101.39000 1.000 24.61903 351 GLN A C 1
ATOM 2870 O O . GLN A 1 351 ? 107.73767 81.10333 101.19100 1.000 24.61903 351 GLN A O 1
ATOM 2876 N N . SER A 1 352 ? 107.53267 83.29533 101.68100 1.000 27.09446 352 SER A N 1
ATOM 2877 C CA . SER A 1 352 ? 108.95667 83.58433 101.67100 1.000 27.09446 352 SER A CA 1
ATOM 2878 C C . SER A 1 352 ? 109.55567 83.42633 103.06800 1.000 27.09446 352 SER A C 1
ATOM 2879 O O . SER A 1 352 ? 108.88667 83.02033 104.02000 1.000 27.09446 352 SER A O 1
ATOM 2882 N N . ALA A 1 353 ? 110.84667 83.75033 103.18700 1.000 28.78287 353 ALA A N 1
ATOM 2883 C CA . ALA A 1 353 ? 111.52267 83.64933 104.47700 1.000 28.78287 353 ALA A CA 1
ATOM 2884 C C . ALA A 1 353 ? 110.95867 84.64333 105.48300 1.000 28.78287 353 ALA A C 1
ATOM 2885 O O . ALA A 1 353 ? 110.77367 84.30833 106.65900 1.000 28.78287 353 ALA A O 1
ATOM 2887 N N . GLU A 1 354 ? 110.68967 85.87733 105.04700 1.000 31.67173 354 GLU A N 1
ATOM 2888 C CA . GLU A 1 354 ? 110.11467 86.87133 105.95000 1.000 31.67173 354 GLU A CA 1
ATOM 2889 C C . GLU A 1 354 ? 108.63467 86.60833 106.19400 1.000 31.67173 354 GLU A C 1
ATOM 2890 O O . GLU A 1 354 ? 108.14167 86.80033 107.31100 1.000 31.67173 354 GLU A O 1
ATOM 2896 N N . GLY A 1 355 ? 107.91067 86.17333 105.16500 1.000 27.57592 355 GLY A N 1
ATOM 2897 C CA . GLY A 1 355 ? 106.49867 85.88333 105.30300 1.000 27.57592 355 GLY A CA 1
ATOM 2898 C C . GLY A 1 355 ? 105.65167 86.35033 104.13800 1.000 27.57592 355 GLY A C 1
ATOM 2899 O O . GLY A 1 355 ? 104.46767 86.01733 104.05600 1.000 27.57592 355 GLY A O 1
ATOM 2900 N N . GLY A 1 356 ? 106.24167 87.12233 103.23100 1.000 24.49571 356 GLY A N 1
ATOM 2901 C CA . GLY A 1 356 ? 105.48067 87.65133 102.11100 1.000 24.49571 356 GLY A CA 1
ATOM 2902 C C . GLY A 1 356 ? 105.14067 86.56333 101.11200 1.000 24.49571 356 GLY A C 1
ATOM 2903 O O . GLY A 1 356 ? 106.00767 85.78533 100.69900 1.000 24.49571 356 GLY A O 1
ATOM 2904 N N . ILE A 1 357 ? 103.87667 86.51433 100.70500 1.000 22.03531 357 ILE A N 1
ATOM 2905 C CA . ILE A 1 357 ? 103.41467 85.51533 99.74700 1.000 22.03531 357 ILE A CA 1
ATOM 2906 C C . ILE A 1 357 ? 103.87267 85.93933 98.36000 1.000 22.03531 357 ILE A C 1
ATOM 2907 O O . ILE A 1 357 ? 103.40367 86.94733 97.82400 1.000 22.03531 357 ILE A O 1
ATOM 2912 N N . ALA A 1 358 ? 104.77567 85.16433 97.77100 1.000 20.44068 358 ALA A N 1
ATOM 2913 C CA . ALA A 1 358 ? 105.34367 85.52833 96.48500 1.000 20.44068 358 ALA A CA 1
ATOM 2914 C C . ALA A 1 358 ? 104.29367 85.42633 95.38200 1.000 20.44068 358 ALA A C 1
ATOM 2915 O O . ALA A 1 358 ? 103.15167 85.02333 95.60300 1.000 20.44068 358 ALA A O 1
ATOM 2917 N N . GLY A 1 359 ? 104.69367 85.82233 94.18000 1.000 22.47212 359 GLY A N 1
ATOM 2918 C CA . GLY A 1 359 ? 103.81467 85.69633 93.04000 1.000 22.47212 359 GLY A CA 1
ATOM 2919 C C . GLY A 1 359 ? 103.59767 84.25033 92.65600 1.000 22.47212 359 GLY A C 1
ATOM 2920 O O . GLY A 1 359 ? 104.42667 83.38033 92.90400 1.000 22.47212 359 GLY A O 1
ATOM 2921 N N . GLY A 1 360 ? 102.46167 83.99733 92.02000 1.000 20.89694 360 GLY A N 1
ATOM 2922 C CA . GLY A 1 360 ? 102.00567 82.64533 91.76300 1.000 20.89694 360 GLY A CA 1
ATOM 2923 C C . GLY A 1 360 ? 102.86367 81.85833 90.79800 1.000 20.89694 360 GLY A C 1
ATOM 2924 O O . GLY A 1 360 ? 104.02867 82.18033 90.54700 1.000 20.89694 360 GLY A O 1
ATOM 2925 N N . ALA A 1 361 ? 102.27767 80.80133 90.25200 1.000 21.26092 361 ALA A N 1
ATOM 2926 C CA . ALA A 1 361 ? 102.95467 79.88433 89.35300 1.000 21.26092 361 ALA A CA 1
ATOM 2927 C C . ALA A 1 361 ? 102.30667 79.93933 87.97700 1.000 21.26092 361 ALA A C 1
ATOM 2928 O O . ALA A 1 361 ? 101.33867 80.66333 87.74800 1.000 21.26092 361 ALA A O 1
ATOM 2930 N N . THR A 1 362 ? 102.86467 79.16533 87.05200 1.000 24.68549 362 THR A N 1
ATOM 2931 C CA . THR A 1 362 ? 102.34967 79.08833 85.69600 1.000 24.68549 362 THR A CA 1
ATOM 2932 C C . THR A 1 362 ? 102.60467 77.70033 85.13200 1.000 24.68549 362 THR A C 1
ATOM 2933 O O . THR A 1 362 ? 103.55367 77.01833 85.52400 1.000 24.68549 362 THR A O 1
ATOM 2937 N N . ASN A 1 363 ? 101.74367 77.28533 84.20600 1.000 29.05989 363 ASN A N 1
ATOM 2938 C CA . ASN A 1 363 ? 101.95167 76.03733 83.48900 1.000 29.05989 363 ASN A CA 1
ATOM 2939 C C . ASN A 1 363 ? 102.69267 76.24133 82.17800 1.000 29.05989 363 ASN A C 1
ATOM 2940 O O . ASN A 1 363 ? 103.28567 75.28833 81.66000 1.000 29.05989 363 ASN A O 1
ATOM 2945 N N . SER A 1 364 ? 102.68667 77.45833 81.64300 1.000 33.24284 364 SER A N 1
ATOM 2946 C CA . SER A 1 364 ? 103.41167 77.79933 80.42800 1.000 33.24284 364 SER A CA 1
ATOM 2947 C C . SER A 1 364 ? 104.48067 78.82633 80.76100 1.000 33.24284 364 SER A C 1
ATOM 2948 O O . SER A 1 364 ? 104.19267 79.83933 81.40500 1.000 33.24284 364 SER A O 1
ATOM 2951 N N . TRP A 1 365 ? 105.71067 78.56633 80.32700 1.000 34.50162 365 TRP A N 1
ATOM 2952 C CA . TRP A 1 365 ? 106.82867 79.47133 80.56400 1.000 34.50162 365 TRP A CA 1
ATOM 2953 C C . TRP A 1 365 ? 106.90767 80.45133 79.40200 1.000 34.50162 365 TRP A C 1
ATOM 2954 O O . TRP A 1 365 ? 107.08267 80.04233 78.25000 1.000 34.50162 365 TRP A O 1
ATOM 2965 N N . ASN A 1 366 ? 106.79067 81.74333 79.71000 1.000 36.42076 366 ASN A N 1
ATOM 2966 C CA . ASN A 1 366 ? 106.74567 82.84733 78.75200 1.000 36.42076 366 ASN A CA 1
ATOM 2967 C C . ASN A 1 366 ? 105.49867 82.78033 77.88300 1.000 36.42076 366 ASN A C 1
ATOM 2968 O O . ASN A 1 366 ? 105.47767 83.38033 76.79900 1.000 36.42076 366 ASN A O 1
ATOM 2973 N N . GLY A 1 367 ? 104.46167 82.06633 78.31800 1.000 36.37572 367 GLY A N 1
ATOM 2974 C CA . GLY A 1 367 ? 103.24067 81.95433 77.55300 1.000 36.37572 367 GLY A CA 1
ATOM 2975 C C . GLY A 1 367 ? 103.33767 81.09033 76.32000 1.000 36.37572 367 GLY A C 1
ATOM 2976 O O . GLY A 1 367 ? 102.41867 81.11133 75.49700 1.000 36.37572 367 GLY A O 1
ATOM 2977 N N . ARG A 1 368 ? 104.41967 80.32833 76.16200 1.000 39.42327 368 ARG A N 1
ATOM 2978 C CA . ARG A 1 368 ? 104.63767 79.53533 74.95900 1.000 39.42327 368 ARG A CA 1
ATOM 2979 C C . ARG A 1 368 ? 104.98267 78.08333 75.26900 1.000 39.42327 368 ARG A C 1
ATOM 2980 O O . ARG A 1 368 ? 105.49067 77.37633 74.39400 1.000 39.42327 368 ARG A O 1
ATOM 2988 N N . TYR A 1 369 ? 104.71167 77.62533 76.49100 1.000 36.45212 369 TYR A N 1
ATOM 2989 C CA . TYR A 1 369 ? 104.92667 76.22833 76.88100 1.000 36.45212 369 TYR A CA 1
ATOM 2990 C C . TYR A 1 369 ? 106.36467 75.79033 76.61300 1.000 36.45212 369 TYR A C 1
ATOM 2991 O O . TYR A 1 369 ? 106.61967 74.74233 76.01500 1.000 36.45212 369 TYR A O 1
ATOM 3000 N N . GLU A 1 370 ? 107.31267 76.60933 77.05100 1.000 40.47516 370 GLU A N 1
ATOM 3001 C CA . GLU A 1 370 ? 108.72767 76.32633 76.88200 1.000 40.47516 370 GLU A CA 1
ATOM 3002 C C . GLU A 1 370 ? 109.31067 75.70433 78.14800 1.000 40.47516 370 GLU A C 1
ATOM 3003 O O . GLU A 1 370 ? 108.74267 75.80233 79.23900 1.000 40.47516 370 GLU A O 1
ATOM 3009 N N . LYS A 1 371 ? 110.46267 75.05733 77.98400 1.000 39.89542 371 LYS A N 1
ATOM 3010 C CA . LYS A 1 371 ? 111.11967 74.38933 79.09900 1.000 39.89542 371 LYS A CA 1
ATOM 3011 C C . LYS A 1 371 ? 111.56367 75.40033 80.14900 1.000 39.89542 371 LYS A C 1
ATOM 3012 O O . LYS A 1 371 ? 112.01967 76.49933 79.82300 1.000 39.89542 371 LYS A O 1
ATOM 3018 N N . TYR A 1 372 ? 111.42967 75.02033 81.41400 1.000 37.02245 372 TYR A N 1
ATOM 3019 C CA . TYR A 1 372 ? 111.83667 75.90133 82.49700 1.000 37.02245 372 TYR A CA 1
ATOM 3020 C C . TYR A 1 372 ? 113.35867 76.04533 82.51300 1.000 37.02245 372 TYR A C 1
ATOM 3021 O O . TYR A 1 372 ? 114.07667 75.09633 82.18100 1.000 37.02245 372 TYR A O 1
ATOM 3030 N N . PRO A 1 373 ? 113.87867 77.20933 82.89100 1.000 40.18599 373 PRO A N 1
ATOM 3031 C CA . PRO A 1 373 ? 115.33067 77.36033 83.01600 1.000 40.18599 373 PRO A CA 1
ATOM 3032 C C . PRO A 1 373 ? 115.86767 76.53733 84.17600 1.000 40.18599 373 PRO A C 1
ATOM 3033 O O . PRO A 1 373 ? 115.14167 76.15633 85.09700 1.000 40.18599 373 PRO A O 1
ATOM 3037 N N . ALA A 1 374 ? 117.16667 76.25533 84.11100 1.000 43.68493 374 ALA A N 1
ATOM 3038 C CA . ALA A 1 374 ? 117.80867 75.44733 85.13900 1.000 43.68493 374 ALA A CA 1
ATOM 3039 C C . ALA A 1 374 ? 117.70067 76.11733 86.50300 1.000 43.68493 374 ALA A C 1
ATOM 3040 O O . ALA A 1 374 ? 117.89167 77.32933 86.63800 1.000 43.68493 374 ALA A O 1
ATOM 3042 N N . GLY A 1 375 ? 117.39167 75.31733 87.52100 1.000 40.78510 375 GLY A N 1
ATOM 3043 C CA . GLY A 1 375 ? 117.25067 75.81233 88.87200 1.000 40.78510 375 GLY A CA 1
ATOM 3044 C C . GLY A 1 375 ? 115.87467 76.32033 89.23600 1.000 40.78510 375 GLY A C 1
ATOM 3045 O O . GLY A 1 375 ? 115.67567 76.74633 90.38000 1.000 40.78510 375 GLY A O 1
ATOM 3046 N N . THR A 1 376 ? 114.92067 76.28733 88.31000 1.000 37.41975 376 THR A N 1
ATOM 3047 C CA . THR A 1 376 ? 113.58067 76.79633 88.57400 1.000 37.41975 376 THR A CA 1
ATOM 3048 C C . THR A 1 376 ? 112.80767 75.83033 89.46300 1.000 37.41975 376 THR A C 1
ATOM 3049 O O . THR A 1 376 ? 112.77967 74.62333 89.20700 1.000 37.41975 376 THR A O 1
ATOM 3053 N N . SER A 1 377 ? 112.18667 76.36533 90.51000 1.000 32.25831 377 SER A N 1
ATOM 3054 C CA . SER A 1 377 ? 111.34467 75.56833 91.38700 1.000 32.25831 377 SER A CA 1
ATOM 3055 C C . SER A 1 377 ? 110.01367 75.25933 90.71700 1.000 32.25831 377 SER A C 1
ATOM 3056 O O . SER A 1 377 ? 109.55767 75.98533 89.83100 1.000 32.25831 377 SER A O 1
ATOM 3059 N N . THR A 1 378 ? 109.38567 74.16833 91.15300 1.000 27.60721 378 THR A N 1
ATOM 3060 C CA . THR A 1 378 ? 108.12067 73.72933 90.58500 1.000 27.60721 378 THR A CA 1
ATOM 3061 C C . THR A 1 378 ? 107.12867 73.42033 91.69400 1.000 27.60721 378 THR A C 1
ATOM 3062 O O . THR A 1 378 ? 107.51367 73.00333 92.78800 1.000 27.60721 378 THR A O 1
ATOM 3066 N N . PHE A 1 379 ? 105.84967 73.63933 91.39800 1.000 23.89474 379 PHE A N 1
ATOM 3067 C CA . PHE A 1 379 ? 104.73267 73.27633 92.26500 1.000 23.89474 379 PHE A CA 1
ATOM 3068 C C . PHE A 1 379 ? 103.81767 72.36433 91.46200 1.000 23.89474 379 PHE A C 1
ATOM 3069 O O . PHE A 1 379 ? 103.09767 72.83333 90.57500 1.000 23.89474 379 PHE A O 1
ATOM 3077 N N . TYR A 1 380 ? 103.85267 71.06633 91.76200 1.000 23.64945 380 TYR A N 1
ATOM 3078 C CA . TYR A 1 380 ? 103.11767 70.06833 90.98700 1.000 23.64945 380 TYR A CA 1
ATOM 3079 C C . TYR A 1 380 ? 103.44867 70.18833 89.50300 1.000 23.64945 380 TYR A C 1
ATOM 3080 O O . TYR A 1 380 ? 102.58867 70.03033 88.63600 1.000 23.64945 380 TYR A O 1
ATOM 3089 N N . GLY A 1 381 ? 104.71467 70.47133 89.21100 1.000 29.34837 381 GLY A N 1
ATOM 3090 C CA . GLY A 1 381 ? 105.17067 70.66033 87.85300 1.000 29.34837 381 GLY A CA 1
ATOM 3091 C C . GLY A 1 381 ? 105.01967 72.06133 87.30300 1.000 29.34837 381 GLY A C 1
ATOM 3092 O O . GLY A 1 381 ? 105.40467 72.29633 86.15200 1.000 29.34837 381 GLY A O 1
ATOM 3093 N N . MET A 1 382 ? 104.49267 73.00133 88.08100 1.000 26.72071 382 MET A N 1
ATOM 3094 C CA . MET A 1 382 ? 104.26667 74.36533 87.62000 1.000 26.72071 382 MET A CA 1
ATOM 3095 C C . MET A 1 382 ? 105.38867 75.26433 88.12500 1.000 26.72071 382 MET A C 1
ATOM 3096 O O . MET A 1 382 ? 105.61167 75.36333 89.33500 1.000 26.72071 382 MET A O 1
ATOM 3101 N N . ALA A 1 383 ? 106.07467 75.93133 87.20000 1.000 27.11537 383 ALA A N 1
ATOM 3102 C CA . ALA A 1 383 ? 107.23367 76.74233 87.53700 1.000 27.11537 383 ALA A CA 1
ATOM 3103 C C . ALA A 1 383 ? 106.83367 77.97933 88.33600 1.000 27.11537 383 ALA A C 1
ATOM 3104 O O . ALA A 1 383 ? 105.67867 78.40433 88.34100 1.000 27.11537 383 ALA A O 1
ATOM 3106 N N . TYR A 1 384 ? 107.81667 78.55933 89.01700 1.000 25.93601 384 TYR A N 1
ATOM 3107 C CA . TYR A 1 384 ? 107.59867 79.73333 89.84900 1.000 25.93601 384 TYR A CA 1
ATOM 3108 C C . TYR A 1 384 ? 107.94367 80.99833 89.07300 1.000 25.93601 384 TYR A C 1
ATOM 3109 O O . TYR A 1 384 ? 109.01867 81.09333 88.47500 1.000 25.93601 384 TYR A O 1
ATOM 3118 N N . VAL A 1 385 ? 107.03367 81.96633 89.09100 1.000 24.43623 385 VAL A N 1
ATOM 3119 C CA . VAL A 1 385 ? 107.23467 83.26333 88.46100 1.000 24.43623 385 VAL A CA 1
ATOM 3120 C C . VAL A 1 385 ? 106.94267 84.33633 89.49900 1.000 24.43623 385 VAL A C 1
ATOM 3121 O O . VAL A 1 385 ? 105.95467 84.22633 90.22800 1.000 24.43623 385 VAL A O 1
ATOM 3125 N N . PRO A 1 386 ? 107.78967 85.36133 89.63900 1.000 23.94687 386 PRO A N 1
ATOM 3126 C CA . PRO A 1 386 ? 107.51367 86.39733 90.64700 1.000 23.94687 386 PRO A CA 1
ATOM 3127 C C . PRO A 1 386 ? 106.34267 87.29333 90.29100 1.000 23.94687 386 PRO A C 1
ATOM 3128 O O . PRO A 1 386 ? 105.54767 87.64233 91.17100 1.000 23.94687 386 PRO A O 1
ATOM 3132 N N . HIS A 1 387 ? 106.21967 87.68633 89.02500 1.000 24.14492 387 HIS A N 1
ATOM 3133 C CA . HIS A 1 387 ? 105.17367 88.60133 88.57300 1.000 24.14492 387 HIS A CA 1
ATOM 3134 C C . HIS A 1 387 ? 104.40867 87.95733 87.42500 1.000 24.14492 387 HIS A C 1
ATOM 3135 O O . HIS A 1 387 ? 104.83267 88.05733 86.26000 1.000 24.14492 387 HIS A O 1
ATOM 3142 N N . PRO A 1 388 ? 103.28967 87.29133 87.70300 1.000 24.15523 388 PRO A N 1
ATOM 3143 C CA . PRO A 1 388 ? 102.56567 86.58733 86.63800 1.000 24.15523 388 PRO A CA 1
ATOM 3144 C C . PRO A 1 388 ? 101.64567 87.50633 85.84800 1.000 24.15523 388 PRO A C 1
ATOM 3145 O O . PRO A 1 388 ? 101.09067 88.47333 86.37500 1.000 24.15523 388 PRO A O 1
ATOM 3149 N N . VAL A 1 389 ? 101.49767 87.18133 84.56200 1.000 26.20669 389 VAL A N 1
ATOM 3150 C CA . VAL A 1 389 ? 100.59267 87.83533 83.61600 1.000 26.20669 389 VAL A CA 1
ATOM 3151 C C . VAL A 1 389 ? 101.08567 89.22733 83.23700 1.000 26.20669 389 VAL A C 1
ATOM 3152 O O . VAL A 1 389 ? 101.38067 89.48533 82.06600 1.000 26.20669 389 VAL A O 1
ATOM 3156 N N . TYR A 1 390 ? 101.18367 90.13533 84.20600 1.000 25.55354 390 TYR A N 1
ATOM 3157 C CA . TYR A 1 390 ? 101.51367 91.53033 83.93300 1.000 25.55354 390 TYR A CA 1
ATOM 3158 C C . TYR A 1 390 ? 102.84567 91.89033 84.57200 1.000 25.55354 390 TYR A C 1
ATOM 3159 O O . TYR A 1 390 ? 103.06067 91.62733 85.75800 1.000 25.55354 390 TYR A O 1
ATOM 3168 N N . ALA A 1 391 ? 103.72567 92.51333 83.78800 1.000 29.95856 391 ALA A N 1
ATOM 3169 C CA . ALA A 1 391 ? 105.06767 92.84633 84.24100 1.000 29.95856 391 ALA A CA 1
ATOM 3170 C C . ALA A 1 391 ? 105.43467 94.31433 84.08200 1.000 29.95856 391 ALA A C 1
ATOM 3171 O O . ALA A 1 391 ? 106.47467 94.72533 84.60600 1.000 29.95856 391 ALA A O 1
ATOM 3173 N N . ASP A 1 392 ? 104.63767 95.11033 83.36600 1.000 31.88784 392 ASP A N 1
ATOM 3174 C CA . ASP A 1 392 ? 104.98867 96.51933 83.19300 1.000 31.88784 392 ASP A CA 1
ATOM 3175 C C . ASP A 1 392 ? 105.02867 97.27533 84.51500 1.000 31.88784 392 ASP A C 1
ATOM 3176 O O . ASP A 1 392 ? 106.04867 97.93133 84.79000 1.000 31.88784 392 ASP A O 1
ATOM 3181 N N . PRO A 1 393 ? 104.00467 97.23533 85.37000 1.000 31.07159 393 PRO A N 1
ATOM 3182 C CA . PRO A 1 393 ? 104.15067 97.79733 86.72100 1.000 31.07159 393 PRO A CA 1
ATOM 3183 C C . PRO A 1 393 ? 104.48967 96.77433 87.79700 1.000 31.07159 393 PRO A C 1
ATOM 3184 O O . PRO A 1 393 ? 104.70467 97.17833 88.94400 1.000 31.07159 393 PRO A O 1
ATOM 3188 N N . GLY A 1 394 ? 104.53267 95.48733 87.46400 1.000 25.79884 394 GLY A N 1
ATOM 3189 C CA . GLY A 1 394 ? 104.77767 94.45233 88.44600 1.000 25.79884 394 GLY A CA 1
ATOM 3190 C C . GLY A 1 394 ? 103.48367 93.90733 89.00700 1.000 25.79884 394 GLY A C 1
ATOM 3191 O O . GLY A 1 394 ? 102.75867 94.62133 89.70400 1.000 25.79884 394 GLY A O 1
ATOM 3192 N N . SER A 1 395 ? 103.17867 92.64333 88.70800 1.000 23.18516 395 SER A N 1
ATOM 3193 C CA . SER A 1 395 ? 101.90767 92.06933 89.13800 1.000 23.18516 395 SER A CA 1
ATOM 3194 C C . SER A 1 395 ? 101.83467 91.94733 90.65400 1.000 23.18516 395 SER A C 1
ATOM 3195 O O . SER A 1 395 ? 100.80267 92.25833 91.26000 1.000 23.18516 395 SER A O 1
ATOM 3198 N N . ASN A 1 396 ? 102.91567 91.49333 91.28600 1.000 24.58843 396 ASN A N 1
ATOM 3199 C CA . ASN A 1 396 ? 102.97067 91.34933 92.73300 1.000 24.58843 396 ASN A CA 1
ATOM 3200 C C . ASN A 1 396 ? 103.71567 92.48933 93.41300 1.000 24.58843 396 ASN A C 1
ATOM 3201 O O . ASN A 1 396 ? 104.03667 92.38633 94.60000 1.000 24.58843 396 ASN A O 1
ATOM 3206 N N . GLN A 1 397 ? 104.01567 93.56533 92.68600 1.000 26.26697 397 GLN A N 1
ATOM 3207 C CA . GLN A 1 397 ? 104.54767 94.76133 93.32900 1.000 26.26697 397 GLN A CA 1
ATOM 3208 C C . GLN A 1 397 ? 103.50067 95.41833 94.21900 1.000 26.26697 397 GLN A C 1
ATOM 3209 O O . GLN A 1 397 ? 103.83667 96.00333 95.25400 1.000 26.26697 397 GLN A O 1
ATOM 3215 N N . TRP A 1 398 ? 102.23267 95.34233 93.83100 1.000 23.30785 398 TRP A N 1
ATOM 3216 C CA . TRP A 1 398 ? 101.16967 95.92933 94.63100 1.000 23.30785 398 TRP A CA 1
ATOM 3217 C C . TRP A 1 398 ? 100.95667 95.12933 95.90900 1.000 23.30785 398 TRP A C 1
ATOM 3218 O O . TRP A 1 398 ? 100.88067 93.89833 95.88600 1.000 23.30785 398 TRP A O 1
ATOM 3229 N N . PHE A 1 399 ? 100.85367 95.83733 97.02800 1.000 24.32712 399 PHE A N 1
ATOM 3230 C CA . PHE A 1 399 ? 100.66067 95.21233 98.32700 1.000 24.32712 399 PHE A CA 1
ATOM 3231 C C . PHE A 1 399 ? 99.20767 94.85033 98.60900 1.000 24.32712 399 PHE A C 1
ATOM 3232 O O . PHE A 1 399 ? 98.94467 94.10833 99.56000 1.000 24.32712 399 PHE A O 1
ATOM 3240 N N . GLY A 1 400 ? 98.25967 95.33933 97.81000 1.000 22.99398 400 GLY A N 1
ATOM 3241 C CA . GLY A 1 400 ? 96.86267 95.03033 98.06900 1.000 22.99398 400 GLY A CA 1
ATOM 3242 C C . GLY A 1 400 ? 96.52867 93.56933 97.83800 1.000 22.99398 400 GLY A C 1
ATOM 3243 O O . GLY A 1 400 ? 95.58667 93.03733 98.43000 1.000 22.99398 400 GLY A O 1
ATOM 3244 N N . PHE A 1 401 ? 97.29567 92.90033 96.97300 1.000 22.20478 401 PHE A N 1
ATOM 3245 C CA . PHE A 1 401 ? 97.06167 91.48433 96.70700 1.000 22.20478 401 PHE A CA 1
ATOM 3246 C C . PHE A 1 401 ? 97.32067 90.62733 97.93800 1.000 22.20478 401 PHE A C 1
ATOM 3247 O O . PHE A 1 401 ? 96.62267 89.63033 98.15600 1.000 22.20478 401 PHE A O 1
ATOM 3255 N N . GLN A 1 402 ? 98.32267 90.98733 98.74300 1.000 22.34679 402 GLN A N 1
ATOM 3256 C CA . GLN A 1 402 ? 98.58067 90.25833 99.97800 1.000 22.34679 402 GLN A CA 1
ATOM 3257 C C . GLN A 1 402 ? 97.34867 90.25333 100.87000 1.000 22.34679 402 GLN A C 1
ATOM 3258 O O . GLN A 1 402 ? 96.89167 89.19333 101.31700 1.000 22.34679 402 GLN A O 1
ATOM 3264 N N . ALA A 1 403 ? 96.78667 91.43633 101.12400 1.000 22.59521 403 ALA A N 1
ATOM 3265 C CA . ALA A 1 403 ? 95.59167 91.53233 101.95200 1.000 22.59521 403 ALA A CA 1
ATOM 3266 C C . ALA A 1 403 ? 94.41367 90.82133 101.30500 1.000 22.59521 403 ALA A C 1
ATOM 3267 O O . ALA A 1 403 ? 93.65967 90.12033 101.98800 1.000 22.59521 403 ALA A O 1
ATOM 3269 N N . TRP A 1 404 ? 94.25367 90.97033 99.98700 1.000 21.22462 404 TRP A N 1
ATOM 3270 C CA . TRP A 1 404 ? 93.11267 90.37033 99.30300 1.000 21.22462 404 TRP A CA 1
ATOM 3271 C C . TRP A 1 404 ? 93.11767 88.85233 99.42700 1.000 21.22462 404 TRP A C 1
ATOM 3272 O O . TRP A 1 404 ? 92.08767 88.24733 99.74600 1.000 21.22462 404 TRP A O 1
ATOM 3283 N N . SER A 1 405 ? 94.26667 88.21733 99.19300 1.000 20.65096 405 SER A N 1
ATOM 3284 C CA . SER A 1 405 ? 94.32367 86.75933 99.26000 1.000 20.65096 405 SER A CA 1
ATOM 3285 C C . SER A 1 405 ? 94.30867 86.26233 100.70100 1.000 20.65096 405 SER A C 1
ATOM 3286 O O . SER A 1 405 ? 93.66567 85.24633 101.01200 1.000 20.65096 405 SER A O 1
ATOM 3289 N N . MET A 1 406 ? 95.00367 86.95733 101.60300 1.000 22.72968 406 MET A N 1
ATOM 3290 C CA . MET A 1 406 ? 95.05467 86.48733 102.97800 1.000 22.72968 406 MET A CA 1
ATOM 3291 C C . MET A 1 406 ? 93.72267 86.67333 103.68800 1.000 22.72968 406 MET A C 1
ATOM 3292 O O . MET A 1 406 ? 93.43067 85.93933 104.63500 1.000 22.72968 406 MET A O 1
ATOM 3297 N N . GLN A 1 407 ? 92.89167 87.61833 103.24200 1.000 25.13052 407 GLN A N 1
ATOM 3298 C CA . GLN A 1 407 ? 91.54767 87.72233 103.79900 1.000 25.13052 407 GLN A CA 1
ATOM 3299 C C . GLN A 1 407 ? 90.73367 86.46933 103.50700 1.000 25.13052 407 GLN A C 1
ATOM 3300 O O . GLN A 1 407 ? 90.03867 85.95533 104.38900 1.000 25.13052 407 GLN A O 1
ATOM 3306 N N . ARG A 1 408 ? 90.81267 85.95733 102.27500 1.000 21.02879 408 ARG A N 1
ATOM 3307 C CA . ARG A 1 408 ? 90.12867 84.71033 101.94800 1.000 21.02879 408 ARG A CA 1
ATOM 3308 C C . ARG A 1 408 ? 90.69767 83.54133 102.73800 1.000 21.02879 408 ARG A C 1
ATOM 3309 O O . ARG A 1 408 ? 89.94467 82.70533 103.25600 1.000 21.02879 408 ARG A O 1
ATOM 3317 N N . VAL A 1 409 ? 92.02767 83.46433 102.83700 1.000 24.75170 409 VAL A N 1
ATOM 3318 C CA . VAL A 1 409 ? 92.63567 82.35933 103.57400 1.000 24.75170 409 VAL A CA 1
ATOM 3319 C C . VAL A 1 409 ? 92.19767 82.38633 105.03300 1.000 24.75170 409 VAL A C 1
ATOM 3320 O O . VAL A 1 409 ? 91.86867 81.34733 105.62000 1.000 24.75170 409 VAL A O 1
ATOM 3324 N N . MET A 1 410 ? 92.16167 83.57333 105.63700 1.000 28.14090 410 MET A N 1
ATOM 3325 C CA . MET A 1 410 ? 91.78967 83.66533 107.04200 1.000 28.14090 410 MET A CA 1
ATOM 3326 C C . MET A 1 410 ? 90.29567 83.45633 107.25500 1.000 28.14090 410 MET A C 1
ATOM 3327 O O . MET A 1 410 ? 89.89467 82.93933 108.29900 1.000 28.14090 410 MET A O 1
ATOM 3332 N N . GLU A 1 411 ? 89.45367 83.84533 106.29600 1.000 29.25275 411 GLU A N 1
ATOM 3333 C CA . GLU A 1 411 ? 88.03367 83.52433 106.41200 1.000 29.25275 411 GLU A CA 1
ATOM 3334 C C . GLU A 1 411 ? 87.80167 82.02133 106.34000 1.000 29.25275 411 GLU A C 1
ATOM 3335 O O . GLU A 1 411 ? 86.97767 81.47733 107.08600 1.000 29.25275 411 GLU A O 1
ATOM 3341 N N . TYR A 1 412 ? 88.51867 81.33333 105.44800 1.000 29.55945 412 TYR A N 1
ATOM 3342 C CA . TYR A 1 412 ? 88.44267 79.87833 105.42300 1.000 29.55945 412 TYR A CA 1
ATOM 3343 C C . TYR A 1 412 ? 88.91867 79.28333 106.74100 1.000 29.55945 412 TYR A C 1
ATOM 3344 O O . TYR A 1 412 ? 88.31467 78.33633 107.25700 1.000 29.55945 412 TYR A O 1
ATOM 3353 N N . TYR A 1 413 ? 90.00267 79.82633 107.30000 1.000 34.37383 413 TYR A N 1
ATOM 3354 C CA . TYR A 1 413 ? 90.47867 79.36833 108.60200 1.000 34.37383 413 TYR A CA 1
ATOM 3355 C C . TYR A 1 413 ? 89.41867 79.57133 109.67700 1.000 34.37383 413 TYR A C 1
ATOM 3356 O O . TYR A 1 413 ? 89.23267 78.71533 110.54900 1.000 34.37383 413 TYR A O 1
ATOM 3365 N N . LEU A 1 414 ? 88.71767 80.70433 109.63100 1.000 36.63200 414 LEU A N 1
ATOM 3366 C CA . LEU A 1 414 ? 87.66267 80.97833 110.60200 1.000 36.63200 414 LEU A CA 1
ATOM 3367 C C . LEU A 1 414 ? 86.51967 79.98133 110.47200 1.000 36.63200 414 LEU A C 1
ATOM 3368 O O . LEU A 1 414 ? 85.98067 79.50933 111.47900 1.000 36.63200 414 LEU A O 1
ATOM 3373 N N . GLU A 1 415 ? 86.12367 79.65933 109.24100 1.000 35.55774 415 GLU A N 1
ATOM 3374 C CA . GLU A 1 415 ? 84.98867 78.76433 109.04100 1.000 35.55774 415 GLU A CA 1
ATOM 3375 C C . GLU A 1 415 ? 85.38067 77.30633 109.25600 1.000 35.55774 415 GLU A C 1
ATOM 3376 O O . GLU A 1 415 ? 84.68467 76.56133 109.95400 1.000 35.55774 415 GLU A O 1
ATOM 3382 N N . THR A 1 416 ? 86.48567 76.88233 108.65500 1.000 34.49678 416 THR A N 1
ATOM 3383 C CA . THR A 1 416 ? 87.02767 75.54433 108.85100 1.000 34.49678 416 THR A CA 1
ATOM 3384 C C . THR A 1 416 ? 88.31167 75.64933 109.66100 1.000 34.49678 416 THR A C 1
ATOM 3385 O O . THR A 1 416 ? 89.30567 76.20233 109.18100 1.000 34.49678 416 THR A O 1
ATOM 3389 N N . GLY A 1 417 ? 88.30267 75.10033 110.87100 1.000 37.81404 417 GLY A N 1
ATOM 3390 C CA . GLY A 1 417 ? 89.47567 75.17833 111.71800 1.000 37.81404 417 GLY A CA 1
ATOM 3391 C C . GLY A 1 417 ? 90.61267 74.30933 111.22000 1.000 37.81404 417 GLY A C 1
ATOM 3392 O O . GLY A 1 417 ? 91.09867 73.43233 111.94000 1.000 37.81404 417 GLY A O 1
ATOM 3393 N N . ASP A 1 418 ? 91.04567 74.54833 109.98400 1.000 33.35458 418 ASP A N 1
ATOM 3394 C CA . ASP A 1 418 ? 92.07867 73.72633 109.37300 1.000 33.35458 418 ASP A CA 1
ATOM 3395 C C . ASP A 1 418 ? 93.43267 74.03533 109.99500 1.000 33.35458 418 ASP A C 1
ATOM 3396 O O . ASP A 1 418 ? 93.90867 75.17133 109.93900 1.000 33.35458 418 ASP A O 1
ATOM 3401 N N . SER A 1 419 ? 94.06167 73.01833 110.57300 1.000 32.36946 419 SER A N 1
ATOM 3402 C CA . SER A 1 419 ? 95.35167 73.17533 111.22600 1.000 32.36946 419 SER A CA 1
ATOM 3403 C C . SER A 1 419 ? 96.51767 73.10633 110.25100 1.000 32.36946 419 SER A C 1
ATOM 3404 O O . SER A 1 419 ? 97.66967 73.23633 110.67500 1.000 32.36946 419 SER A O 1
ATOM 3407 N N . SER A 1 420 ? 96.24667 72.90633 108.96100 1.000 31.47030 420 SER A N 1
ATOM 3408 C CA . SER A 1 420 ? 97.32367 72.76633 107.98900 1.000 31.47030 420 SER A CA 1
ATOM 3409 C C . SER A 1 420 ? 98.01767 74.09133 107.70400 1.000 31.47030 420 SER A C 1
ATOM 3410 O O . SER A 1 420 ? 99.21367 74.10533 107.39800 1.000 31.47030 420 SER A O 1
ATOM 3413 N N . VAL A 1 421 ? 97.29967 75.20833 107.80800 1.000 29.18637 421 VAL A N 1
ATOM 3414 C CA . VAL A 1 421 ? 97.81067 76.48533 107.32300 1.000 29.18637 421 VAL A CA 1
ATOM 3415 C C . VAL A 1 421 ? 97.97667 77.48733 108.45500 1.000 29.18637 421 VAL A C 1
ATOM 3416 O O . VAL A 1 421 ? 97.84767 78.69633 108.24200 1.000 29.18637 421 VAL A O 1
ATOM 3420 N N . LYS A 1 422 ? 98.26067 77.01033 109.66600 1.000 30.90076 422 LYS A N 1
ATOM 3421 C CA . LYS A 1 422 ? 98.42167 77.94233 110.77800 1.000 30.90076 422 LYS A CA 1
ATOM 3422 C C . LYS A 1 422 ? 99.75367 78.68533 110.70100 1.000 30.90076 422 LYS A C 1
ATOM 3423 O O . LYS A 1 422 ? 99.79767 79.91033 110.87700 1.000 30.90076 422 LYS A O 1
ATOM 3429 N N . ASN A 1 423 ? 100.84267 77.97633 110.39400 1.000 30.45758 423 ASN A N 1
ATOM 3430 C CA . ASN A 1 423 ? 102.15967 78.60333 110.41200 1.000 30.45758 423 ASN A CA 1
ATOM 3431 C C . ASN A 1 423 ? 102.28167 79.65533 109.31400 1.000 30.45758 423 ASN A C 1
ATOM 3432 O O . ASN A 1 423 ? 102.89567 80.70933 109.52400 1.000 30.45758 423 ASN A O 1
ATOM 3437 N N . LEU A 1 424 ? 101.69867 79.38733 108.14300 1.000 25.25871 424 LEU A N 1
ATOM 3438 C CA . LEU A 1 424 ? 101.60367 80.39433 107.08900 1.000 25.25871 424 LEU A CA 1
ATOM 3439 C C . LEU A 1 424 ? 100.98367 81.68333 107.60400 1.000 25.25871 424 LEU A C 1
ATOM 3440 O O . LEU A 1 424 ? 101.52067 82.78033 107.39900 1.000 25.25871 424 LEU A O 1
ATOM 3445 N N . ILE A 1 425 ? 99.82667 81.56433 108.24900 1.000 28.40169 425 ILE A N 1
ATOM 3446 C CA . ILE A 1 425 ? 99.07767 82.73733 108.66800 1.000 28.40169 425 ILE A CA 1
ATOM 3447 C C . ILE A 1 425 ? 99.85667 83.51933 109.71900 1.000 28.40169 425 ILE A C 1
ATOM 3448 O O . ILE A 1 425 ? 99.94467 84.75333 109.65400 1.000 28.40169 425 ILE A O 1
ATOM 3453 N N . LYS A 1 426 ? 100.45367 82.81933 110.69000 1.000 30.63279 426 LYS A N 1
ATOM 3454 C CA . LYS A 1 426 ? 101.26567 83.50933 111.69000 1.000 30.63279 426 LYS A CA 1
ATOM 3455 C C . LYS A 1 426 ? 102.47167 84.20433 111.06700 1.000 30.63279 426 LYS A C 1
ATOM 3456 O O . LYS A 1 426 ? 102.78867 85.34033 111.43500 1.000 30.63279 426 LYS A O 1
ATOM 3462 N N . LYS A 1 427 ? 103.16667 83.54633 110.13600 1.000 28.83982 427 LYS A N 1
ATOM 3463 C CA . LYS A 1 427 ? 104.33467 84.18033 109.52800 1.000 28.83982 427 LYS A CA 1
ATOM 3464 C C . LYS A 1 427 ? 103.94567 85.42533 108.74100 1.000 28.83982 427 LYS A C 1
ATOM 3465 O O . LYS A 1 427 ? 104.61767 86.46233 108.82800 1.000 28.83982 427 LYS A O 1
ATOM 3471 N N . TRP A 1 428 ? 102.85567 85.34833 107.97400 1.000 26.06107 428 TRP A N 1
ATOM 3472 C CA . TRP A 1 428 ? 102.40767 86.50933 107.21000 1.000 26.06107 428 TRP A CA 1
ATOM 3473 C C . TRP A 1 428 ? 101.99367 87.65533 108.12600 1.000 26.06107 428 TRP A C 1
ATOM 3474 O O . TRP A 1 428 ? 102.31667 88.82033 107.85800 1.000 26.06107 428 TRP A O 1
ATOM 3485 N N . VAL A 1 429 ? 101.27967 87.34733 109.21200 1.000 30.40864 429 VAL A N 1
ATOM 3486 C CA . VAL A 1 429 ? 100.87767 88.39233 110.15000 1.000 30.40864 429 VAL A CA 1
ATOM 3487 C C . VAL A 1 429 ? 102.09867 89.03333 110.79700 1.000 30.40864 429 VAL A C 1
ATOM 3488 O O . VAL A 1 429 ? 102.16467 90.25733 110.95400 1.000 30.40864 429 VAL A O 1
ATOM 3492 N N . ASP A 1 430 ? 103.08367 88.22133 111.18700 1.000 32.68645 430 ASP A N 1
ATOM 3493 C CA . ASP A 1 430 ? 104.29867 88.77533 111.77300 1.000 32.68645 430 ASP A CA 1
ATOM 3494 C C . ASP A 1 430 ? 105.00967 89.69233 110.78900 1.000 32.68645 430 ASP A C 1
ATOM 3495 O O . ASP A 1 430 ? 105.48467 90.77233 111.16500 1.000 32.68645 430 ASP A O 1
ATOM 3500 N N . TRP A 1 431 ? 105.08267 89.28833 109.52000 1.000 30.35043 431 TRP A N 1
ATOM 3501 C CA . TRP A 1 431 ? 105.74167 90.12233 108.52000 1.000 30.35043 431 TRP A CA 1
ATOM 3502 C C . TRP A 1 431 ? 105.01667 91.45133 108.34000 1.000 30.35043 431 TRP A C 1
ATOM 3503 O O . TRP A 1 431 ? 105.64767 92.51733 108.30500 1.000 30.35043 431 TRP A O 1
ATOM 3514 N N . VAL A 1 432 ? 103.68567 91.41533 108.23400 1.000 30.60715 432 VAL A N 1
ATOM 3515 C CA . VAL A 1 432 ? 102.95867 92.65833 107.98800 1.000 30.60715 432 VAL A CA 1
ATOM 3516 C C . VAL A 1 432 ? 103.01067 93.56233 109.21500 1.000 30.60715 432 VAL A C 1
ATOM 3517 O O . VAL A 1 432 ? 103.03367 94.79033 109.08800 1.000 30.60715 432 VAL A O 1
ATOM 3521 N N . MET A 1 433 ? 103.03567 92.98233 110.41900 1.000 36.51245 433 MET A N 1
ATOM 3522 C CA . MET A 1 433 ? 103.25867 93.79733 111.61000 1.000 36.51245 433 MET A CA 1
ATOM 3523 C C . MET A 1 433 ? 104.63667 94.44133 111.59000 1.000 36.51245 433 MET A C 1
ATOM 3524 O O . MET A 1 433 ? 104.79567 95.59733 111.99800 1.000 36.51245 433 MET A O 1
ATOM 3529 N N . SER A 1 434 ? 105.64867 93.70433 111.13200 1.000 36.09464 434 SER A N 1
ATOM 3530 C CA . SER A 1 434 ? 106.98767 94.27433 111.06100 1.000 36.09464 434 SER A CA 1
ATOM 3531 C C . SER A 1 434 ? 107.04067 95.44033 110.08300 1.000 36.09464 434 SER A C 1
ATOM 3532 O O . SER A 1 434 ? 107.69367 96.45633 110.35300 1.000 36.09464 434 SER A O 1
ATOM 3535 N N . GLU A 1 435 ? 106.35567 95.32133 108.94400 1.000 36.80880 435 GLU A N 1
ATOM 3536 C CA . GLU A 1 435 ? 106.50567 96.30633 107.87900 1.000 36.80880 435 GLU A CA 1
ATOM 3537 C C . GLU A 1 435 ? 105.50967 97.46233 107.94700 1.000 36.80880 435 GLU A C 1
ATOM 3538 O O . GLU A 1 435 ? 105.55067 98.33633 107.07600 1.000 36.80880 435 GLU A O 1
ATOM 3544 N N . ILE A 1 436 ? 104.62067 97.49833 108.93400 1.000 39.75902 436 ILE A N 1
ATOM 3545 C CA . ILE A 1 436 ? 103.73467 98.64633 109.10800 1.000 39.75902 436 ILE A CA 1
ATOM 3546 C C . ILE A 1 436 ? 104.45067 99.70333 109.93700 1.000 39.75902 436 ILE A C 1
ATOM 3547 O O . ILE A 1 436 ? 104.99467 99.40833 111.00800 1.000 39.75902 436 ILE A O 1
ATOM 3552 N N . LYS A 1 437 ? 104.45867 100.93933 109.44400 1.000 45.01594 437 LYS A N 1
ATOM 3553 C CA . LYS A 1 437 ? 105.13267 102.05533 110.10700 1.000 45.01594 437 LYS A CA 1
ATOM 3554 C C . LYS A 1 437 ? 104.07667 103.06233 110.55600 1.000 45.01594 437 LYS A C 1
ATOM 3555 O O . LYS A 1 437 ? 103.62367 103.89933 109.77600 1.000 45.01594 437 LYS A O 1
ATOM 3561 N N . LEU A 1 438 ? 103.68967 102.97333 111.82400 1.000 50.10035 438 LEU A N 1
ATOM 3562 C CA . LEU A 1 438 ? 102.83167 103.97533 112.43200 1.000 50.10035 438 LEU A CA 1
ATOM 3563 C C . LEU A 1 438 ? 103.65867 105.18633 112.86200 1.000 50.10035 438 LEU A C 1
ATOM 3564 O O . LEU A 1 438 ? 104.89267 105.16333 112.86800 1.000 50.10035 438 LEU A O 1
ATOM 3569 N N . TYR A 1 439 ? 102.96267 106.25733 113.23400 1.000 52.12394 439 TYR A N 1
ATOM 3570 C CA . TYR A 1 439 ? 103.60667 107.49333 113.65000 1.000 52.12394 439 TYR A CA 1
ATOM 3571 C C . TYR A 1 439 ? 102.94767 108.01733 114.91900 1.000 52.12394 439 TYR A C 1
ATOM 3572 O O . TYR A 1 439 ? 101.80067 107.68933 115.23000 1.000 52.12394 439 TYR A O 1
ATOM 3581 N N . ASP A 1 440 ? 103.70367 108.83733 115.65700 1.000 58.81653 440 ASP A N 1
ATOM 3582 C CA . ASP A 1 440 ? 103.19667 109.40033 116.90600 1.000 58.81653 440 ASP A CA 1
ATOM 3583 C C . ASP A 1 440 ? 101.98267 110.28833 116.67200 1.000 58.81653 440 ASP A C 1
ATOM 3584 O O . ASP A 1 440 ? 101.14067 110.43733 117.56500 1.000 58.81653 440 ASP A O 1
ATOM 3589 N N . ASP A 1 441 ? 101.87767 110.88733 115.49100 1.000 57.68190 441 ASP A N 1
ATOM 3590 C CA . ASP A 1 441 ? 100.69867 111.65433 115.11400 1.000 57.68190 441 ASP A CA 1
ATOM 3591 C C . ASP A 1 441 ? 99.59867 110.68833 114.67100 1.000 57.68190 441 ASP A C 1
ATOM 3592 O O . ASP A 1 441 ? 99.67767 109.47533 114.88600 1.000 57.68190 441 ASP A O 1
ATOM 3597 N N . GLY A 1 442 ? 98.54567 111.21933 114.05600 1.000 52.31657 442 GLY A N 1
ATOM 3598 C CA . GLY A 1 442 ? 97.46467 110.40133 113.55300 1.000 52.31657 442 GLY A CA 1
ATOM 3599 C C . GLY A 1 442 ? 97.68767 109.79133 112.19100 1.000 52.31657 442 GLY A C 1
ATOM 3600 O O . GLY A 1 442 ? 96.78967 109.12433 111.67100 1.000 52.31657 442 GLY A O 1
ATOM 3601 N N . THR A 1 443 ? 98.85367 110.00233 111.58800 1.000 49.44979 443 THR A N 1
ATOM 3602 C CA . THR A 1 443 ? 99.11367 109.49133 110.25200 1.000 49.44979 443 THR A CA 1
ATOM 3603 C C . THR A 1 443 ? 99.73467 108.09933 110.30800 1.000 49.44979 443 THR A C 1
ATOM 3604 O O . THR A 1 443 ? 100.18867 107.62933 111.35400 1.000 49.44979 443 THR A O 1
ATOM 3608 N N . PHE A 1 444 ? 99.74567 107.43733 109.15300 1.000 42.67372 444 PHE A N 1
ATOM 3609 C CA . PHE A 1 444 ? 100.32467 106.10733 109.02700 1.000 42.67372 444 PHE A CA 1
ATOM 3610 C C . PHE A 1 444 ? 100.82567 105.91833 107.60300 1.000 42.67372 444 PHE A C 1
ATOM 3611 O O . PHE A 1 444 ? 100.51467 106.69933 106.70100 1.000 42.67372 444 PHE A O 1
ATOM 3619 N N . ALA A 1 445 ? 101.62567 104.87233 107.41600 1.000 39.55224 445 ALA A N 1
ATOM 3620 C CA . ALA A 1 445 ? 102.17667 104.53933 106.11100 1.000 39.55224 445 ALA A CA 1
ATOM 3621 C C . ALA A 1 445 ? 102.36267 103.03333 106.02700 1.000 39.55224 445 ALA A C 1
ATOM 3622 O O . ALA A 1 445 ? 103.06467 102.44833 106.85600 1.000 39.55224 445 ALA A O 1
ATOM 3624 N N . ILE A 1 446 ? 101.74767 102.42033 105.02600 1.000 34.38316 446 ILE A N 1
ATOM 3625 C CA . ILE A 1 446 ? 101.80167 100.97133 104.84400 1.000 34.38316 446 ILE A CA 1
ATOM 3626 C C . ILE A 1 446 ? 102.52467 100.70033 103.53600 1.000 34.38316 446 ILE A C 1
ATOM 3627 O O . ILE A 1 446 ? 102.61467 101.58533 102.66800 1.000 34.38316 446 ILE A O 1
ATOM 3632 N N . PRO A 1 447 ? 103.07567 99.49833 103.36000 1.000 31.58090 447 PRO A N 1
ATOM 3633 C CA . PRO A 1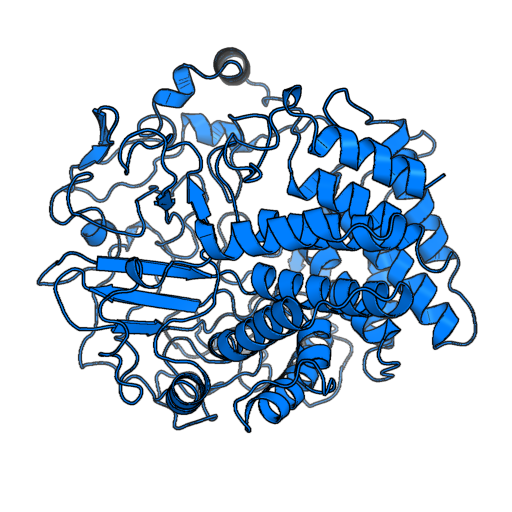 447 ? 103.81967 99.21033 102.12900 1.000 31.58090 447 PRO A CA 1
ATOM 3634 C C . PRO A 1 447 ? 102.95367 99.39233 100.89200 1.000 31.58090 447 PRO A C 1
ATOM 3635 O O . PRO A 1 447 ? 101.74867 99.13833 100.90800 1.000 31.58090 447 PRO A O 1
ATOM 3639 N N . SER A 1 448 ? 103.58067 99.86233 99.81800 1.000 31.35190 448 SER A N 1
ATOM 3640 C CA . SER A 1 448 ? 102.88667 100.04133 98.55100 1.000 31.35190 448 SER A CA 1
ATOM 3641 C C . SER A 1 448 ? 103.66567 99.36433 97.43400 1.000 31.35190 448 SER A C 1
ATOM 3642 O O . SER A 1 448 ? 103.08567 98.89733 96.45100 1.000 31.35190 448 SER A O 1
ATOM 3645 N N . ASP A 1 449 ? 104.98467 99.31333 97.58300 1.000 32.77828 449 ASP A N 1
ATOM 3646 C CA . ASP A 1 449 ? 105.87667 98.70933 96.60800 1.000 32.77828 449 ASP A CA 1
ATOM 3647 C C . ASP A 1 449 ? 106.68667 97.62233 97.29600 1.000 32.77828 449 ASP A C 1
ATOM 3648 O O . ASP A 1 449 ? 107.19467 97.82633 98.40200 1.000 32.77828 449 ASP A O 1
ATOM 3653 N N . LEU A 1 450 ? 106.80467 96.47033 96.64300 1.000 28.67749 450 LEU A N 1
ATOM 3654 C CA . LEU A 1 450 ? 107.53367 95.33633 97.19100 1.000 28.67749 450 LEU A CA 1
ATOM 3655 C C . LEU A 1 450 ? 108.59767 94.88533 96.20600 1.000 28.67749 450 LEU A C 1
ATOM 3656 O O . LEU A 1 450 ? 108.35967 94.85133 94.99600 1.000 28.67749 450 LEU A O 1
ATOM 3661 N N . GLU A 1 451 ? 109.76967 94.53733 96.73000 1.000 30.40348 451 GLU A N 1
ATOM 3662 C CA . GLU A 1 451 ? 110.86467 93.99333 95.94100 1.000 30.40348 451 GLU A CA 1
ATOM 3663 C C . GLU A 1 451 ? 111.08667 92.55233 96.37800 1.000 30.40348 451 GLU A C 1
ATOM 3664 O O . GLU A 1 451 ? 111.30067 92.28933 97.56700 1.000 30.40348 451 GLU A O 1
ATOM 3670 N N . TRP A 1 452 ? 111.03467 91.62833 95.42400 1.000 26.81004 452 TRP A N 1
ATOM 3671 C CA . TRP A 1 452 ? 111.16667 90.20333 95.69100 1.000 26.81004 452 TRP A CA 1
ATOM 3672 C C . TRP A 1 452 ? 112.47967 89.69233 95.11800 1.000 26.81004 452 TRP A C 1
ATOM 3673 O O . TRP A 1 452 ? 112.91767 90.13933 94.05500 1.000 26.81004 452 TRP A O 1
ATOM 3684 N N . SER A 1 453 ? 113.10567 88.75333 95.82600 1.000 29.75090 453 SER A N 1
ATOM 3685 C CA . SER A 1 453 ? 114.33667 88.13033 95.36600 1.000 29.75090 453 SER A CA 1
ATOM 3686 C C . SER A 1 453 ? 114.29867 86.64033 95.67300 1.000 29.75090 453 SER A C 1
ATOM 3687 O O . SER A 1 453 ? 113.66267 86.20533 96.63700 1.000 29.75090 453 SER A O 1
ATOM 3690 N N . GLY A 1 454 ? 114.98767 85.86333 94.84200 1.000 33.09625 454 GLY A N 1
ATOM 3691 C CA . GLY A 1 454 ? 115.11267 84.43833 95.06100 1.000 33.09625 454 GLY A CA 1
ATOM 3692 C C . GLY A 1 454 ? 113.91167 83.64033 94.58700 1.000 33.09625 454 GLY A C 1
ATOM 3693 O O . GLY A 1 454 ? 112.98867 84.14733 93.94500 1.000 33.09625 454 GLY A O 1
ATOM 3694 N N . GLN A 1 455 ? 113.94367 82.35233 94.91800 1.000 32.21831 455 GLN A N 1
ATOM 3695 C CA . GLN A 1 455 ? 112.91967 81.38833 94.54700 1.000 32.21831 455 GLN A CA 1
ATOM 3696 C C . GLN A 1 455 ? 112.60967 80.49833 95.73900 1.000 32.21831 455 GLN A C 1
ATOM 3697 O O . GLN A 1 455 ? 113.48867 80.24833 96.57300 1.000 32.21831 455 GLN A O 1
ATOM 3703 N N . PRO A 1 456 ? 111.38067 80.00433 95.84800 1.000 30.42730 456 PRO A N 1
ATOM 3704 C CA . PRO A 1 456 ? 111.05867 79.04533 96.90700 1.000 30.42730 456 PRO A CA 1
ATOM 3705 C C . PRO A 1 456 ? 111.57567 77.65433 96.56900 1.000 30.42730 456 PRO A C 1
ATOM 3706 O O . PRO A 1 456 ? 111.91367 77.34533 95.42800 1.000 30.42730 456 PRO A O 1
ATOM 3710 N N . ASP A 1 457 ? 111.64567 76.81433 97.59600 1.000 33.45544 457 ASP A N 1
ATOM 3711 C CA . ASP A 1 457 ? 112.09467 75.44333 97.39800 1.000 33.45544 457 ASP A CA 1
ATOM 3712 C C . ASP A 1 457 ? 111.04367 74.63933 96.64100 1.000 33.45544 457 ASP A C 1
ATOM 3713 O O . ASP A 1 457 ? 109.84067 74.89933 96.74000 1.000 33.45544 457 ASP A O 1
ATOM 3718 N N . THR A 1 458 ? 111.50867 73.65333 95.87500 1.000 31.59103 458 THR A N 1
ATOM 3719 C CA . THR A 1 458 ? 110.59867 72.80533 95.11600 1.000 31.59103 458 THR A CA 1
ATOM 3720 C C . THR A 1 458 ? 109.68267 72.03733 96.05900 1.000 31.59103 458 THR A C 1
ATOM 3721 O O . THR A 1 458 ? 110.13467 71.45233 97.04600 1.000 31.59103 458 THR A O 1
ATOM 3725 N N . TRP A 1 459 ? 108.38967 72.04233 95.74700 1.000 28.20616 459 TRP A N 1
ATOM 3726 C CA . TRP A 1 459 ? 107.38567 71.49433 96.64800 1.000 28.20616 459 TRP A CA 1
ATOM 3727 C C . TRP A 1 459 ? 107.47267 69.97433 96.70000 1.000 28.20616 459 TRP A C 1
ATOM 3728 O O . TRP A 1 459 ? 107.49867 69.30433 95.66300 1.000 28.20616 459 TRP A O 1
ATOM 3739 N N . THR A 1 460 ? 107.51967 69.43133 97.91600 1.000 33.66486 460 THR A N 1
ATOM 3740 C CA . THR A 1 460 ? 107.52967 67.99133 98.14300 1.000 33.66486 460 THR A CA 1
ATOM 3741 C C . THR A 1 460 ? 106.52067 67.61233 99.21800 1.000 33.66486 460 THR A C 1
ATOM 3742 O O . THR A 1 460 ? 106.69667 66.61733 99.92500 1.000 33.66486 460 THR A O 1
ATOM 3746 N N . GLY A 1 461 ? 105.45967 68.40333 99.35600 1.000 34.13584 461 GLY A N 1
ATOM 3747 C CA . GLY A 1 461 ? 104.44367 68.16333 100.35200 1.000 34.13584 461 GLY A CA 1
ATOM 3748 C C . GLY A 1 461 ? 104.69467 68.81333 101.69200 1.000 34.13584 461 GLY A C 1
ATOM 3749 O O . GLY A 1 461 ? 103.80667 68.78133 102.55300 1.000 34.13584 461 GLY A O 1
ATOM 3750 N N . THR A 1 462 ? 105.86567 69.40933 101.89900 1.000 34.13532 462 THR A N 1
ATOM 3751 C CA . THR A 1 462 ? 106.19167 70.04833 103.16500 1.000 34.13532 462 THR A CA 1
ATOM 3752 C C . THR A 1 462 ? 106.87967 71.37833 102.89700 1.000 34.13532 462 THR A C 1
ATOM 3753 O O . THR A 1 462 ? 107.47967 71.59233 101.84100 1.000 34.13532 462 THR A O 1
ATOM 3757 N N . TYR A 1 463 ? 106.78067 72.27733 103.87300 1.000 32.55159 463 TYR A N 1
ATOM 3758 C CA . TYR A 1 463 ? 107.35967 73.61133 103.78100 1.000 32.55159 463 TYR A CA 1
ATOM 3759 C C . TYR A 1 463 ? 108.71667 73.61533 104.47300 1.000 32.55159 463 TYR A C 1
ATOM 3760 O O . TYR A 1 463 ? 108.81067 73.31033 105.66600 1.000 32.55159 463 TYR A O 1
ATOM 3769 N N . THR A 1 464 ? 109.75867 73.96933 103.72300 1.000 33.70274 464 THR A N 1
ATOM 3770 C CA . THR A 1 464 ? 111.12667 73.94533 104.21900 1.000 33.70274 464 THR A CA 1
ATOM 3771 C C . THR A 1 464 ? 111.56767 75.25933 104.85000 1.000 33.70274 464 THR A C 1
ATOM 3772 O O . THR A 1 464 ? 112.64467 75.30433 105.45300 1.000 33.70274 464 THR A O 1
ATOM 3776 N N . GLY A 1 465 ? 110.76967 76.31733 104.73700 1.000 32.34502 465 GLY A N 1
ATOM 3777 C CA . GLY A 1 465 ? 111.12767 77.62633 105.23200 1.000 32.34502 465 GLY A CA 1
ATOM 3778 C C . GLY A 1 465 ? 111.58667 78.60133 104.16500 1.000 32.34502 465 GLY A C 1
ATOM 3779 O O . GLY A 1 465 ? 111.59967 79.81033 104.41900 1.000 32.34502 465 GLY A O 1
ATOM 3780 N N . ASN A 1 466 ? 111.95367 78.10533 102.98200 1.000 31.22747 466 ASN A N 1
ATOM 3781 C CA . ASN A 1 466 ? 112.39767 78.91233 101.85000 1.000 31.22747 466 ASN A CA 1
ATOM 3782 C C . ASN A 1 466 ? 113.51267 79.86833 102.25400 1.000 31.22747 466 ASN A C 1
ATOM 3783 O O . ASN A 1 466 ? 113.29167 81.08333 102.33100 1.000 31.22747 466 ASN A O 1
ATOM 3788 N N . PRO A 1 467 ? 114.71967 79.36533 102.52500 1.000 31.62099 467 PRO A N 1
ATOM 3789 C CA . PRO A 1 467 ? 115.81867 80.26333 102.90900 1.000 31.62099 467 PRO A CA 1
ATOM 3790 C C . PRO A 1 467 ? 116.22267 81.24433 101.82300 1.000 31.62099 467 PRO A C 1
ATOM 3791 O O . PRO A 1 467 ? 116.82167 82.27733 102.14000 1.000 31.62099 467 PRO A O 1
ATOM 3795 N N . ASN A 1 468 ? 115.93167 80.95533 100.55800 1.000 32.01910 468 ASN A N 1
ATOM 3796 C CA . ASN A 1 468 ? 116.40867 81.78233 99.45900 1.000 32.01910 468 ASN A CA 1
ATOM 3797 C C . ASN A 1 468 ? 115.38567 82.79433 98.95700 1.000 32.01910 468 ASN A C 1
ATOM 3798 O O . ASN A 1 468 ? 115.72667 83.60833 98.09300 1.000 32.01910 468 ASN A O 1
ATOM 3803 N N . LEU A 1 469 ? 114.15567 82.77533 99.46500 1.000 29.82330 469 LEU A N 1
ATOM 3804 C CA . LEU A 1 469 ? 113.10067 83.66833 98.99900 1.000 29.82330 469 LEU A CA 1
ATOM 3805 C C . LEU A 1 469 ? 112.95667 84.82533 99.97900 1.000 29.82330 469 LEU A C 1
ATOM 3806 O O . LEU A 1 469 ? 112.64967 84.60933 101.15500 1.000 29.82330 469 LEU A O 1
ATOM 3811 N N . HIS A 1 470 ? 113.15667 86.04933 99.48800 1.000 30.03075 470 HIS A N 1
ATOM 3812 C CA . HIS A 1 470 ? 113.18667 87.23733 100.32800 1.000 30.03075 470 HIS A CA 1
ATOM 3813 C C . HIS A 1 470 ? 112.32167 88.33733 99.73200 1.000 30.03075 470 HIS A C 1
ATOM 3814 O O . HIS A 1 470 ? 112.10067 88.39033 98.52000 1.000 30.03075 470 HIS A O 1
ATOM 3821 N N . VAL A 1 471 ? 111.84767 89.22533 100.60300 1.000 30.21175 471 VAL A N 1
ATOM 3822 C CA . VAL A 1 471 ? 111.02767 90.36733 100.21400 1.000 30.21175 471 VAL A CA 1
ATOM 3823 C C . VAL A 1 471 ? 111.42967 91.57133 101.05800 1.000 30.21175 471 VAL A C 1
ATOM 3824 O O . VAL A 1 471 ? 111.76267 91.43233 102.23900 1.000 30.21175 471 VAL A O 1
ATOM 3828 N N . ARG A 1 472 ? 111.42267 92.75333 100.44400 1.000 33.08789 472 ARG A N 1
ATOM 3829 C CA . ARG A 1 472 ? 111.65467 93.99133 101.17500 1.000 33.08789 472 ARG A CA 1
ATOM 3830 C C . ARG A 1 472 ? 110.69767 95.06733 100.68800 1.000 33.08789 472 ARG A C 1
ATOM 3831 O O . ARG A 1 472 ? 110.31267 95.09133 99.51600 1.000 33.08789 472 ARG A O 1
ATOM 3839 N N . VAL A 1 473 ? 110.31567 95.95633 101.59500 1.000 34.21891 473 VAL A N 1
ATOM 3840 C CA . VAL A 1 473 ? 109.40367 97.04833 101.28100 1.000 34.21891 473 VAL A CA 1
ATOM 3841 C C . VAL A 1 473 ? 110.22367 98.24933 100.83600 1.000 34.21891 473 VAL A C 1
ATOM 3842 O O . VAL A 1 473 ? 111.16867 98.65633 101.52200 1.000 34.21891 473 VAL A O 1
ATOM 3846 N N . THR A 1 474 ? 109.87367 98.81233 99.68000 1.000 35.05620 474 THR A N 1
ATOM 3847 C CA . THR A 1 474 ? 110.61567 99.93433 99.12400 1.000 35.05620 474 THR A CA 1
ATOM 3848 C C . THR A 1 474 ? 109.87267 101.25833 99.19500 1.000 35.05620 474 THR A C 1
ATOM 3849 O O . THR A 1 474 ? 110.51767 102.30833 99.20000 1.000 35.05620 474 THR A O 1
ATOM 3853 N N . SER A 1 475 ? 108.54167 101.23833 99.25500 1.000 35.21349 475 SER A N 1
ATOM 3854 C CA . SER A 1 475 ? 107.75067 102.45933 99.27200 1.000 35.21349 475 SER A CA 1
ATOM 3855 C C . SER A 1 475 ? 106.67267 102.35933 100.33600 1.000 35.21349 475 SER A C 1
ATOM 3856 O O . SER A 1 475 ? 106.00567 101.33033 100.45900 1.000 35.21349 475 SER A O 1
ATOM 3859 N N . TYR A 1 476 ? 106.49467 103.43933 101.08900 1.000 37.34082 476 TYR A N 1
ATOM 3860 C CA . TYR A 1 476 ? 105.46467 103.53133 102.11300 1.000 37.34082 476 TYR A CA 1
ATOM 3861 C C . TYR A 1 476 ? 104.46267 104.60033 101.70800 1.000 37.34082 476 TYR A C 1
ATOM 3862 O O . TYR A 1 476 ? 104.84767 105.73133 101.39500 1.000 37.34082 476 TYR A O 1
ATOM 3871 N N . GLY A 1 477 ? 103.18367 104.24033 101.71500 1.000 37.34645 477 GLY A N 1
ATOM 3872 C CA . GLY A 1 477 ? 102.13367 105.14633 101.30200 1.000 37.34645 477 GLY A CA 1
ATOM 3873 C C . GLY A 1 477 ? 100.96667 105.16133 102.26400 1.000 37.34645 477 GLY A C 1
ATOM 3874 O O . GLY A 1 477 ? 101.10467 104.76033 103.42200 1.000 37.34645 477 GLY A O 1
ATOM 3875 N N . THR A 1 478 ? 99.81067 105.61833 101.79100 1.000 41.33550 478 THR A N 1
ATOM 3876 C CA . THR A 1 478 ? 98.63267 105.78333 102.63200 1.000 41.33550 478 THR A CA 1
ATOM 3877 C C . THR A 1 478 ? 97.37167 105.32733 101.90300 1.000 41.33550 478 THR A C 1
ATOM 3878 O O . THR A 1 478 ? 96.29267 105.89933 102.07900 1.000 41.33550 478 THR A O 1
ATOM 3882 N N . ASP A 1 479 ? 97.48567 104.27133 101.09900 1.000 35.44085 479 ASP A N 1
ATOM 3883 C CA . ASP A 1 479 ? 96.34367 103.76333 100.34600 1.000 35.44085 479 ASP A CA 1
ATOM 3884 C C . ASP A 1 479 ? 95.23167 103.31633 101.28900 1.000 35.44085 479 ASP A C 1
ATOM 3885 O O . ASP A 1 479 ? 95.48067 102.60533 102.26700 1.000 35.44085 479 ASP A O 1
ATOM 3890 N N . LEU A 1 480 ? 93.99667 103.73033 100.99100 1.000 34.34230 480 LEU A N 1
ATOM 3891 C CA . LEU A 1 480 ? 92.87967 103.48233 101.89800 1.000 34.34230 480 LEU A CA 1
ATOM 3892 C C . LEU A 1 480 ? 92.14467 102.18033 101.60900 1.000 34.34230 480 LEU A C 1
ATOM 3893 O O . LEU A 1 480 ? 91.66867 101.52733 102.54200 1.000 34.34230 480 LEU A O 1
ATOM 3898 N N . GLY A 1 481 ? 92.01067 101.79533 100.33900 1.000 28.66762 481 GLY A N 1
ATOM 3899 C CA . GLY A 1 481 ? 91.40067 100.51133 100.03800 1.000 28.66762 481 GLY A CA 1
ATOM 3900 C C . GLY A 1 481 ? 92.23567 99.35033 100.54100 1.000 28.66762 481 GLY A C 1
ATOM 3901 O O . GLY A 1 481 ? 91.70867 98.39133 101.11500 1.000 28.66762 481 GLY A O 1
ATOM 3902 N N . VAL A 1 482 ? 93.55267 99.43033 100.34600 1.000 28.75844 482 VAL A N 1
ATOM 3903 C CA . VAL A 1 482 ? 94.45067 98.40633 100.86200 1.000 28.75844 482 VAL A CA 1
ATOM 3904 C C . VAL A 1 482 ? 94.45167 98.41733 102.38300 1.000 28.75844 482 VAL A C 1
ATOM 3905 O O . VAL A 1 482 ? 94.56067 97.36633 103.02100 1.000 28.75844 482 VAL A O 1
ATOM 3909 N N . ALA A 1 483 ? 94.33967 99.59933 102.99100 1.000 30.79010 483 ALA A N 1
ATOM 3910 C CA . ALA A 1 483 ? 94.22667 99.66633 104.44400 1.000 30.79010 483 ALA A CA 1
ATOM 3911 C C . ALA A 1 483 ? 92.95867 98.97433 104.92900 1.000 30.79010 483 ALA A C 1
ATOM 3912 O O . ALA A 1 483 ? 92.97867 98.26333 105.94100 1.000 30.79010 483 ALA A O 1
ATOM 3914 N N . GLY A 1 484 ? 91.84467 99.16833 104.22000 1.000 29.97317 484 GLY A N 1
ATOM 3915 C CA . GLY A 1 484 ? 90.62367 98.46433 104.57800 1.000 29.97317 484 GLY A CA 1
ATOM 3916 C C . GLY A 1 484 ? 90.76167 96.96033 104.44400 1.000 29.97317 484 GLY A C 1
ATOM 3917 O O . GLY A 1 484 ? 90.34267 96.20833 105.32700 1.000 29.97317 484 GLY A O 1
ATOM 3918 N N . SER A 1 485 ? 91.37167 96.50133 103.34900 1.000 27.14719 485 SER A N 1
ATOM 3919 C CA . SER A 1 485 ? 91.58067 95.06633 103.16900 1.000 27.14719 485 SER A CA 1
ATOM 3920 C C . SER A 1 485 ? 92.47167 94.49233 104.26700 1.000 27.14719 485 SER A C 1
ATOM 3921 O O . SER A 1 485 ? 92.19467 93.41333 104.80500 1.000 27.14719 485 SER A O 1
ATOM 3924 N N . LEU A 1 486 ? 93.54867 95.20133 104.61000 1.000 29.34594 486 LEU A N 1
ATOM 3925 C CA . LEU A 1 486 ? 94.46967 94.73033 105.63800 1.000 29.34594 486 LEU A CA 1
ATOM 3926 C C . LEU A 1 486 ? 93.80667 94.69133 107.00800 1.000 29.34594 486 LEU A C 1
ATOM 3927 O O . LEU A 1 486 ? 94.01867 93.74633 107.77700 1.000 29.34594 486 LEU A O 1
ATOM 3932 N N . ALA A 1 487 ? 93.01467 95.71033 107.34100 1.000 31.34437 487 ALA A N 1
ATOM 3933 C CA . ALA A 1 487 ? 92.30467 95.69033 108.61300 1.000 31.34437 487 ALA A CA 1
ATOM 3934 C C . ALA A 1 487 ? 91.29367 94.55333 108.65000 1.000 31.34437 487 ALA A C 1
ATOM 3935 O O . ALA A 1 487 ? 91.10067 93.91633 109.69200 1.000 31.34437 487 ALA A O 1
ATOM 3937 N N . ASN A 1 488 ? 90.64067 94.28333 107.51800 1.000 30.94541 488 ASN A N 1
ATOM 3938 C CA . ASN A 1 488 ? 89.73067 93.14633 107.43200 1.000 30.94541 488 ASN A CA 1
ATOM 3939 C C . ASN A 1 488 ? 90.46467 91.83733 107.70100 1.000 30.94541 488 ASN A C 1
ATOM 3940 O O . ASN A 1 488 ? 89.98567 90.99233 108.46700 1.000 30.94541 488 ASN A O 1
ATOM 3945 N N . ALA A 1 489 ? 91.63767 91.66233 107.08600 1.000 32.24512 489 ALA A N 1
ATOM 3946 C CA . ALA A 1 489 ? 92.41767 90.44733 107.30200 1.000 32.24512 489 ALA A CA 1
ATOM 3947 C C . ALA A 1 489 ? 92.84867 90.31433 108.75800 1.000 32.24512 489 ALA A C 1
ATOM 3948 O O . ALA A 1 489 ? 92.80767 89.21933 109.32600 1.000 32.24512 489 ALA A O 1
ATOM 3950 N N . LEU A 1 490 ? 93.26067 91.41733 109.38400 1.000 35.08070 490 LEU A N 1
ATOM 3951 C CA . LEU A 1 490 ? 93.69467 91.34533 110.77800 1.000 35.08070 490 LEU A CA 1
ATOM 3952 C C . LEU A 1 490 ? 92.53367 91.02733 111.71700 1.000 35.08070 490 LEU A C 1
ATOM 3953 O O . LEU A 1 490 ? 92.69067 90.24833 112.66600 1.000 35.08070 490 LEU A O 1
ATOM 3958 N N . ALA A 1 491 ? 91.36267 91.62033 111.47900 1.000 36.91929 491 ALA A N 1
ATOM 3959 C CA . ALA A 1 491 ? 90.20267 91.29233 112.30400 1.000 36.91929 491 ALA A CA 1
ATOM 3960 C C . ALA A 1 491 ? 89.78767 89.84033 112.10900 1.000 36.91929 491 ALA A C 1
ATOM 3961 O O . ALA A 1 491 ? 89.35267 89.17433 113.06000 1.000 36.91929 491 ALA A O 1
ATOM 3963 N N . THR A 1 492 ? 89.90467 89.33333 110.87800 1.000 36.34703 492 THR A N 1
ATOM 3964 C CA . THR A 1 492 ? 89.60767 87.92733 110.63200 1.000 36.34703 492 THR A CA 1
ATOM 3965 C C . THR A 1 492 ? 90.58567 87.02633 111.37600 1.000 36.34703 492 THR A C 1
ATOM 3966 O O . THR A 1 492 ? 90.18767 86.00833 111.95200 1.000 36.34703 492 THR A O 1
ATOM 3970 N N . TYR A 1 493 ? 91.87267 87.38633 111.36800 1.000 37.26138 493 TYR A N 1
ATOM 3971 C CA . TYR A 1 493 ? 92.85967 86.71433 112.21100 1.000 37.26138 493 TYR A CA 1
ATOM 3972 C C . TYR A 1 493 ? 92.42567 86.67933 113.66700 1.000 37.26138 493 TYR A C 1
ATOM 3973 O O . TYR A 1 493 ? 92.46867 85.62833 114.31400 1.000 37.26138 493 TYR A O 1
ATOM 3982 N N . ALA A 1 494 ? 92.03367 87.83133 114.20700 1.000 42.95023 494 ALA A N 1
ATOM 3983 C CA . ALA A 1 494 ? 91.67467 87.89133 115.62000 1.000 42.95023 494 ALA A CA 1
ATOM 3984 C C . ALA A 1 494 ? 90.50067 86.96933 115.93000 1.000 42.95023 494 ALA A C 1
ATOM 3985 O O . ALA A 1 494 ? 90.54867 86.18033 116.88200 1.000 42.95023 494 ALA A O 1
ATOM 3987 N N . ALA A 1 495 ? 89.44367 87.03933 115.11800 1.000 43.86074 495 ALA A N 1
ATOM 3988 C CA . ALA A 1 495 ? 88.26967 86.20433 115.36300 1.000 43.86074 495 ALA A CA 1
ATOM 3989 C C . ALA A 1 495 ? 88.58567 84.72133 115.18800 1.000 43.86074 495 ALA A C 1
ATOM 3990 O O . ALA A 1 495 ? 88.12767 83.88533 115.98000 1.000 43.86074 495 ALA A O 1
ATOM 3992 N N . ALA A 1 496 ? 89.36167 84.37133 114.15800 1.000 42.80145 496 ALA A N 1
ATOM 3993 C CA . ALA A 1 496 ? 89.69667 82.97233 113.92100 1.000 42.80145 496 ALA A CA 1
ATOM 3994 C C . ALA A 1 496 ? 90.53567 82.40133 115.05500 1.000 42.80145 496 ALA A C 1
ATOM 3995 O O . ALA A 1 496 ? 90.31867 81.26233 115.47700 1.000 42.80145 496 ALA A O 1
ATOM 3997 N N . THR A 1 497 ? 91.50267 83.17133 115.56000 1.000 45.77031 497 THR A N 1
ATOM 3998 C CA . THR A 1 497 ? 92.29567 82.69033 116.68600 1.000 45.77031 497 THR A CA 1
ATOM 3999 C C . THR A 1 497 ? 91.46967 82.62633 117.96400 1.000 45.77031 497 THR A C 1
ATOM 4000 O O . THR A 1 497 ? 91.70967 81.75833 118.80900 1.000 45.77031 497 THR A O 1
ATOM 4004 N N . GLU A 1 498 ? 90.50067 83.52933 118.13200 1.000 48.77617 498 GLU A N 1
ATOM 4005 C CA . GLU A 1 498 ? 89.61367 83.42533 119.28500 1.000 48.77617 498 GLU A CA 1
ATOM 4006 C C . GLU A 1 498 ? 88.79267 82.14433 119.22800 1.000 48.77617 498 GLU A C 1
ATOM 4007 O O . GLU A 1 498 ? 88.59467 81.47933 120.25000 1.000 48.77617 498 GLU A O 1
ATOM 4013 N N . ARG A 1 499 ? 88.30967 81.78333 118.04000 1.000 48.80059 499 ARG A N 1
ATOM 4014 C CA . ARG A 1 499 ? 87.40167 80.64733 117.92500 1.000 48.80059 499 ARG A CA 1
ATOM 4015 C C . ARG A 1 499 ? 88.13767 79.30933 117.89900 1.000 48.80059 499 ARG A C 1
ATOM 4016 O O . ARG A 1 499 ? 87.65567 78.32833 118.47600 1.000 48.80059 499 ARG A O 1
ATOM 4024 N N . TRP A 1 500 ? 89.29767 79.24333 117.24200 1.000 47.96054 500 TRP A N 1
ATOM 4025 C CA . TRP A 1 500 ? 89.95667 77.97033 116.96300 1.000 47.96054 500 TRP A CA 1
ATOM 4026 C C . TRP A 1 500 ? 91.38067 77.90133 117.50800 1.000 47.96054 500 TRP A C 1
ATOM 4027 O O . TRP A 1 500 ? 92.18767 77.10633 117.01500 1.000 47.96054 500 TRP A O 1
ATOM 4038 N N . GLU A 1 501 ? 91.71267 78.71533 118.50600 1.000 50.78272 501 GLU A N 1
ATOM 4039 C CA . GLU A 1 501 ? 93.01667 78.65533 119.15400 1.000 50.78272 501 GLU A CA 1
ATOM 4040 C C . GLU A 1 501 ? 92.80667 78.85133 120.64900 1.000 50.78272 501 GLU A C 1
ATOM 4041 O O . GLU A 1 501 ? 91.67367 78.91833 121.13500 1.000 50.78272 501 GLU A O 1
ATOM 4047 N N . GLY A 1 502 ? 93.91567 78.94433 121.38500 1.000 59.01841 502 GLY A N 1
ATOM 4048 C CA . GLY A 1 502 ? 93.81967 79.07233 122.83000 1.000 59.01841 502 GLY A CA 1
ATOM 4049 C C . GLY A 1 502 ? 93.15567 80.36533 123.26400 1.000 59.01841 502 GLY A C 1
ATOM 4050 O O . GLY A 1 502 ? 92.27267 80.36633 124.12500 1.000 59.01841 502 GLY A O 1
ATOM 4051 N N . LYS A 1 503 ? 93.56367 81.48233 122.66800 1.000 59.99137 503 LYS A N 1
ATOM 4052 C CA . LYS A 1 503 ? 93.05467 82.77933 123.08600 1.000 59.99137 503 LYS A CA 1
ATOM 4053 C C . LYS A 1 503 ? 93.13667 83.75433 121.92100 1.000 59.99137 503 LYS A C 1
ATOM 4054 O O . LYS A 1 503 ? 93.87967 83.54533 120.95800 1.000 59.99137 503 LYS A O 1
ATOM 4060 N N . LEU A 1 504 ? 92.35067 84.82433 122.02500 1.000 55.74074 504 LEU A N 1
ATOM 4061 C CA . LEU A 1 504 ? 92.33867 85.86733 121.01000 1.000 55.74074 504 LEU A CA 1
ATOM 4062 C C . LEU A 1 504 ? 93.69967 86.54733 120.91700 1.000 55.74074 504 LEU A C 1
ATOM 4063 O O . LEU A 1 504 ? 94.34567 86.82333 121.93200 1.000 55.74074 504 LEU A O 1
ATOM 4068 N N . ASP A 1 505 ? 94.13967 86.81533 119.68800 1.000 55.32105 505 ASP A N 1
ATOM 4069 C CA . ASP A 1 505 ? 95.38067 87.55133 119.45000 1.000 55.32105 505 ASP A CA 1
ATOM 4070 C C . ASP A 1 505 ? 95.04367 89.03533 119.40000 1.000 55.32105 505 ASP A C 1
ATOM 4071 O O . ASP A 1 505 ? 94.53367 89.53633 118.39600 1.000 55.32105 505 ASP A O 1
ATOM 4076 N N . THR A 1 506 ? 95.34567 89.74433 120.48800 1.000 54.03187 506 THR A N 1
ATOM 4077 C CA . THR A 1 506 ? 94.94667 91.13933 120.61300 1.000 54.03187 506 THR A CA 1
ATOM 4078 C C . THR A 1 506 ? 95.76667 92.07033 119.73200 1.000 54.03187 506 THR A C 1
ATOM 4079 O O . THR A 1 506 ? 95.31567 93.18433 119.45200 1.000 54.03187 506 THR A O 1
ATOM 4083 N N . LYS A 1 507 ? 96.94967 91.64733 119.28400 1.000 53.31504 507 LYS A N 1
ATOM 4084 C CA . LYS A 1 507 ? 97.79467 92.53333 118.48900 1.000 53.31504 507 LYS A CA 1
ATOM 4085 C C . LYS A 1 507 ? 97.17467 92.82133 117.12600 1.000 53.31504 507 LYS A C 1
ATOM 4086 O O . LYS A 1 507 ? 97.11467 93.97733 116.69400 1.000 53.31504 507 LYS A O 1
ATOM 4092 N N . ALA A 1 508 ? 96.70667 91.78133 116.43200 1.000 49.63404 508 ALA A N 1
ATOM 4093 C CA . ALA A 1 508 ? 96.10567 91.98233 115.11700 1.000 49.63404 508 ALA A CA 1
ATOM 4094 C C . ALA A 1 508 ? 94.81867 92.79433 115.20800 1.000 49.63404 508 ALA A C 1
ATOM 4095 O O . ALA A 1 508 ? 94.58767 93.69933 114.39400 1.000 49.63404 508 ALA A O 1
ATOM 4097 N N . ARG A 1 509 ? 93.97167 92.48833 116.19200 1.000 50.95159 509 ARG A N 1
ATOM 4098 C CA . ARG A 1 509 ? 92.73267 93.23533 116.37100 1.000 50.95159 509 ARG A CA 1
ATOM 4099 C C . ARG A 1 509 ? 93.01367 94.69733 116.70100 1.000 50.95159 509 ARG A C 1
ATOM 4100 O O . ARG A 1 509 ? 92.36467 95.60433 116.16100 1.000 50.95159 509 ARG A O 1
ATOM 4108 N N . ASP A 1 510 ? 93.99267 94.94733 117.57500 1.000 51.80714 510 ASP A N 1
ATOM 4109 C CA . ASP A 1 510 ? 94.34467 96.31833 117.92100 1.000 51.80714 510 ASP A CA 1
ATOM 4110 C C . ASP A 1 510 ? 94.90467 97.06733 116.72000 1.000 51.80714 510 ASP A C 1
ATOM 4111 O O . ASP A 1 510 ? 94.59167 98.24533 116.51600 1.000 51.80714 510 ASP A O 1
ATOM 4116 N N . MET A 1 511 ? 95.73867 96.40633 115.91500 1.000 47.81362 511 MET A N 1
ATOM 4117 C CA . MET A 1 511 ? 96.28667 97.06533 114.73500 1.000 47.81362 511 MET A CA 1
ATOM 4118 C C . MET A 1 511 ? 95.19067 97.40133 113.73600 1.000 47.81362 511 MET A C 1
ATOM 4119 O O . MET A 1 511 ? 95.19767 98.48533 113.14100 1.000 47.81362 511 MET A O 1
ATOM 4124 N N . ALA A 1 512 ? 94.23667 96.48733 113.54100 1.000 45.04840 512 ALA A N 1
ATOM 4125 C CA . ALA A 1 512 ? 93.12567 96.76533 112.63700 1.000 45.04840 512 ALA A CA 1
ATOM 4126 C C . ALA A 1 512 ? 92.29567 97.94533 113.12700 1.000 45.04840 512 ALA A C 1
ATOM 4127 O O . ALA A 1 512 ? 91.93167 98.83133 112.33900 1.000 45.04840 512 ALA A O 1
ATOM 4129 N N . ALA A 1 513 ? 91.99267 97.97933 114.42700 1.000 48.64296 513 ALA A N 1
ATOM 4130 C CA . ALA A 1 513 ? 91.22567 99.09433 114.97200 1.000 48.64296 513 ALA A CA 1
ATOM 4131 C C . ALA A 1 513 ? 91.97867 100.40833 114.82000 1.000 48.64296 513 ALA A C 1
ATOM 4132 O O . ALA A 1 513 ? 91.38467 101.43533 114.47100 1.000 48.64296 513 ALA A O 1
ATOM 4134 N N . GLU A 1 514 ? 93.28767 100.39733 115.08300 1.000 51.29101 514 GLU A N 1
ATOM 4135 C CA . GLU A 1 514 ? 94.08167 101.61233 114.93900 1.000 51.29101 514 GLU A CA 1
ATOM 4136 C C . GLU A 1 514 ? 94.09067 102.10033 113.49700 1.000 51.29101 514 GLU A C 1
ATOM 4137 O O . GLU A 1 514 ? 93.92567 103.29933 113.24200 1.000 51.29101 514 GLU A O 1
ATOM 4143 N N . LEU A 1 515 ? 94.28167 101.18933 112.54000 1.000 47.75668 515 LEU A N 1
ATOM 4144 C CA . LEU A 1 515 ? 94.25667 101.58033 111.13400 1.000 47.75668 515 LEU A CA 1
ATOM 4145 C C . LEU A 1 515 ? 92.91867 102.20333 110.76600 1.000 47.75668 515 LEU A C 1
ATOM 4146 O O . LEU A 1 515 ? 92.86767 103.29133 110.17600 1.000 47.75668 515 LEU A O 1
ATOM 4151 N N . LEU A 1 516 ? 91.81967 101.53233 111.12200 1.000 46.00507 516 LEU A N 1
ATOM 4152 C CA . LEU A 1 516 ? 90.50167 102.04833 110.76800 1.000 46.00507 516 LEU A CA 1
ATOM 4153 C C . LEU A 1 516 ? 90.27667 103.42533 111.37700 1.000 46.00507 516 LEU A C 1
ATOM 4154 O O . LEU A 1 516 ? 89.85367 104.36133 110.68700 1.000 46.00507 516 LEU A O 1
ATOM 4159 N N . ASP A 1 517 ? 90.57667 103.57233 112.66900 1.000 49.49422 517 ASP A N 1
ATOM 4160 C CA . ASP A 1 517 ? 90.30567 104.82833 113.36000 1.000 49.49422 517 ASP A CA 1
ATOM 4161 C C . ASP A 1 517 ? 91.14567 105.96433 112.79400 1.000 49.49422 517 ASP A C 1
ATOM 4162 O O . ASP A 1 517 ? 90.62667 107.05333 112.52100 1.000 49.49422 517 ASP A O 1
ATOM 4167 N N . ARG A 1 518 ? 92.44867 105.73233 112.60700 1.000 49.32624 518 ARG A N 1
ATOM 4168 C CA . ARG A 1 518 ? 93.31167 106.78633 112.08300 1.000 49.32624 518 ARG A CA 1
ATOM 4169 C C . ARG A 1 518 ? 92.89367 107.19533 110.67700 1.000 49.32624 518 ARG A C 1
ATOM 4170 O O . ARG A 1 518 ? 92.81567 108.39233 110.36800 1.000 49.32624 518 ARG A O 1
ATOM 4178 N N . MET A 1 519 ? 92.60467 106.21733 109.81500 1.000 45.04879 519 MET A N 1
ATOM 4179 C CA . MET A 1 519 ? 92.21667 106.52933 108.44500 1.000 45.04879 519 MET A CA 1
ATOM 4180 C C . MET A 1 519 ? 90.91667 107.32633 108.40800 1.000 45.04879 519 MET A C 1
ATOM 4181 O O . MET A 1 519 ? 90.82167 108.35133 107.72000 1.000 45.04879 519 MET A O 1
ATOM 4186 N N . TRP A 1 520 ? 89.90867 106.88433 109.16600 1.000 47.12951 520 TRP A N 1
ATOM 4187 C CA . TRP A 1 520 ? 88.63267 107.59233 109.16800 1.000 47.12951 520 TRP A CA 1
ATOM 4188 C C . TRP A 1 520 ? 88.76967 108.99233 109.74900 1.000 47.12951 520 TRP A C 1
ATOM 4189 O O . TRP A 1 520 ? 88.15667 109.93933 109.24200 1.000 47.12951 520 TRP A O 1
ATOM 4200 N N . ASN A 1 521 ? 89.55467 109.14733 110.81800 1.000 51.69522 521 ASN A N 1
ATOM 4201 C CA . ASN A 1 521 ? 89.69367 110.45733 111.44300 1.000 51.69522 521 ASN A CA 1
ATOM 4202 C C . ASN A 1 521 ? 90.40967 111.43433 110.52200 1.000 51.69522 521 ASN A C 1
ATOM 4203 O O . ASN A 1 521 ? 89.97267 112.57933 110.35800 1.000 51.69522 521 ASN A O 1
ATOM 4208 N N . LEU A 1 522 ? 91.51367 111.00533 109.90800 1.000 47.48062 522 LEU A N 1
ATOM 4209 C CA . LEU A 1 522 ? 92.29867 111.93733 109.10700 1.000 47.48062 522 LEU A CA 1
ATOM 4210 C C . LEU A 1 522 ? 91.63267 112.23833 107.76900 1.000 47.48062 522 LEU A C 1
ATOM 4211 O O . LEU A 1 522 ? 91.58867 113.39533 107.33800 1.000 47.48062 522 LEU A O 1
ATOM 4216 N N . TYR A 1 523 ? 91.10567 111.21833 107.09400 1.000 43.96547 523 TYR A N 1
ATOM 4217 C CA . TYR A 1 523 ? 90.75967 111.33833 105.68200 1.000 43.96547 523 TYR A CA 1
ATOM 4218 C C . TYR A 1 523 ? 89.25967 111.21933 105.41300 1.000 43.96547 523 TYR A C 1
ATOM 4219 O O . TYR A 1 523 ? 88.83967 110.60033 104.43500 1.000 43.96547 523 TYR A O 1
ATOM 4228 N N . ARG A 1 524 ? 88.43267 111.82233 106.26200 1.000 42.12072 524 ARG A N 1
ATOM 4229 C CA . ARG A 1 524 ? 87.01367 111.92733 105.95300 1.000 42.12072 524 ARG A CA 1
ATOM 4230 C C . ARG A 1 524 ? 86.79367 112.98333 104.87600 1.000 42.12072 524 ARG A C 1
ATOM 4231 O O . ARG A 1 524 ? 87.45667 114.02433 104.85900 1.000 42.12072 524 ARG A O 1
ATOM 4239 N N . ASP A 1 525 ? 85.85467 112.71233 103.97300 1.000 41.45744 525 ASP A N 1
ATOM 4240 C CA . ASP A 1 525 ? 85.63467 113.54833 102.80300 1.000 41.45744 525 ASP A CA 1
ATOM 4241 C C . ASP A 1 525 ? 84.13967 113.74133 102.59000 1.000 41.45744 525 ASP A C 1
ATOM 4242 O O . ASP A 1 525 ? 83.31067 113.07233 103.21000 1.000 41.45744 525 ASP A O 1
ATOM 4247 N N . ASP A 1 526 ? 83.80367 114.68433 101.70800 1.000 41.84022 526 ASP A N 1
ATOM 4248 C CA . ASP A 1 526 ? 82.40267 114.91633 101.36900 1.000 41.84022 526 ASP A CA 1
ATOM 4249 C C . ASP A 1 526 ? 81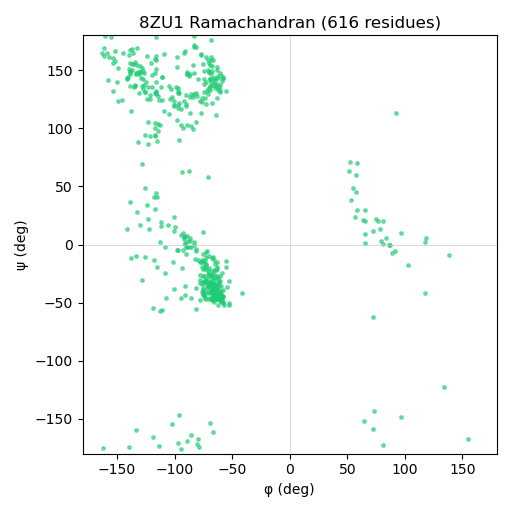.81467 113.73933 100.59700 1.000 41.84022 526 ASP A C 1
ATOM 4250 O O . ASP A 1 526 ? 80.64667 113.38133 100.79200 1.000 41.84022 526 ASP A O 1
ATOM 4255 N N . LYS A 1 527 ? 82.60067 113.13333 99.70900 1.000 37.02546 527 LYS A N 1
ATOM 4256 C CA . LYS A 1 527 ? 82.15567 112.00333 98.90400 1.000 37.02546 527 LYS A CA 1
ATOM 4257 C C . LYS A 1 527 ? 82.62367 110.66133 99.45200 1.000 37.02546 527 LYS A C 1
ATOM 4258 O O . LYS A 1 527 ? 82.57767 109.66233 98.72700 1.000 37.02546 527 LYS A O 1
ATOM 4264 N N . GLY A 1 528 ? 83.08867 110.61633 100.69600 1.000 38.35265 528 GLY A N 1
ATOM 4265 C CA . GLY A 1 528 ? 83.58167 109.38033 101.26900 1.000 38.35265 528 GLY A CA 1
ATOM 4266 C C . GLY A 1 528 ? 84.89667 109.55333 101.99500 1.000 38.35265 528 GLY A C 1
ATOM 4267 O O . GLY A 1 528 ? 84.99167 110.34033 102.93900 1.000 38.35265 528 GLY A O 1
ATOM 4268 N N . LEU A 1 529 ? 85.91567 108.81033 101.57600 1.000 38.06981 529 LEU A N 1
ATOM 4269 C CA . LEU A 1 529 ? 87.25267 108.93033 102.13600 1.000 38.06981 529 LEU A CA 1
ATOM 4270 C C . LEU A 1 529 ? 88.26467 108.96633 101.00400 1.000 38.06981 529 LEU A C 1
ATOM 4271 O O . LEU A 1 529 ? 88.15567 108.19633 100.04600 1.000 38.06981 529 LEU A O 1
ATOM 4276 N N . SER A 1 530 ? 89.24967 109.85333 101.11500 1.000 35.28426 530 SER A N 1
ATOM 4277 C CA . SER A 1 530 ? 90.31267 109.89633 100.12200 1.000 35.28426 530 SER A CA 1
ATOM 4278 C C . SER A 1 530 ? 91.54367 110.55033 100.73000 1.000 35.28426 530 SER A C 1
ATOM 4279 O O . SER A 1 530 ? 91.46467 111.24133 101.74800 1.000 35.28426 530 SER A O 1
ATOM 4282 N N . ALA A 1 531 ? 92.68367 110.31233 100.09100 1.000 35.69040 531 ALA A N 1
ATOM 4283 C CA . ALA A 1 531 ? 93.95967 110.89633 100.46800 1.000 35.69040 531 ALA A CA 1
ATOM 4284 C C . ALA A 1 531 ? 94.70667 111.30733 99.20900 1.000 35.69040 531 ALA A C 1
ATOM 4285 O O . ALA A 1 531 ? 94.54867 110.67433 98.15800 1.000 35.69040 531 ALA A O 1
ATOM 4287 N N . PRO A 1 532 ? 95.52367 112.35633 99.28300 1.000 36.95727 532 PRO A N 1
ATOM 4288 C CA . PRO A 1 532 ? 96.25067 112.80933 98.09100 1.000 36.95727 532 PRO A CA 1
ATOM 4289 C C . PRO A 1 532 ? 97.21167 111.75033 97.57400 1.000 36.95727 532 PRO A C 1
ATOM 4290 O O . PRO A 1 532 ? 97.81267 110.99833 98.34200 1.000 36.95727 532 PRO A O 1
ATOM 4294 N N . GLU A 1 533 ? 97.35467 111.70233 96.25200 1.000 38.14901 533 GLU A N 1
ATOM 4295 C CA . GLU A 1 533 ? 98.23267 110.75133 95.58500 1.000 38.14901 533 GLU A CA 1
ATOM 4296 C C . GLU A 1 533 ? 99.19167 111.51233 94.68700 1.000 38.14901 533 GLU A C 1
ATOM 4297 O O . GLU A 1 533 ? 98.76367 112.36933 93.91000 1.000 38.14901 533 GLU A O 1
ATOM 4303 N N . THR A 1 534 ? 100.48467 111.19533 94.78800 1.000 39.31965 534 THR A N 1
ATOM 4304 C CA . THR A 1 534 ? 101.47967 111.90433 93.98900 1.000 39.31965 534 THR A CA 1
ATOM 4305 C C . THR A 1 534 ? 101.28667 111.64733 92.49800 1.000 39.31965 534 THR A C 1
ATOM 4306 O O . THR A 1 534 ? 101.43867 112.56533 91.68700 1.000 39.31965 534 THR A O 1
ATOM 4310 N N . ARG A 1 535 ? 100.96467 110.41133 92.12000 1.000 33.28588 535 ARG A N 1
ATOM 4311 C CA . ARG A 1 535 ? 100.60467 110.04933 90.74800 1.000 33.28588 535 ARG A CA 1
ATOM 4312 C C . ARG A 1 535 ? 101.64367 110.53333 89.73500 1.000 33.28588 535 ARG A C 1
ATOM 4313 O O . ARG A 1 535 ? 101.36967 111.35833 88.86500 1.000 33.28588 535 ARG A O 1
ATOM 4321 N N . GLU A 1 536 ? 102.86067 110.00133 89.86800 1.000 38.77766 536 GLU A N 1
ATOM 4322 C CA . GLU A 1 536 ? 103.92267 110.33533 88.92200 1.000 38.77766 536 GLU A CA 1
ATOM 4323 C C . GLU A 1 536 ? 103.62967 109.77333 87.53500 1.000 38.77766 536 GLU A C 1
ATOM 4324 O O . GLU A 1 536 ? 103.83167 110.45833 86.52300 1.000 38.77766 536 GLU A O 1
ATOM 4330 N N . ASP A 1 537 ? 103.12667 108.53633 87.47100 1.000 32.87761 537 ASP A N 1
ATOM 4331 C CA . ASP A 1 537 ? 102.87567 107.85133 86.20700 1.000 32.87761 537 ASP A CA 1
ATOM 4332 C C . ASP A 1 537 ? 101.97067 108.63733 85.27000 1.000 32.87761 537 ASP A C 1
ATOM 4333 O O . ASP A 1 537 ? 101.90667 108.31133 84.08000 1.000 32.87761 537 ASP A O 1
ATOM 4338 N N . TYR A 1 538 ? 101.28967 109.66833 85.76900 1.000 29.70188 538 TYR A N 1
ATOM 4339 C CA . TYR A 1 538 ? 100.42867 110.48333 84.92800 1.000 29.70188 538 TYR A CA 1
ATOM 4340 C C . TYR A 1 538 ? 101.20967 111.28333 83.89900 1.000 29.70188 538 TYR A C 1
ATOM 4341 O O . TYR A 1 538 ? 100.59467 111.86033 82.99900 1.000 29.70188 538 TYR A O 1
ATOM 4350 N N . VAL A 1 539 ? 102.53967 111.33833 84.00800 1.000 33.61775 539 VAL A N 1
ATOM 4351 C CA . VAL A 1 539 ? 103.32867 111.89933 82.91500 1.000 33.61775 539 VAL A CA 1
ATOM 4352 C C . VAL A 1 539 ? 103.10067 111.09533 81.64000 1.000 33.61775 539 VAL A C 1
ATOM 4353 O O . VAL A 1 539 ? 103.04067 111.65433 80.53600 1.000 33.61775 539 VAL A O 1
ATOM 4357 N N . ARG A 1 540 ? 102.93467 109.77433 81.77400 1.000 32.15587 540 ARG A N 1
ATOM 4358 C CA . ARG A 1 540 ? 102.60867 108.94233 80.62000 1.000 32.15587 540 ARG A CA 1
ATOM 4359 C C . ARG A 1 540 ? 101.30867 109.38433 79.96800 1.000 32.15587 540 ARG A C 1
ATOM 4360 O O . ARG A 1 540 ? 101.11567 109.17333 78.76500 1.000 32.15587 540 ARG A O 1
ATOM 4368 N N . PHE A 1 541 ? 100.42967 110.03233 80.73900 1.000 32.01132 541 PHE A N 1
ATOM 4369 C CA . PHE A 1 541 ? 99.18767 110.57533 80.20300 1.000 32.01132 541 PHE A CA 1
ATOM 4370 C C . PHE A 1 541 ? 99.44967 111.46333 78.99900 1.000 32.01132 541 PHE A C 1
ATOM 4371 O O . PHE A 1 541 ? 98.62167 111.53633 78.08600 1.000 32.01132 541 PHE A O 1
ATOM 4379 N N . PHE A 1 542 ? 100.60167 112.13333 78.96900 1.000 38.54619 542 PHE A N 1
ATOM 4380 C CA . PHE A 1 542 ? 100.96867 112.98933 77.85300 1.000 38.54619 542 PHE A CA 1
ATOM 4381 C C . PHE A 1 542 ? 102.08867 112.42233 76.99200 1.000 38.54619 542 PHE A C 1
ATOM 4382 O O . PHE A 1 542 ? 102.45867 113.05533 76.00000 1.000 38.54619 542 PHE A O 1
ATOM 4390 N N . GLU A 1 543 ? 102.64867 111.25533 77.33500 1.000 39.20202 543 GLU A N 1
ATOM 4391 C CA . GLU A 1 543 ? 103.83167 110.79933 76.61400 1.000 39.20202 543 GLU A CA 1
ATOM 4392 C C . GLU A 1 543 ? 103.87667 109.30133 76.34000 1.000 39.20202 543 GLU A C 1
ATOM 4393 O O . GLU A 1 543 ? 104.94267 108.79733 75.96500 1.000 39.20202 543 GLU A O 1
ATOM 4399 N N . GLN A 1 544 ? 102.78267 108.56733 76.50500 1.000 36.04236 544 GLN A N 1
ATOM 4400 C CA . GLN A 1 544 ? 102.79067 107.12233 76.30700 1.000 36.04236 544 GLN A CA 1
ATOM 4401 C C . GLN A 1 544 ? 102.27067 106.79533 74.91400 1.000 36.04236 544 GLN A C 1
ATOM 4402 O O . GLN A 1 544 ? 101.06867 106.89433 74.65600 1.000 36.04236 544 GLN A O 1
ATOM 4408 N N . GLU A 1 545 ? 103.17267 106.37933 74.02800 1.000 41.61368 545 GLU A N 1
ATOM 4409 C CA . GLU A 1 545 ? 102.77067 105.89833 72.71400 1.000 41.61368 545 GLU A CA 1
ATOM 4410 C C . GLU A 1 545 ? 102.00567 104.58733 72.85500 1.000 41.61368 545 GLU A C 1
ATOM 4411 O O . GLU A 1 545 ? 102.53067 103.60633 73.38800 1.000 41.61368 545 GLU A O 1
ATOM 4417 N N . VAL A 1 546 ? 100.76267 104.56833 72.36400 1.000 38.01943 546 VAL A N 1
ATOM 4418 C CA . VAL A 1 546 ? 99.86667 103.44233 72.62800 1.000 38.01943 546 VAL A CA 1
ATOM 4419 C C . VAL A 1 546 ? 100.12367 102.26833 71.69500 1.000 38.01943 546 VAL A C 1
ATOM 4420 O O . VAL A 1 546 ? 99.51167 101.20733 71.86000 1.000 38.01943 546 VAL A O 1
ATOM 4424 N N . TYR A 1 547 ? 101.03667 102.41833 70.73600 1.000 41.79295 547 TYR A N 1
ATOM 4425 C CA . TYR A 1 547 ? 101.41167 101.36133 69.79400 1.000 41.79295 547 TYR A CA 1
ATOM 4426 C C . TYR A 1 547 ? 100.20067 100.86333 68.99700 1.000 41.79295 547 TYR A C 1
ATOM 4427 O O . TYR A 1 547 ? 99.67967 99.76633 69.19400 1.000 41.79295 547 TYR A O 1
ATOM 4436 N N . VAL A 1 548 ? 99.73267 101.73433 68.12500 1.000 46.51632 548 VAL A N 1
ATOM 4437 C CA . VAL A 1 548 ? 98.89967 101.25533 67.02200 1.000 46.51632 548 VAL A CA 1
ATOM 4438 C C . VAL A 1 548 ? 99.79967 100.60433 65.97700 1.000 46.51632 548 VAL A C 1
ATOM 4439 O O . VAL A 1 548 ? 100.77867 101.23033 65.53700 1.000 46.51632 548 VAL A O 1
ATOM 4443 N N . PRO A 1 549 ? 99.54367 99.35933 65.57800 1.000 50.08351 549 PRO A N 1
ATOM 4444 C CA . PRO A 1 549 ? 100.40867 98.71233 64.58400 1.000 50.08351 549 PRO A CA 1
ATOM 4445 C C . PRO A 1 549 ? 100.46267 99.50433 63.28800 1.000 50.08351 549 PRO A C 1
ATOM 4446 O O . PRO A 1 549 ? 99.46767 100.08533 62.85200 1.000 50.08351 549 PRO A O 1
ATOM 4450 N N . GLN A 1 550 ? 101.64367 99.52533 62.67400 1.000 58.40436 550 GLN A N 1
ATOM 4451 C CA . GLN A 1 550 ? 101.84067 100.33233 61.47800 1.000 58.40436 550 GLN A CA 1
ATOM 4452 C C . GLN A 1 550 ? 100.97467 99.82233 60.33400 1.000 58.40436 550 GLN A C 1
ATOM 4453 O O . GLN A 1 550 ? 100.76067 98.61633 60.17900 1.000 58.40436 550 GLN A O 1
ATOM 4459 N N . GLY A 1 551 ? 100.46167 100.75533 59.53800 1.000 57.29890 551 GLY A N 1
ATOM 4460 C CA . GLY A 1 551 ? 99.63267 100.41333 58.40600 1.000 57.29890 551 GLY A CA 1
ATOM 4461 C C . GLY A 1 551 ? 98.19667 100.07833 58.73600 1.000 57.29890 551 GLY A C 1
ATOM 4462 O O . GLY A 1 551 ? 97.44167 99.71433 57.82600 1.000 57.29890 551 GLY A O 1
ATOM 4463 N N . TRP A 1 552 ? 97.79167 100.18333 59.99800 1.000 54.86301 552 TRP A N 1
ATOM 4464 C CA . TRP A 1 552 ? 96.41967 99.91333 60.40800 1.000 54.86301 552 TRP A CA 1
ATOM 4465 C C . TRP A 1 552 ? 95.81267 101.24833 60.81100 1.000 54.86301 552 TRP A C 1
ATOM 4466 O O . TRP A 1 552 ? 96.37267 101.95533 61.65500 1.000 54.86301 552 TRP A O 1
ATOM 4477 N N . SER A 1 553 ? 94.69167 101.60533 60.19300 1.000 54.43374 553 SER A N 1
ATOM 4478 C CA . SER A 1 553 ? 94.05167 102.89333 60.42100 1.000 54.43374 553 SER A CA 1
ATOM 4479 C C . SER A 1 553 ? 92.60167 102.67733 60.82100 1.000 54.43374 553 SER A C 1
ATOM 4480 O O . SER A 1 553 ? 91.87567 101.92633 60.16100 1.000 54.43374 553 SER A O 1
ATOM 4483 N N . GLY A 1 554 ? 92.18367 103.33833 61.89900 1.000 51.06181 554 GLY A N 1
ATOM 4484 C CA . GLY A 1 554 ? 90.82267 103.21433 62.37900 1.000 51.06181 554 GLY A CA 1
ATOM 4485 C C . GLY A 1 554 ? 90.34967 104.53133 62.95000 1.000 51.06181 554 GLY A C 1
ATOM 4486 O O . GLY A 1 554 ? 91.14067 105.43833 63.21500 1.000 51.06181 554 GLY A O 1
ATOM 4487 N N . THR A 1 555 ? 89.03667 104.63133 63.13100 1.000 49.78060 555 THR A N 1
ATOM 4488 C CA . THR A 1 555 ? 88.41667 105.84133 63.65200 1.000 49.78060 555 THR A CA 1
ATOM 4489 C C . THR A 1 555 ? 87.59767 105.50533 64.88600 1.000 49.78060 555 THR A C 1
ATOM 4490 O O . THR A 1 555 ? 86.71567 104.64233 64.83700 1.000 49.78060 555 THR A O 1
ATOM 4494 N N . MET A 1 556 ? 87.88667 106.19133 65.98400 1.000 44.78269 556 MET A N 1
ATOM 4495 C CA . MET A 1 556 ? 87.09367 106.04833 67.18800 1.000 44.78269 556 MET A CA 1
ATOM 4496 C C . MET A 1 556 ? 85.70067 106.62133 66.92000 1.000 44.78269 556 MET A C 1
ATOM 4497 O O . MET A 1 556 ? 85.53867 107.47233 66.04300 1.000 44.78269 556 MET A O 1
ATOM 4502 N N . PRO A 1 557 ? 84.67167 106.14633 67.62800 1.000 43.52863 557 PRO A N 1
ATOM 4503 C CA . PRO A 1 557 ? 83.31267 106.63833 67.34400 1.000 43.52863 557 PRO A CA 1
ATOM 4504 C C . PRO A 1 557 ? 83.16167 108.15033 67.40100 1.000 43.52863 557 PRO A C 1
ATOM 4505 O O . PRO A 1 557 ? 82.41867 108.70933 66.58400 1.000 43.52863 557 PRO A O 1
ATOM 4509 N N . ASN A 1 558 ? 83.84267 108.83733 68.31900 1.000 45.82646 558 ASN A N 1
ATOM 4510 C CA . ASN A 1 558 ? 83.76167 110.29333 68.35000 1.000 45.82646 558 ASN A CA 1
ATOM 4511 C C . ASN A 1 558 ? 84.53667 110.95433 67.21700 1.000 45.82646 558 ASN A C 1
ATOM 4512 O O . ASN A 1 558 ? 84.35367 112.15233 66.98300 1.000 45.82646 558 ASN A O 1
ATOM 4517 N N . GLY A 1 559 ? 85.39067 110.21233 66.51800 1.000 46.23759 559 GLY A N 1
ATOM 4518 C CA . GLY A 1 559 ? 86.13667 110.74033 65.38900 1.000 46.23759 559 GLY A CA 1
ATOM 4519 C C . GLY A 1 559 ? 87.64167 110.74433 65.55500 1.000 46.23759 559 GLY A C 1
ATOM 4520 O O . GLY A 1 559 ? 88.33967 111.22233 64.65000 1.000 46.23759 559 GLY A O 1
ATOM 4521 N N . ASP A 1 560 ? 88.18567 110.23933 66.65900 1.000 45.07816 560 ASP A N 1
ATOM 4522 C CA . ASP A 1 560 ? 89.63067 110.23533 66.84500 1.000 45.07816 560 ASP A CA 1
ATOM 4523 C C . ASP A 1 560 ? 90.29567 109.31633 65.83100 1.000 45.07816 560 ASP A C 1
ATOM 4524 O O . ASP A 1 560 ? 89.80267 108.22333 65.54100 1.000 45.07816 560 ASP A O 1
ATOM 4529 N N . ARG A 1 561 ? 91.42267 109.76533 65.28900 1.000 50.13494 561 ARG A N 1
ATOM 4530 C CA . ARG A 1 561 ? 92.19167 108.97433 64.33600 1.000 50.13494 561 ARG A CA 1
ATOM 4531 C C . ARG A 1 561 ? 93.13567 108.06933 65.11600 1.000 50.13494 561 ARG A C 1
ATOM 4532 O O . ARG A 1 561 ? 94.06667 108.54833 65.77000 1.000 50.13494 561 ARG A O 1
ATOM 4540 N N . ILE A 1 562 ? 92.89467 106.76333 65.05100 1.000 48.98064 562 ILE A N 1
ATOM 4541 C CA . ILE A 1 562 ? 93.73667 105.77733 65.71800 1.000 48.98064 562 ILE A CA 1
ATOM 4542 C C . ILE A 1 562 ? 94.78067 105.33033 64.69800 1.000 48.98064 562 ILE A C 1
ATOM 4543 O O . ILE A 1 562 ? 94.50267 104.51233 63.82200 1.000 48.98064 562 ILE A O 1
ATOM 4548 N N . GLU A 1 563 ? 95.98267 105.87533 64.81300 1.000 48.73102 563 GLU A N 1
ATOM 4549 C CA . GLU A 1 563 ? 97.04867 105.68033 63.84500 1.000 48.73102 563 GLU A CA 1
ATOM 4550 C C . GLU A 1 563 ? 98.34567 105.42233 64.59200 1.000 48.73102 563 GLU A C 1
ATOM 4551 O O . GLU A 1 563 ? 98.42067 105.63633 65.80700 1.000 48.73102 563 GLU A O 1
ATOM 4557 N N . PRO A 1 564 ? 99.37467 104.92533 63.90600 1.000 47.44208 564 PRO A N 1
ATOM 4558 C CA . PRO A 1 564 ? 100.68767 104.80833 64.54900 1.000 47.44208 564 PRO A CA 1
ATOM 4559 C C . PRO A 1 564 ? 101.18267 106.16233 65.03900 1.000 47.44208 564 PRO A C 1
ATOM 4560 O O . PRO A 1 564 ? 100.96467 107.19333 64.40000 1.000 47.44208 564 PRO A O 1
ATOM 4564 N N . GLY A 1 565 ? 101.85367 106.14933 66.19100 1.000 44.42546 565 GLY A N 1
ATOM 4565 C CA . GLY A 1 565 ? 102.34467 107.36033 66.81000 1.000 44.42546 565 GLY A CA 1
ATOM 4566 C C . GLY A 1 565 ? 101.39267 108.00833 67.78900 1.000 44.42546 565 GLY A C 1
ATOM 4567 O O . GLY A 1 565 ? 101.77267 108.98633 68.44400 1.000 44.42546 565 GLY A O 1
ATOM 4568 N N . VAL A 1 566 ? 100.16967 107.49533 67.90900 1.000 42.83206 566 VAL A N 1
ATOM 4569 C CA . VAL A 1 566 ? 99.18967 108.06233 68.82500 1.000 42.83206 566 VAL A CA 1
ATOM 4570 C C . VAL A 1 566 ? 99.61067 107.80733 70.26800 1.000 42.83206 566 VAL A C 1
ATOM 4571 O O . VAL A 1 566 ? 100.17467 106.75433 70.59400 1.000 42.83206 566 VAL A O 1
ATOM 4575 N N . THR A 1 567 ? 99.36367 108.78833 71.13700 1.000 37.15720 567 THR A N 1
ATOM 4576 C CA . THR A 1 567 ? 99.62167 108.66833 72.56100 1.000 37.15720 567 THR A CA 1
ATOM 4577 C C . THR A 1 567 ? 98.33967 108.28733 73.30400 1.000 37.15720 567 THR A C 1
ATOM 4578 O O . THR A 1 567 ? 97.31667 107.95333 72.70200 1.000 37.15720 567 THR A O 1
ATOM 4582 N N . PHE A 1 568 ? 98.39767 108.32733 74.63600 1.000 30.86297 568 PHE A N 1
ATOM 4583 C CA . PHE A 1 568 ? 97.24967 107.94033 75.45100 1.000 30.86297 568 PHE A CA 1
ATOM 4584 C C . PHE A 1 568 ? 96.06167 108.86433 75.21900 1.000 30.86297 568 PHE A C 1
ATOM 4585 O O . PHE A 1 568 ? 94.92167 108.40333 75.09400 1.000 30.86297 568 PHE A O 1
ATOM 4593 N N . LEU A 1 569 ? 96.31067 110.17033 75.15900 1.000 33.71910 569 LEU A N 1
ATOM 4594 C CA . LEU A 1 569 ? 95.23467 111.15333 75.12500 1.000 33.71910 569 LEU A CA 1
ATOM 4595 C C . LEU A 1 569 ? 94.59167 111.27833 73.74900 1.000 33.71910 569 LEU A C 1
ATOM 4596 O O . LEU A 1 569 ? 93.42167 111.65933 73.65200 1.000 33.71910 569 LEU A O 1
ATOM 4601 N N . ASP A 1 570 ? 95.32967 110.96633 72.68200 1.000 37.30852 570 ASP A N 1
ATOM 4602 C CA . ASP A 1 570 ? 94.84767 111.25733 71.33500 1.000 37.30852 570 ASP A CA 1
ATOM 4603 C C . ASP A 1 570 ? 93.60167 110.44933 70.98600 1.000 37.30852 570 ASP A C 1
ATOM 4604 O O . ASP A 1 570 ? 92.67367 110.97433 70.36000 1.000 37.30852 570 ASP A O 1
ATOM 4609 N N . ILE A 1 571 ? 93.56167 109.16633 71.36500 1.000 37.13951 571 ILE A N 1
ATOM 4610 C CA . ILE A 1 571 ? 92.38067 108.34433 71.11100 1.000 37.13951 571 ILE A CA 1
ATOM 4611 C C . ILE A 1 571 ? 91.33467 108.45833 72.20900 1.000 37.13951 571 ILE A C 1
ATOM 4612 O O . ILE A 1 571 ? 90.30767 107.77033 72.14600 1.000 37.13951 571 ILE A O 1
ATOM 4617 N N . ARG A 1 572 ? 91.55767 109.30233 73.20800 1.000 32.80340 572 ARG A N 1
ATOM 4618 C CA . ARG A 1 572 ? 90.58567 109.57533 74.25900 1.000 32.80340 572 ARG A CA 1
ATOM 4619 C C . ARG A 1 572 ? 90.34167 111.07333 74.35600 1.000 32.80340 572 ARG A C 1
ATOM 4620 O O . ARG A 1 572 ? 90.36667 111.66933 75.43400 1.000 32.80340 572 ARG A O 1
ATOM 4628 N N . SER A 1 573 ? 90.08867 111.69933 73.20500 1.000 35.01913 573 SER A N 1
ATOM 4629 C CA . SER A 1 573 ? 90.03567 113.15233 73.10700 1.000 35.01913 573 SER A CA 1
ATOM 4630 C C . SER A 1 573 ? 88.92067 113.76733 73.93800 1.000 35.01913 573 SER A C 1
ATOM 4631 O O . SER A 1 573 ? 88.94167 114.98133 74.16400 1.000 35.01913 573 SER A O 1
ATOM 4634 N N . LYS A 1 574 ? 87.95167 112.97533 74.39000 1.000 34.23243 574 LYS A N 1
ATOM 4635 C CA . LYS A 1 574 ? 86.91867 113.49633 75.27300 1.000 34.23243 574 LYS A CA 1
ATOM 4636 C C . LYS A 1 574 ? 87.43667 113.76333 76.68000 1.000 34.23243 574 LYS A C 1
ATOM 4637 O O . LYS A 1 574 ? 86.68767 114.29633 77.50500 1.000 34.23243 574 LYS A O 1
ATOM 4643 N N . TYR A 1 575 ? 88.68367 113.38733 76.97800 1.000 30.93751 575 TYR A N 1
ATOM 4644 C CA . TYR A 1 575 ? 89.31667 113.80133 78.22500 1.000 30.93751 575 TYR A CA 1
ATOM 4645 C C . TYR A 1 575 ? 89.57167 115.30033 78.28000 1.000 30.93751 575 TYR A C 1
ATOM 4646 O O . TYR A 1 575 ? 89.60667 115.86833 79.37500 1.000 30.93751 575 TYR A O 1
ATOM 4655 N N . LEU A 1 576 ? 89.75867 115.95333 77.13200 1.000 36.48067 576 LEU A N 1
ATOM 4656 C CA . LEU A 1 576 ? 90.02667 117.38733 77.12900 1.000 36.48067 576 LEU A CA 1
ATOM 4657 C C . LEU A 1 576 ? 88.84767 118.20033 77.64400 1.000 36.48067 576 LEU A C 1
ATOM 4658 O O . LEU A 1 576 ? 89.02567 119.37333 77.98400 1.000 36.48067 576 LEU A O 1
ATOM 4663 N N . ASN A 1 577 ? 87.65567 117.61233 77.70700 1.000 37.84437 577 ASN A N 1
ATOM 4664 C CA . ASN A 1 577 ? 86.49667 118.25733 78.30700 1.000 37.84437 577 ASN A CA 1
ATOM 4665 C C . ASN A 1 577 ? 86.36267 117.96433 79.79500 1.000 37.84437 577 ASN A C 1
ATOM 4666 O O . ASN A 1 577 ? 85.43967 118.48233 80.43200 1.000 37.84437 577 ASN A O 1
ATOM 4671 N N . ASP A 1 578 ? 87.24967 117.15233 80.35700 1.000 38.66718 578 ASP A N 1
ATOM 4672 C CA . ASP A 1 578 ? 87.14167 116.78933 81.76000 1.000 38.66718 578 ASP A CA 1
ATOM 4673 C C . ASP A 1 578 ? 87.43667 118.00233 82.64100 1.000 38.66718 578 ASP A C 1
ATOM 4674 O O . ASP A 1 578 ? 88.29767 118.81933 82.30400 1.000 38.66718 578 ASP A O 1
ATOM 4679 N N . PRO A 1 579 ? 86.72367 118.16033 83.75800 1.000 42.53998 579 PRO A N 1
ATOM 4680 C CA . PRO A 1 579 ? 87.00767 119.29733 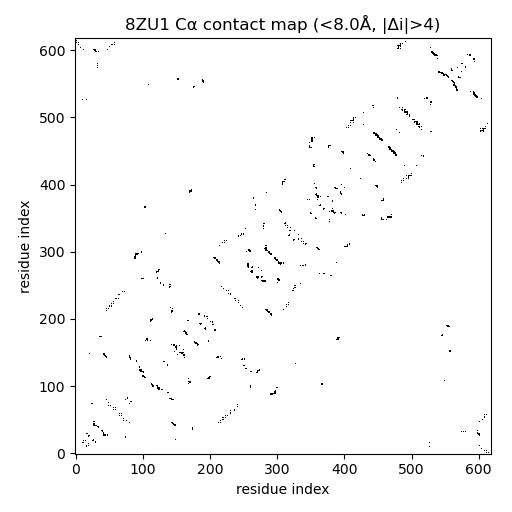84.64900 1.000 42.53998 579 PRO A CA 1
ATOM 4681 C C . PRO A 1 579 ? 88.41667 119.30333 85.21900 1.000 42.53998 579 PRO A C 1
ATOM 4682 O O . PRO A 1 579 ? 88.96867 120.38533 85.45600 1.000 42.53998 579 PRO A O 1
ATOM 4686 N N . ASP A 1 580 ? 89.01867 118.13733 85.45300 1.000 43.93624 580 ASP A N 1
ATOM 4687 C CA . ASP A 1 580 ? 90.35167 118.07033 86.03900 1.000 43.93624 580 ASP A CA 1
ATOM 4688 C C . ASP A 1 580 ? 91.47367 118.13233 85.01200 1.000 43.93624 580 ASP A C 1
ATOM 4689 O O . ASP A 1 580 ? 92.64467 118.10133 85.40100 1.000 43.93624 580 ASP A O 1
ATOM 4694 N N . TYR A 1 581 ? 91.15667 118.20233 83.72200 1.000 42.18671 581 TYR A N 1
ATOM 4695 C CA . TYR A 1 581 ? 92.21367 118.29133 82.71900 1.000 42.18671 581 TYR A CA 1
ATOM 4696 C C . TYR A 1 581 ? 93.06167 119.55633 82.82400 1.000 42.18671 581 TYR A C 1
ATOM 4697 O O . TYR A 1 581 ? 94.29167 119.44333 82.68400 1.000 42.18671 581 TYR A O 1
ATOM 4706 N N . PRO A 1 582 ? 92.50467 120.76433 83.00600 1.000 44.66697 582 PRO A N 1
ATOM 4707 C CA . PRO A 1 582 ? 93.38467 121.94333 83.10900 1.000 44.66697 582 PRO A CA 1
ATOM 4708 C C . PRO A 1 582 ? 94.39267 121.85333 84.23900 1.000 44.66697 582 PRO A C 1
ATOM 4709 O O . PRO A 1 582 ? 95.54767 122.26233 84.06900 1.000 44.66697 582 PRO A O 1
ATOM 4713 N N . LYS A 1 583 ? 93.98967 121.31733 85.39200 1.000 45.92804 583 LYS A N 1
ATOM 4714 C CA . LYS A 1 583 ? 94.92367 121.15633 86.50200 1.000 45.92804 583 LYS A CA 1
ATOM 4715 C C . LYS A 1 583 ? 96.02467 120.16233 86.15600 1.000 45.92804 583 LYS A C 1
ATOM 4716 O O . LYS A 1 583 ? 97.19967 120.39133 86.47100 1.000 45.92804 583 LYS A O 1
ATOM 4722 N N . LEU A 1 584 ? 95.66267 119.05933 85.49700 1.000 42.88857 584 LEU A N 1
ATOM 4723 C CA . LEU A 1 584 ? 96.65967 118.09133 85.05400 1.000 42.88857 584 LEU A CA 1
ATOM 4724 C C . LEU A 1 584 ? 97.65267 118.72533 84.09200 1.000 42.88857 584 LEU A C 1
ATOM 4725 O O . LEU A 1 584 ? 98.86467 118.51733 84.21200 1.000 42.88857 584 LEU A O 1
ATOM 4730 N N . GLN A 1 585 ? 97.15367 119.50333 83.12900 1.000 46.53508 585 GLN A N 1
ATOM 4731 C CA . GLN A 1 585 ? 98.03167 120.14733 82.15700 1.000 46.53508 585 GLN A CA 1
ATOM 4732 C C . GLN A 1 585 ? 98.95367 121.15833 82.82700 1.000 46.53508 585 GLN A C 1
ATOM 4733 O O . GLN A 1 585 ? 100.14367 121.23733 82.50000 1.000 46.53508 585 GLN A O 1
ATOM 4739 N N . GLN A 1 586 ? 98.42067 121.94433 83.76400 1.000 48.33129 586 GLN A N 1
ATOM 4740 C CA . GLN A 1 586 ? 99.24767 122.91333 84.47400 1.000 48.33129 586 GLN A CA 1
ATOM 4741 C C . GLN A 1 586 ? 100.34867 122.22033 85.26500 1.000 48.33129 586 GLN A C 1
ATOM 4742 O O . GLN A 1 586 ? 101.51367 122.63533 85.21600 1.000 48.33129 586 GLN A O 1
ATOM 4748 N N . ALA A 1 587 ? 100.00167 121.15133 85.98900 1.000 48.24586 587 ALA A N 1
ATOM 4749 C CA . ALA A 1 587 ? 101.00067 120.42633 86.76800 1.000 48.24586 587 ALA A CA 1
ATOM 4750 C C . ALA A 1 587 ? 102.04667 119.78233 85.86700 1.000 48.24586 587 ALA A C 1
ATOM 4751 O O . ALA A 1 587 ? 103.23567 119.75833 86.20300 1.000 48.24586 587 ALA A O 1
ATOM 4753 N N . TYR A 1 588 ? 101.62367 119.24433 84.72200 1.000 47.13212 588 TYR A N 1
ATOM 4754 C CA . TYR A 1 588 ? 102.57467 118.66333 83.78100 1.000 47.13212 588 TYR A CA 1
ATOM 4755 C C . TYR A 1 588 ? 103.51967 119.72033 83.22700 1.000 47.13212 588 TYR A C 1
ATOM 4756 O O . TYR A 1 588 ? 104.72067 119.46933 83.07100 1.000 47.13212 588 TYR A O 1
ATOM 4765 N N . ASN A 1 589 ? 102.99767 120.90933 82.91900 1.000 50.25989 589 ASN A N 1
ATOM 4766 C CA . ASN A 1 589 ? 103.83467 121.96133 82.35200 1.000 50.25989 589 ASN A CA 1
ATOM 4767 C C . ASN A 1 589 ? 104.83567 122.48933 83.37300 1.000 50.25989 589 ASN A C 1
ATOM 4768 O O . ASN A 1 589 ? 106.02067 122.65333 83.06300 1.000 50.25989 589 ASN A O 1
ATOM 4773 N N . GLU A 1 590 ? 104.38267 122.75933 84.60000 1.000 52.07008 590 GLU A N 1
ATOM 4774 C CA . GLU A 1 590 ? 105.27367 123.36833 85.58100 1.000 52.07008 590 GLU A CA 1
ATOM 4775 C C . GLU A 1 590 ? 106.26467 122.37833 86.18200 1.000 52.07008 590 GLU A C 1
ATOM 4776 O O . GLU A 1 590 ? 107.24767 122.80833 86.79500 1.000 52.07008 590 GLU A O 1
ATOM 4782 N N . GLY A 1 591 ? 106.04067 121.07133 86.02300 1.000 50.66086 591 GLY A N 1
ATOM 4783 C CA . GLY A 1 591 ? 107.02367 120.05533 86.34100 1.000 50.66086 591 GLY A CA 1
ATOM 4784 C C . GLY A 1 591 ? 106.61467 119.09433 87.44400 1.000 50.66086 591 GLY A C 1
ATOM 4785 O O . GLY A 1 591 ? 106.86967 117.89033 87.32500 1.000 50.66086 591 GLY A O 1
ATOM 4786 N N . LYS A 1 592 ? 105.99367 119.59333 88.50900 1.000 50.78895 592 LYS A N 1
ATOM 4787 C CA . LYS A 1 592 ? 105.70267 118.74233 89.65100 1.000 50.78895 592 LYS A CA 1
ATOM 4788 C C . LYS A 1 592 ? 104.60067 117.74033 89.31900 1.000 50.78895 592 LYS A C 1
ATOM 4789 O O . LYS A 1 592 ? 103.81767 117.92233 88.38500 1.000 50.78895 592 LYS A O 1
ATOM 4795 N N . ALA A 1 593 ? 104.55867 116.66533 90.10000 1.000 43.72854 593 ALA A N 1
ATOM 4796 C CA . ALA A 1 593 ? 103.60367 115.59633 89.85100 1.000 43.72854 593 ALA A CA 1
ATOM 4797 C C . ALA A 1 593 ? 102.18567 116.06033 90.17700 1.000 43.72854 593 ALA A C 1
ATOM 4798 O O . ALA A 1 593 ? 101.99267 116.88833 91.07200 1.000 43.72854 593 ALA A O 1
ATOM 4800 N N . PRO A 1 594 ? 101.17667 115.55433 89.46600 1.000 40.13136 594 PRO A N 1
ATOM 4801 C CA . PRO A 1 594 ? 99.79067 115.95933 89.74600 1.000 40.13136 594 PRO A CA 1
ATOM 4802 C C . PRO A 1 594 ? 99.22167 115.20933 90.94300 1.000 40.13136 594 PRO A C 1
ATOM 4803 O O . PRO A 1 594 ? 99.25167 113.97833 90.99400 1.000 40.13136 594 PRO A O 1
ATOM 4807 N N . VAL A 1 595 ? 98.68267 115.95933 91.89600 1.000 38.72379 595 VAL A N 1
ATOM 4808 C CA . VAL A 1 595 ? 98.14267 115.39933 93.12900 1.000 38.72379 595 VAL A CA 1
ATOM 4809 C C . VAL A 1 595 ? 96.63467 115.24233 92.98400 1.000 38.72379 595 VAL A C 1
ATOM 4810 O O . VAL A 1 595 ? 95.94367 116.17333 92.55400 1.000 38.72379 595 VAL A O 1
ATOM 4814 N N . PHE A 1 596 ? 96.12067 114.06633 93.34500 1.000 35.58878 596 PHE A N 1
ATOM 4815 C CA . PHE A 1 596 ? 94.71967 113.72633 93.14000 1.000 35.58878 596 PHE A CA 1
ATOM 4816 C C . PHE A 1 596 ? 94.10067 113.18833 94.42200 1.000 35.58878 596 PHE A C 1
ATOM 4817 O O . PHE A 1 596 ? 94.77367 112.55733 95.24000 1.000 35.58878 596 PHE A O 1
ATOM 4825 N N . ASN A 1 597 ? 92.80667 113.44333 94.58300 1.000 33.34650 597 ASN A N 1
ATOM 4826 C CA . ASN A 1 597 ? 91.99267 112.85933 95.64700 1.000 33.34650 597 ASN A CA 1
ATOM 4827 C C . ASN A 1 597 ? 90.92267 112.00733 94.97000 1.000 33.34650 597 ASN A C 1
ATOM 4828 O O . ASN A 1 597 ? 89.95167 112.53833 94.42600 1.000 33.34650 597 ASN A O 1
ATOM 4833 N N . TYR A 1 598 ? 91.09967 110.69033 95.01000 1.000 29.67611 598 TYR A N 1
ATOM 4834 C CA . TYR A 1 598 ? 90.27967 109.75833 94.24600 1.000 29.67611 598 TYR A CA 1
ATOM 4835 C C . TYR A 1 598 ? 89.28767 109.04533 95.15400 1.000 29.67611 598 TYR A C 1
ATOM 4836 O O . TYR A 1 598 ? 89.64467 108.60733 96.25200 1.000 29.67611 598 TYR A O 1
ATOM 4845 N N . HIS A 1 599 ? 88.04867 108.92933 94.68700 1.000 27.81858 599 HIS A N 1
ATOM 4846 C CA . HIS A 1 599 ? 86.98067 108.23233 95.39700 1.000 27.81858 599 HIS A CA 1
ATOM 4847 C C . HIS A 1 599 ? 86.55367 107.04333 94.54000 1.000 27.81858 599 HIS A C 1
ATOM 4848 O O . HIS A 1 599 ? 85.71167 107.17333 93.65300 1.000 27.81858 599 HIS A O 1
ATOM 4855 N N . ARG A 1 600 ? 87.14267 105.88133 94.80800 1.000 25.06149 600 ARG A N 1
ATOM 4856 C CA . ARG A 1 600 ? 86.80867 104.66333 94.08500 1.000 25.06149 600 ARG A CA 1
ATOM 4857 C C . ARG A 1 600 ? 85.65967 103.93833 94.77000 1.000 25.06149 600 ARG A C 1
ATOM 4858 O O . ARG A 1 600 ? 85.52767 103.97633 95.99400 1.000 25.06149 600 ARG A O 1
ATOM 4866 N N . PHE A 1 601 ? 84.82067 103.28633 93.96400 1.000 24.90396 601 PHE A N 1
ATOM 4867 C CA . PHE A 1 601 ? 83.73167 102.49233 94.52100 1.000 24.90396 601 PHE A CA 1
ATOM 4868 C C . PHE A 1 601 ? 84.26767 101.31633 95.32500 1.000 24.90396 601 PHE A C 1
ATOM 4869 O O . PHE A 1 601 ? 83.78867 101.04133 96.42900 1.000 24.90396 601 PHE A O 1
ATOM 4877 N N . TRP A 1 602 ? 85.27667 100.61833 94.79400 1.000 24.78140 602 TRP A N 1
ATOM 4878 C CA . TRP A 1 602 ? 85.81367 99.45233 95.48700 1.000 24.78140 602 TRP A CA 1
ATOM 4879 C C . TRP A 1 602 ? 86.61567 99.83933 96.72200 1.000 24.78140 602 TRP A C 1
ATOM 4880 O O . TRP A 1 602 ? 86.62667 99.08933 97.70000 1.000 24.78140 602 TRP A O 1
ATOM 4891 N N . ALA A 1 603 ? 87.26867 1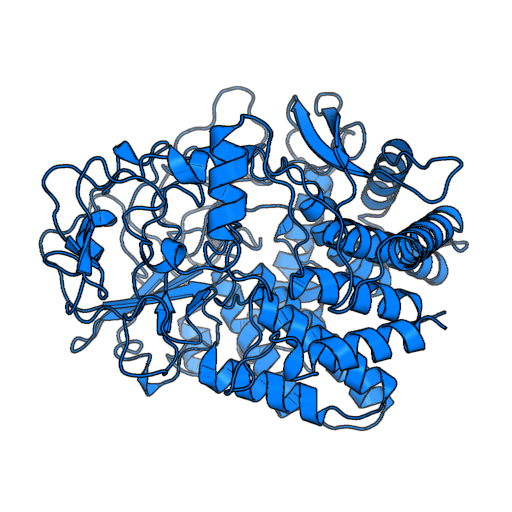01.00333 96.71500 1.000 24.24668 603 ALA A N 1
ATOM 4892 C CA . ALA A 1 603 ? 88.00467 101.44133 97.89800 1.000 24.24668 603 ALA A CA 1
ATOM 4893 C C . ALA A 1 603 ? 87.05967 101.76133 99.05100 1.000 24.24668 603 ALA A C 1
ATOM 4894 O O . ALA A 1 603 ? 87.28167 101.32533 100.18700 1.000 24.24668 603 ALA A O 1
ATOM 4896 N N . GLN A 1 604 ? 85.99867 102.52833 98.78100 1.000 26.40114 604 GLN A N 1
ATOM 4897 C CA . GLN A 1 604 ? 85.00967 102.80533 99.81900 1.000 26.40114 604 GLN A CA 1
ATOM 4898 C C . GLN A 1 604 ? 84.25267 101.55033 100.22300 1.000 26.40114 604 GLN A C 1
ATOM 4899 O O . GLN A 1 604 ? 83.88367 101.39933 101.39300 1.000 26.40114 604 GLN A O 1
ATOM 4905 N N . CYS A 1 605 ? 84.01667 100.63933 99.27800 1.000 26.62896 605 CYS A N 1
ATOM 4906 C CA . CYS A 1 605 ? 83.41067 99.36133 99.62600 1.000 26.62896 605 CYS A CA 1
ATOM 4907 C C . CYS A 1 605 ? 84.30667 98.56733 100.56600 1.000 26.62896 605 CYS A C 1
ATOM 4908 O O . CYS A 1 605 ? 83.81867 97.97533 101.52600 1.000 26.62896 605 CYS A O 1
ATOM 4911 N N . ASP A 1 606 ? 85.61767 98.54433 100.30900 1.000 27.67241 606 ASP A N 1
ATOM 4912 C CA . ASP A 1 606 ? 86.54467 97.90933 101.24300 1.000 27.67241 606 ASP A CA 1
ATOM 4913 C C . ASP A 1 606 ? 86.51267 98.57333 102.60700 1.000 27.67241 606 ASP A C 1
ATOM 4914 O O . ASP A 1 606 ? 86.51267 97.88833 103.63100 1.000 27.67241 606 ASP A O 1
ATOM 4919 N N . ILE A 1 607 ? 86.50767 99.90333 102.64800 1.000 29.43763 607 ILE A N 1
ATOM 4920 C CA . ILE A 1 607 ? 86.50867 100.58133 103.94300 1.000 29.43763 607 ILE A CA 1
ATOM 4921 C C . ILE A 1 607 ? 85.26267 100.20233 104.73800 1.000 29.43763 607 ILE A C 1
ATOM 4922 O O . ILE A 1 607 ? 85.34467 99.79633 105.90500 1.000 29.43763 607 ILE A O 1
ATOM 4927 N N . ALA A 1 608 ? 84.09367 100.28233 104.09800 1.000 32.74171 608 ALA A N 1
ATOM 4928 C CA . ALA A 1 608 ? 82.84767 99.95733 104.78600 1.000 32.74171 608 ALA A CA 1
ATOM 4929 C C . ALA A 1 608 ? 82.75967 98.47333 105.13100 1.000 32.74171 608 ALA A C 1
ATOM 4930 O O . ALA A 1 608 ? 82.30667 98.11433 106.22300 1.000 32.74171 608 ALA A O 1
ATOM 4932 N N . ILE A 1 609 ? 83.17967 97.59533 104.21700 1.000 30.20999 609 ILE A N 1
ATOM 4933 C CA . ILE A 1 609 ? 83.12067 96.15933 104.46100 1.000 30.20999 609 ILE A CA 1
ATOM 4934 C C . ILE A 1 609 ? 84.03567 95.77833 105.61200 1.000 30.20999 609 ILE A C 1
ATOM 4935 O O . ILE A 1 609 ? 83.66767 94.97033 106.46900 1.000 30.20999 609 ILE A O 1
ATOM 4940 N N . ALA A 1 610 ? 85.24567 96.34133 105.64500 1.000 33.27645 610 ALA A N 1
ATOM 4941 C CA . ALA A 1 610 ? 86.15667 96.09233 106.75200 1.000 33.27645 610 ALA A CA 1
ATOM 4942 C C . ALA A 1 610 ? 85.57667 96.60433 108.05700 1.000 33.27645 610 ALA A C 1
ATOM 4943 O O . ALA A 1 610 ? 85.71267 95.95733 109.09900 1.000 33.27645 610 ALA A O 1
ATOM 4945 N N . ASN A 1 611 ? 84.91667 97.76233 108.02000 1.000 38.58882 611 ASN A N 1
ATOM 4946 C CA . ASN A 1 611 ? 84.25367 98.26833 109.21600 1.000 38.58882 611 ASN A CA 1
ATOM 4947 C C . ASN A 1 611 ? 83.17767 97.30433 109.70700 1.000 38.58882 611 ASN A C 1
ATOM 4948 O O . ASN A 1 611 ? 83.08667 97.00733 110.90500 1.000 38.58882 611 ASN A O 1
ATOM 4953 N N . GLY A 1 612 ? 82.34867 96.80633 108.78900 1.000 37.10588 612 GLY A N 1
ATOM 4954 C CA . GLY A 1 612 ? 81.28167 95.89633 109.18200 1.000 37.10588 612 GLY A CA 1
ATOM 4955 C C . GLY A 1 612 ? 81.81067 94.57433 109.69800 1.000 37.10588 612 GLY A C 1
ATOM 4956 O O . GLY A 1 612 ? 81.32367 94.04033 110.69700 1.000 37.10588 612 GLY A O 1
ATOM 4957 N N . LEU A 1 613 ? 82.82267 94.02933 109.02200 1.000 35.90231 613 LEU A N 1
ATOM 4958 C CA . LEU A 1 613 ? 83.45767 92.79133 109.45100 1.000 35.90231 613 LEU A CA 1
ATOM 4959 C C . LEU A 1 613 ? 84.21767 92.95833 110.75700 1.000 35.90231 613 LEU A C 1
ATOM 4960 O O . LEU A 1 613 ? 84.45267 91.96733 111.45400 1.000 35.90231 613 LEU A O 1
ATOM 4965 N N . TYR A 1 614 ? 84.62267 94.18133 111.09400 1.000 39.66060 614 TYR A N 1
ATOM 4966 C CA . TYR A 1 614 ? 85.09767 94.44433 112.44500 1.000 39.66060 614 TYR A CA 1
ATOM 4967 C C . TYR A 1 614 ? 83.94267 94.50533 113.43400 1.000 39.66060 614 TYR A C 1
ATOM 4968 O O . TYR A 1 614 ? 84.10767 94.13133 114.59900 1.000 39.66060 614 TYR A O 1
ATOM 4977 N N . SER A 1 615 ? 82.77667 94.98533 113.00100 1.000 41.23895 615 SER A N 1
ATOM 4978 C CA . SER A 1 615 ? 81.61167 94.96333 113.88000 1.000 41.23895 615 SER A CA 1
ATOM 4979 C C . SER A 1 615 ? 81.10367 93.54233 114.09300 1.000 41.23895 615 SER A C 1
ATOM 4980 O O . SER A 1 615 ? 80.61767 93.20833 115.17900 1.000 41.23895 615 SER A O 1
ATOM 4983 N N . ILE A 1 616 ? 81.20167 92.69433 113.06700 1.000 40.87023 616 ILE A N 1
ATOM 4984 C CA . ILE A 1 616 ? 80.68467 91.33533 113.15900 1.000 40.87023 616 ILE A CA 1
ATOM 4985 C C . ILE A 1 616 ? 81.52667 90.51533 114.13200 1.000 40.87023 616 ILE A C 1
ATOM 4986 O O . ILE A 1 616 ? 82.76467 90.56033 114.11900 1.000 40.87023 616 ILE A O 1
ATOM 4991 N N . LEU A 1 617 ? 80.84067 89.75733 114.99000 1.000 47.00553 617 LEU A N 1
ATOM 4992 C CA . LEU A 1 617 ? 81.42167 88.91533 116.03400 1.000 47.00553 617 LEU A CA 1
ATOM 4993 C C . LEU A 1 617 ? 82.17367 89.71433 117.08900 1.000 47.00553 617 LEU A C 1
ATOM 4994 O O . LEU A 1 617 ? 83.03267 89.15533 117.78500 1.000 47.00553 617 LEU A O 1
ATOM 4999 N N . PHE A 1 618 ? 81.88267 91.00333 117.23100 1.000 47.30035 618 PHE A N 1
ATOM 5000 C CA . PHE A 1 618 ? 82.48167 91.81533 118.28200 1.000 47.30035 618 PHE A CA 1
ATOM 5001 C C . PHE A 1 618 ? 81.42567 92.67233 118.96900 1.000 47.30035 618 PHE A C 1
ATOM 5002 O O . PHE A 1 618 ? 80.29767 92.23033 119.18300 1.000 47.30035 618 PHE A O 1
#

Solvent-accessible surface area: 22039 Å² total; per-residue (Å²): 120,48,112,114,22,0,59,44,4,13,102,32,2,49,55,124,96,18,24,1,36,18,106,49,23,0,0,12,3,0,21,30,27,0,0,5,37,52,2,1,17,0,40,0,0,4,2,41,1,0,0,4,15,0,14,0,0,0,0,32,0,51,46,70,28,60,4,58,98,0,60,110,0,0,70,2,0,54,117,29,0,4,6,66,70,117,49,9,49,22,4,94,43,16,78,28,109,67,2,13,65,5,25,31,22,45,74,55,6,57,140,18,37,6,79,20,70,120,106,108,14,144,24,2,38,8,41,0,14,96,38,1,58,95,34,47,13,48,44,5,16,0,0,0,41,0,3,2,0,55,15,34,9,22,9,20,103,68,84,122,18,21,14,0,5,2,47,67,1,17,28,66,4,10,18,11,21,1,0,0,0,8,0,46,2,66,63,116,62,12,10,98,52,0,0,7,26,1,10,58,82,34,243,96,43,52,87,27,0,32,0,26,2,19,2,9,1,0,2,12,0,0,4,0,0,27,29,0,8,61,9,0,125,120,93,64,50,124,4,60,122,25,3,85,31,0,7,43,0,0,0,3,1,1,4,0,1,1,0,26,7,3,0,76,43,24,38,57,54,63,54,55,4,96,29,74,76,0,2,0,24,0,6,0,29,44,2,10,0,0,0,0,46,86,52,83,88,15,53,3,28,1,0,4,17,0,2,5,2,23,0,7,0,0,3,0,64,0,0,8,85,31,112,85,0,95,6,97,4,117,60,0,21,84,4,1,46,87,0,18,99,42,0,6,32,0,0,28,2,0,2,0,39,68,0,0,2,0,1,0,0,4,2,4,45,63,9,53,12,65,132,26,68,113,77,22,8,32,0,99,24,0,0,1,30,53,60,2,20,46,51,42,84,12,10,3,63,75,2,0,25,4,0,23,2,0,11,11,0,1,9,8,8,15,42,33,37,34,89,72,0,99,79,8,3,56,42,0,6,96,9,1,45,63,39,14,98,62,98,159,106,27,46,4,10,0,3,36,40,9,86,31,62,43,57,2,48,69,26,108,56,83,61,74,28,3,87,99,0,80,11,138,15,63,40,88,23,35,56,14,0,3,1,0,6,0,1,7,0,0,3,10,10,0,10,2,6,90,103,120,80,72,170,41,34,56,139,0,66,74,38,0,17,76,0,6,43,43,2,65,100,90,39,88,49,124,65,2,2,12,12,80,58,93,24,114,54,1,58,60,0,34,122,29,75,0,59,2,15,163,82,23,78,5,56,6,35,73,43,16,160,1,90,60,52,8,34,0,20,72,1,3,42,84,1,94,131,15,116,43,32,87,86,1,59,119,12,74,110,89,59,140,31,10,84,7,77,7,10,28,0,22,5,4,0,8,7,1,2,2,6,0,27,14,24,23,110,112

Nearest PDB structures (foldseek):
  4l6x-assembly1_A  TM=9.827E-01  e=5.058E-90  Caldicellulosiruptor bescii DSM 6725
  4el8-assembly1_A  TM=9.783E-01  e=1.663E-88  Caldicellulosiruptor bescii DSM 6725
  4fus-assembly1_A  TM=9.788E-01  e=5.166E-77  Hahella chejuensis KCTC 2396
  4jjj-assembly1_A  TM=9.636E-01  e=1.055E-75  Thermobifida fusca
  7kw6-assembly1_A  TM=9.602E-01  e=4.280E-70  Bacillus licheniformis

Secondary structure (DSSP, 8-state):
-HHHHHHHHHHHHS-GGGT-B-SSSPBPSBSSS---SSSSSTTEEEHHHHHHHHHHHHHHHHHHS--HHHHHHHHHIIIIISPPSTT-TTGGG--TTS---EE---SSGGGPSEEEESSSS-----SSHHHHHHHT-SS-----SEEETT-SS--SSTT--EEEE---S-SS--GGG---EESEE-SSSBBTTBTHHHHEE-SS---EEEEEE-HHHHHHHHHHHHHHHHHHHHHT---HHHHHHHHHHHHHGGGTTB-TT-B-TT-SS--B--TTSSB--S-BS-EEEEEESSS--EEEE--S-B-TTT--HHHHHHHHS-STT--SSTTHHHHHHHHHHHHHHHHHHHB-SSS-B---EESSGGGTTPPPPTT--EETTEEE-SS-S-TTTTTTTBTHHHHHHHHHHHHHHHHS--GGGHHHHHHHHHHHHHH-EE-SSS-EEEEEEEEEES-PPPPSSS----TT-EEEEEEEE--HHHHHHHHHHHHHHHHHHHHHSSS--HHHHHHHHHHHHHHHHH-EETTEE--EE--GGGGHHHH-B--PPTT--EE-TT--EE-TT-BTTGGGGGGGGSTTHHHHHHHHHHSSPPPEE--BHHHHHHHHHHHHHHHTT-

B-factor: mean 35.5, std 10.01, range [19.52, 70.84]

Organism: Acetivibrio thermocellus (NCBI:txid1515)

Foldseek 3Di:
DLVVLLVVLVCLCPPVVQQQADPLRAGWQFSAQCDCDPDRGGGKAFLLLLLLQLLSLLLVCLVPVDCVSNVVSVVCCVVPFQQDPVRAPQLQLADQQQFDWDWFAAADLQCPQTETDHPPFDFAGEPQQVLLCVQPHRGALAGFTIKRQQCLLVQDPHRHIFAKDWDAHFAQQGRQQTDIATQQFPQPFWFGLGCCRGHYPDPDHAGKHKGKHFLLSLLSNLVSVVSSVVSNVVVVHDDLVVLLSNLSSLSSQCLQQFAFRCDAFLPLASHYDYPPRGGLLARAGMKMKMDHDPDNYIHIGYHFFHWLLRGFLQSLCCQQPPPSSDHPRPCRNVSSVVSNVSSLLQQLQQAALQQFRFTGWGRADSRHSHHDDPPFADDVNTTDDRAPTYDNQGNPQAPLSRLNNLLSVLLCCQVPVDPPCPVSNVSNVSNQVVQWADDPDLDTWGAGGKDWFFHTHHDDPDHPSRPGIDMDGDDIHLQQLSLLSQLSSLLSQQNSCCVNHDHGDVVSNVVSVSSLVSQCVPAQDPSGGWDKDLAQVCLQVVVAFNDDDAPGWIARPVGQIDHGPDGSCRSVVCCVVRPCVVVCVVCSVVPGGRIDTIGGSSSRSSSSSSSSSSVPPD

Sequence (618 aa):
MYKQRFLELWEELHDPSNGYFSSHGIPYHAVETLIVEAPDYGHLTTSEAMSYYLWLEALYGKFTGDFSYFMKAWETIEKYMIPDSTEQPGMSSYNPNSPATYADEYEDPSYYPSELKFDTVRVGSDPVHNDLVSAYGPNMYLMHWLMDVDNWYGFGTGTRATFINTFQRGEQESTWETIPHPSIEEFKYGGPNGFLDLFTKDRSYAKQWRYTNAPDAEGRAIQATYWANQWAKEHGVNLSQYVKKASRMGDFLRNDMFDKYFMKIGAQDKTPATGYDSAHYLMAWYTAWGGGIGASWAWKIGCSHAHAGYQNPMTAWILANDPEFKPESPNGANDWAKSLERQLEFYQWLQSAEGGIAGGATNSWNGRYEKYPAGTSTFYGMAYVPHPVYADPGSNQWFGFQAWSMQRVMEYYLETGDSSVKNLIKKWVDWVMSEIKLYDDGTFAIPSDLEWSGQPDTWTGTYTGNPNLHVRVTSYGTDLGVAGSLANALATYAAATERWEGKLDTKARDMAAELLDRMWNLYRDDKGLSAPETREDYVRFFEQEVYVPQGWSGTMPNGDRIEPGVTFLDIRSKYLNDPDYPKLQQAYNEGKAPVFNYHRFWAQCDIAIANGLYSILF

Radius of gyration: 23.29 Å; Cα contacts (8 Å, |Δi|>4): 1299; chains: 1; bounding box: 53×59×66 Å